Protein 1B04 (pdb70)

Nearest PDB structures (foldseek):
  1b04-assembly1_A  TM=9.782E-01  e=8.721E-62  Geobacillus stearothermophilus
  5fpo-assembly1_A  TM=9.476E-01  e=6.097E-46  Staphylococcus aureus
  3jsn-assembly1_A  TM=9.362E-01  e=1.467E-44  Staphylococcus aureus
  4glw-assembly1_B  TM=9.428E-01  e=2.350E-37  Streptococcus pneumoniae P1031
  4glw-assembly1_A  TM=9.352E-01  e=9.861E-37  Streptococcus pneumoniae P1031

CATH classification: 3.30.470.30 (+2 more: 3.30.1490.70, 1.10.287.610)

Structure (mmCIF, N/CA/C/O backbone):
data_1B04
#
_entry.id   1B04
#
_cell.length_a   95.720
_cell.length_b   95.720
_cell.length_c   225.890
_cell.angle_alpha   90.00
_cell.angle_beta   90.00
_cell.angle_gamma   90.00
#
_symmetry.space_group_name_H-M   'P 43 21 2'
#
loop_
_entity.id
_entity.type
_entity.pdbx_description
1 polymer 'PROTEIN (DNA LIGASE)'
2 water water
#
loop_
_atom_site.group_PDB
_atom_site.id
_atom_site.type_symbol
_atom_site.label_atom_id
_atom_site.label_alt_id
_atom_site.label_comp_id
_atom_site.label_asym_id
_atom_site.label_entity_id
_atom_site.label_seq_id
_atom_site.pdbx_PDB_ins_code
_atom_site.Cartn_x
_atom_site.Cartn_y
_atom_site.Cartn_z
_atom_site.occupancy
_atom_site.B_iso_or_equiv
_atom_site.auth_seq_id
_atom_site.auth_comp_id
_atom_site.auth_asym_id
_atom_site.auth_atom_id
_atom_site.pdbx_PDB_model_num
ATOM 1 N N . ASP A 1 2 ? 7.774 81.075 -3.550 1.00 89.75 2 ASP A N 1
ATOM 2 C CA . ASP A 1 2 ? 8.363 79.739 -3.330 1.00 90.30 2 ASP A CA 1
ATOM 3 C C . ASP A 1 2 ? 9.258 79.769 -2.097 1.00 89.65 2 ASP A C 1
ATOM 4 O O . ASP A 1 2 ? 8.775 79.211 -1.101 1.00 89.77 2 ASP A O 1
ATOM 9 N N . ARG A 1 3 ? 10.395 80.453 -2.007 1.00 87.81 3 ARG A N 1
ATOM 10 C CA . ARG A 1 3 ? 11.188 80.463 -0.790 1.00 86.27 3 ARG A CA 1
ATOM 11 C C . ARG A 1 3 ? 10.425 80.773 0.492 1.00 84.22 3 ARG A C 1
ATOM 12 O O . ARG A 1 3 ? 10.780 80.200 1.540 1.00 84.65 3 ARG A O 1
ATOM 20 N N . GLN A 1 4 ? 9.388 81.597 0.477 1.00 79.91 4 GLN A N 1
ATOM 21 C CA . GLN A 1 4 ? 8.585 81.806 1.670 1.00 74.59 4 GLN A CA 1
ATOM 22 C C . GLN A 1 4 ? 7.644 80.602 1.870 1.00 79.12 4 GLN A C 1
ATOM 23 O O . GLN A 1 4 ? 7.368 80.302 3.024 1.00 79.84 4 GLN A O 1
ATOM 29 N N . GLN A 1 5 ? 7.178 80.062 0.748 1.00 82.63 5 GLN A N 1
ATOM 30 C CA . GLN A 1 5 ? 6.237 78.941 0.854 1.00 87.08 5 GLN A CA 1
ATOM 31 C C . GLN A 1 5 ? 6.989 77.630 1.081 1.00 86.99 5 GLN A C 1
ATOM 32 O O . GLN A 1 5 ? 6.459 76.646 1.612 1.00 87.10 5 GLN A O 1
ATOM 38 N N . ALA A 1 6 ? 8.275 77.623 0.703 1.00 85.39 6 ALA A N 1
ATOM 39 C CA . ALA A 1 6 ? 9.109 76.441 0.857 1.00 83.33 6 ALA A CA 1
ATOM 40 C C . ALA A 1 6 ? 9.175 76.059 2.333 1.00 82.43 6 ALA A C 1
ATOM 41 O O . ALA A 1 6 ? 8.807 74.952 2.710 1.00 81.20 6 ALA A O 1
ATOM 43 N N . GLU A 1 7 ? 9.608 77.021 3.138 1.00 81.97 7 GLU A N 1
ATOM 44 C CA . GLU A 1 7 ? 9.669 76.848 4.575 1.00 81.33 7 GLU A CA 1
ATOM 45 C C . GLU A 1 7 ? 8.354 76.301 5.139 1.00 78.20 7 GLU A C 1
ATOM 46 O O . GLU A 1 7 ? 8.372 75.346 5.910 1.00 76.59 7 GLU A O 1
ATOM 52 N N . ARG A 1 8 ? 7.268 76.992 4.827 1.00 75.41 8 ARG A N 1
ATOM 53 C CA . ARG A 1 8 ? 5.965 76.583 5.343 1.00 74.19 8 ARG A CA 1
ATOM 54 C C . ARG A 1 8 ? 5.747 75.106 5.086 1.00 69.50 8 ARG A C 1
ATOM 55 O O . ARG A 1 8 ? 5.672 74.285 5.988 1.00 68.99 8 ARG A O 1
ATOM 63 N N . ARG A 1 9 ? 5.696 74.743 3.821 1.00 64.37 9 ARG A N 1
ATOM 64 C CA . ARG A 1 9 ? 5.466 73.355 3.425 1.00 59.63 9 ARG A CA 1
ATOM 65 C C . ARG A 1 9 ? 6.563 72.451 3.946 1.00 57.44 9 ARG A C 1
ATOM 66 O O . ARG A 1 9 ? 6.143 71.353 4.350 1.00 56.68 9 ARG A O 1
ATOM 74 N N . ALA A 1 10 ? 7.845 72.769 4.037 1.00 54.19 10 ALA A N 1
ATOM 75 C CA . ALA A 1 10 ? 8.805 71.775 4.529 1.00 53.67 10 ALA A CA 1
ATOM 76 C C . ALA A 1 10 ? 8.541 71.421 5.984 1.00 54.34 10 ALA A C 1
ATOM 77 O O . ALA A 1 10 ? 8.675 70.304 6.477 1.00 54.43 10 ALA A O 1
ATOM 79 N N . ALA A 1 11 ? 8.088 72.405 6.719 1.00 55.84 11 ALA A N 1
ATOM 80 C CA . ALA A 1 11 ? 7.668 72.355 8.101 1.00 56.10 11 ALA A CA 1
ATOM 81 C C . ALA A 1 11 ? 6.426 71.494 8.196 1.00 56.11 11 ALA A C 1
ATOM 82 O O . ALA A 1 11 ? 6.420 70.578 9.021 1.00 56.90 11 ALA A O 1
ATOM 84 N N . GLU A 1 12 ? 5.424 71.612 7.321 1.00 56.24 12 GLU A N 1
ATOM 85 C CA . GLU A 1 12 ? 4.266 70.705 7.462 1.00 56.53 12 GLU A CA 1
ATOM 86 C C . GLU A 1 12 ? 4.755 69.259 7.358 1.00 53.14 12 GLU A C 1
ATOM 87 O O . GLU A 1 12 ? 4.570 68.320 8.094 1.00 49.90 12 GLU A O 1
ATOM 93 N N . LEU A 1 13 ? 5.534 69.159 6.300 1.00 51.78 13 LEU A N 1
ATOM 94 C CA . LEU A 1 13 ? 6.156 67.997 5.737 1.00 51.75 13 LEU A CA 1
ATOM 95 C C . LEU A 1 13 ? 6.941 67.271 6.806 1.00 51.11 13 LEU A C 1
ATOM 96 O O . LEU A 1 13 ? 6.680 66.094 7.044 1.00 48.06 13 LEU A O 1
ATOM 101 N N . ARG A 1 14 ? 7.785 68.082 7.444 1.00 50.99 14 ARG A N 1
ATOM 102 C CA . ARG A 1 14 ? 8.511 67.546 8.574 1.00 52.51 14 ARG A CA 1
ATOM 103 C C . ARG A 1 14 ? 7.500 67.006 9.589 1.00 54.75 14 ARG A C 1
ATOM 104 O O . ARG A 1 14 ? 7.644 65.857 10.015 1.00 54.18 14 ARG A O 1
ATOM 112 N N . GLU A 1 15 ? 6.468 67.735 9.999 1.00 57.38 15 GLU A N 1
ATOM 113 C CA . GLU A 1 15 ? 5.632 67.224 11.062 1.00 61.52 15 GLU A CA 1
ATOM 114 C C . GLU A 1 15 ? 4.995 65.905 10.669 1.00 61.32 15 GLU A C 1
ATOM 115 O O . 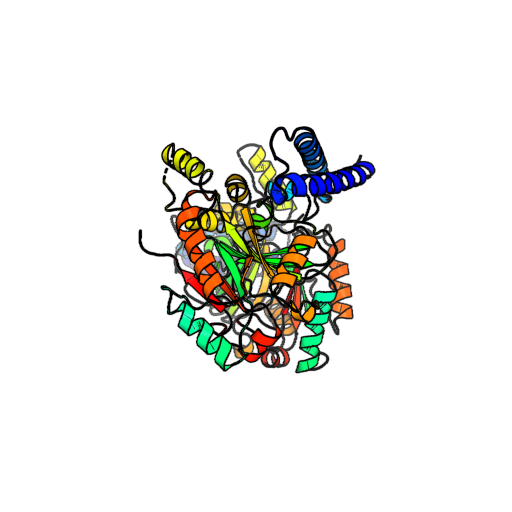GLU A 1 15 ? 5.050 64.925 11.427 1.00 62.15 15 GLU A O 1
ATOM 121 N N . LEU A 1 16 ? 4.320 65.876 9.526 1.00 59.25 16 LEU A N 1
ATOM 122 C CA . LEU A 1 16 ? 3.617 64.695 9.077 1.00 56.00 16 LEU A CA 1
ATOM 123 C C . LEU A 1 16 ? 4.559 63.533 8.939 1.00 56.10 16 LEU A C 1
ATOM 124 O O . LEU A 1 16 ? 4.419 62.492 9.578 1.00 58.00 16 LEU A O 1
ATOM 129 N N . LEU A 1 17 ? 5.629 63.651 8.168 1.00 55.00 17 LEU A N 1
ATOM 130 C CA . LEU A 1 17 ? 6.592 62.561 8.042 1.00 53.53 17 LEU A CA 1
ATOM 131 C C . LEU A 1 17 ? 7.088 62.071 9.384 1.00 53.35 17 LEU A C 1
ATOM 132 O O . LEU A 1 17 ? 7.279 60.885 9.605 1.00 53.47 17 LEU A O 1
ATOM 137 N N . ASN A 1 18 ? 7.373 62.995 10.287 1.00 54.64 18 ASN A N 1
ATOM 138 C CA . ASN A 1 18 ? 7.809 62.599 11.617 1.00 55.32 18 ASN A CA 1
ATOM 139 C C . ASN A 1 18 ? 6.698 61.775 12.248 1.00 58.57 18 ASN A C 1
ATOM 140 O O . ASN A 1 18 ? 6.966 60.680 12.753 1.00 59.57 18 ASN A O 1
ATOM 145 N N . ARG A 1 19 ? 5.477 62.303 12.236 1.00 60.82 19 ARG A N 1
ATOM 146 C CA . ARG A 1 19 ? 4.389 61.530 12.808 1.00 62.89 19 ARG A CA 1
ATOM 147 C C . ARG A 1 19 ? 4.378 60.141 12.190 1.00 64.04 19 ARG A C 1
ATOM 148 O O . ARG A 1 19 ? 4.727 59.150 12.833 1.00 65.52 19 ARG A O 1
ATOM 156 N N . TYR A 1 20 ? 4.008 60.036 10.921 1.00 63.24 20 TYR A N 1
ATOM 157 C CA . TYR A 1 20 ? 3.927 58.785 10.215 1.00 62.23 20 TYR A CA 1
ATOM 158 C C . TYR A 1 20 ? 5.101 57.844 10.332 1.00 61.29 20 TYR A C 1
ATOM 159 O O . TYR A 1 20 ? 4.850 56.628 10.228 1.00 60.32 20 TYR A O 1
ATOM 168 N N . GLY A 1 21 ? 6.355 58.217 10.530 1.00 61.00 21 GLY A N 1
ATOM 169 C CA . GLY A 1 21 ? 7.487 57.322 10.672 1.00 61.86 21 GLY A CA 1
ATOM 170 C C . GLY A 1 21 ? 7.468 56.611 12.038 1.00 64.54 21 GLY A C 1
ATOM 171 O O . GLY A 1 21 ? 7.988 55.542 12.381 1.00 62.78 21 GLY A O 1
ATOM 172 N N . TYR A 1 22 ? 6.841 57.286 12.991 1.00 66.77 22 TYR A N 1
ATOM 173 C CA . TYR A 1 22 ? 6.630 56.738 14.304 1.00 69.96 22 TYR A CA 1
ATOM 174 C C . TYR A 1 22 ? 5.703 55.523 14.217 1.00 68.38 22 TYR A C 1
ATOM 175 O O . TYR A 1 22 ? 5.985 54.418 14.696 1.00 65.93 22 TYR A O 1
ATOM 184 N N . GLU A 1 23 ? 4.574 55.707 13.532 1.00 68.10 23 GLU A N 1
ATOM 185 C CA . GLU A 1 23 ? 3.695 54.549 13.383 1.00 69.32 23 GLU A CA 1
ATOM 186 C C . GLU A 1 23 ? 4.372 53.537 12.479 1.00 68.33 23 GLU A C 1
ATOM 187 O O . GLU A 1 23 ? 4.264 52.403 12.961 1.00 68.39 23 GLU A O 1
ATOM 193 N N . TYR A 1 24 ? 5.076 53.763 11.371 1.00 67.78 24 TYR A N 1
ATOM 194 C CA . TYR A 1 24 ? 5.646 52.600 10.692 1.00 67.93 24 TYR A CA 1
ATOM 195 C C . TYR A 1 24 ? 6.765 51.989 11.523 1.00 67.03 24 TYR A C 1
ATOM 196 O O . TYR A 1 24 ? 6.660 50.900 12.059 1.00 67.14 24 TYR A O 1
ATOM 205 N N . TYR A 1 25 ? 7.857 52.723 11.551 1.00 66.44 25 TYR A N 1
ATOM 206 C CA . TYR A 1 25 ? 9.092 52.282 12.182 1.00 66.00 25 TYR A CA 1
ATOM 207 C C . TYR A 1 25 ? 9.105 51.899 13.633 1.00 65.34 25 TYR A C 1
ATOM 208 O O . TYR A 1 25 ? 9.888 51.022 13.994 1.00 63.64 25 TYR A O 1
ATOM 217 N N . VAL A 1 26 ? 8.247 52.516 14.441 1.00 65.62 26 VAL A N 1
ATOM 218 C CA . VAL A 1 26 ? 8.214 52.248 15.854 1.00 67.04 26 VAL A CA 1
ATOM 219 C C . VAL A 1 26 ? 7.039 51.374 16.243 1.00 69.19 26 VAL A C 1
ATOM 220 O O . VAL A 1 26 ? 7.254 50.311 16.846 1.00 69.32 26 VAL A O 1
ATOM 224 N N . LEU A 1 27 ? 5.805 51.759 15.912 1.00 71.52 27 LEU A N 1
ATOM 225 C CA . LEU A 1 27 ? 4.695 50.898 16.341 1.00 74.12 27 LEU A CA 1
ATOM 226 C C . LEU A 1 27 ? 4.518 49.727 15.397 1.00 77.00 27 LEU A C 1
ATOM 227 O O . LEU A 1 27 ? 3.832 48.762 15.688 1.00 76.57 27 LEU A O 1
ATOM 232 N N . ASP A 1 28 ? 5.135 49.835 14.230 1.00 81.50 28 ASP A N 1
ATOM 233 C CA . ASP A 1 28 ? 5.017 48.822 13.210 1.00 86.35 28 ASP A CA 1
ATOM 234 C C . ASP A 1 28 ? 3.571 48.729 12.753 1.00 88.39 28 ASP A C 1
ATOM 235 O O . ASP A 1 28 ? 3.106 47.625 12.494 1.00 88.64 28 ASP A O 1
ATOM 240 N N . ARG A 1 29 ? 2.869 49.838 12.607 1.00 90.76 29 ARG A N 1
ATOM 241 C CA . ARG A 1 29 ? 1.541 49.935 11.947 1.00 93.48 29 ARG A CA 1
ATOM 242 C C . ARG A 1 29 ? 2.064 50.000 10.512 1.00 94.60 29 ARG A C 1
ATOM 243 O O . ARG A 1 29 ? 2.662 50.968 10.071 1.00 94.78 29 ARG A O 1
ATOM 251 N N . PRO A 1 30 ? 2.195 48.822 9.932 1.00 95.83 30 PRO A N 1
ATOM 252 C CA . PRO A 1 30 ? 2.923 48.473 8.710 1.00 96.77 30 PRO A CA 1
ATOM 253 C C . PRO A 1 30 ? 4.131 49.310 8.425 1.00 98.26 30 PRO A C 1
ATOM 254 O O . PRO A 1 30 ? 4.987 49.616 9.278 1.00 97.77 30 PRO A O 1
ATOM 258 N N . SER A 1 31 ? 4.443 49.609 7.184 1.00 99.61 31 SER A N 1
ATOM 259 C CA . SER A 1 31 ? 5.482 50.308 6.483 1.00 99.08 31 SER A CA 1
ATOM 260 C C . SER A 1 31 ? 5.461 49.739 5.050 1.00 99.64 31 SER A C 1
ATOM 261 O O . SER A 1 31 ? 6.371 49.730 4.249 1.00 0.64 31 SER A O 1
ATOM 264 N N . VAL A 1 32 ? 4.321 49.192 4.697 1.00 99.65 32 VAL A N 1
ATOM 265 C CA . VAL A 1 32 ? 3.818 48.532 3.504 1.00 98.85 32 VAL A CA 1
ATOM 266 C C . VAL A 1 32 ? 3.377 49.595 2.538 1.00 97.89 32 VAL A C 1
ATOM 267 O O . VAL A 1 32 ? 3.938 50.683 2.727 1.00 98.28 32 VAL A O 1
ATOM 271 N N . PRO A 1 33 ? 2.393 49.440 1.672 1.00 96.70 33 PRO A N 1
ATOM 272 C CA . PRO A 1 33 ? 1.883 50.557 0.878 1.00 95.25 33 PRO A CA 1
ATOM 273 C C . PRO A 1 33 ? 1.980 51.779 1.803 1.00 93.63 33 PRO A C 1
ATOM 274 O O . PRO A 1 33 ? 1.266 51.865 2.811 1.00 93.71 33 PRO A O 1
ATOM 278 N N . ASP A 1 34 ? 3.015 52.559 1.496 1.00 89.40 34 ASP A N 1
ATOM 279 C CA . ASP A 1 34 ? 3.439 53.688 2.280 1.00 85.43 34 ASP A CA 1
ATOM 280 C C . ASP A 1 34 ? 3.243 54.869 1.343 1.00 82.50 34 ASP A C 1
ATOM 281 O O . ASP A 1 34 ? 3.946 55.859 1.542 1.00 83.29 34 ASP A O 1
ATOM 286 N N . ALA A 1 35 ? 2.439 54.842 0.294 1.00 78.09 35 ALA A N 1
ATOM 287 C CA . ALA A 1 35 ? 2.381 55.867 -0.751 1.00 74.12 35 ALA A CA 1
ATOM 288 C C . ALA A 1 35 ? 2.421 57.315 -0.348 1.00 71.38 35 ALA A C 1
ATOM 289 O O . ALA A 1 35 ? 3.510 57.895 -0.252 1.00 72.96 35 ALA A O 1
ATOM 291 N N . GLU A 1 36 ? 1.421 58.068 0.081 1.00 66.28 36 GLU A N 1
ATOM 292 C CA . GLU A 1 36 ? 1.399 59.365 0.694 1.00 64.86 36 GLU A CA 1
ATOM 293 C C . GLU A 1 36 ? 2.675 59.531 1.529 1.00 62.02 36 GLU A C 1
ATOM 294 O O . GLU A 1 36 ? 3.305 60.590 1.378 1.00 62.15 36 GLU A O 1
ATOM 300 N N . TYR A 1 37 ? 3.089 58.606 2.378 1.00 57.86 37 TYR A N 1
ATOM 301 C CA . TYR A 1 37 ? 4.344 58.750 3.090 1.00 55.24 37 TYR A CA 1
ATOM 302 C C . TYR A 1 37 ? 5.463 59.103 2.102 1.00 54.74 37 TYR A C 1
ATOM 303 O O . TYR A 1 37 ? 6.079 60.151 2.180 1.00 52.22 37 TYR A O 1
ATOM 312 N N . ASP A 1 38 ? 5.683 58.256 1.110 1.00 55.42 38 ASP A N 1
ATOM 313 C CA . ASP A 1 38 ? 6.623 58.414 0.038 1.00 57.81 38 ASP A CA 1
ATOM 314 C C . ASP A 1 38 ? 6.374 59.657 -0.801 1.00 56.14 38 ASP A C 1
ATOM 315 O O . ASP A 1 38 ? 7.336 60.337 -1.126 1.00 54.43 38 ASP A O 1
ATOM 320 N N . ARG A 1 39 ? 5.126 59.996 -1.067 1.00 55.02 39 ARG A N 1
ATOM 321 C CA . ARG A 1 39 ? 4.811 61.171 -1.873 1.00 55.02 39 ARG A CA 1
ATOM 322 C C . ARG A 1 39 ? 5.337 62.406 -1.135 1.00 50.95 39 ARG A C 1
ATOM 323 O O . ARG A 1 39 ? 5.977 63.343 -1.582 1.00 44.05 39 ARG A O 1
ATOM 331 N N . LEU A 1 40 ? 4.955 62.344 0.152 1.00 49.36 40 LEU A N 1
ATOM 332 C CA . LEU A 1 40 ? 5.325 63.378 1.102 1.00 47.76 40 LEU A CA 1
ATOM 333 C C . LEU A 1 40 ? 6.841 63.437 1.223 1.00 45.86 40 LEU A C 1
ATOM 334 O O . LEU A 1 40 ? 7.276 64.559 1.356 1.00 45.23 40 LEU A O 1
ATOM 339 N N . MET A 1 41 ? 7.613 62.375 1.202 1.00 45.23 41 MET A N 1
ATOM 340 C CA . MET A 1 41 ? 9.052 62.439 1.347 1.00 45.74 41 MET A CA 1
ATOM 341 C C . MET A 1 41 ? 9.714 63.008 0.091 1.00 46.46 41 MET A C 1
ATOM 342 O O . MET A 1 41 ? 10.726 63.723 0.187 1.00 47.04 41 MET A O 1
ATOM 347 N N . GLN A 1 42 ? 9.143 62.696 -1.065 1.00 44.92 42 GLN A N 1
ATOM 348 C CA . GLN A 1 42 ? 9.607 63.180 -2.357 1.00 43.37 42 GLN A CA 1
ATOM 349 C C . GLN A 1 42 ? 9.379 64.686 -2.495 1.00 41.72 42 GLN A C 1
ATOM 350 O O . GLN A 1 42 ? 10.277 65.372 -2.995 1.00 41.23 42 GLN A O 1
ATOM 356 N N . GLU A 1 43 ? 8.283 65.224 -1.943 1.00 39.74 43 GLU A N 1
ATOM 357 C CA . GLU A 1 43 ? 8.153 66.664 -1.945 1.00 38.79 43 GLU A CA 1
ATOM 358 C C . GLU A 1 43 ? 9.181 67.300 -1.016 1.00 39.35 43 GLU A C 1
ATOM 359 O O . GLU A 1 43 ? 9.735 68.254 -1.537 1.00 38.23 43 GLU A O 1
ATOM 365 N N . LEU A 1 44 ? 9.407 66.860 0.228 1.00 39.01 44 LEU A N 1
ATOM 366 C CA . LEU A 1 44 ? 10.405 67.489 1.039 1.00 38.20 44 LEU A CA 1
ATOM 367 C C . LEU A 1 44 ? 11.694 67.346 0.213 1.00 38.33 44 LEU A C 1
ATOM 368 O O . LEU A 1 44 ? 12.174 68.436 -0.022 1.00 39.49 44 LEU A O 1
ATOM 373 N N . ILE A 1 45 ? 12.164 66.165 -0.107 1.00 37.64 45 ILE A N 1
ATOM 374 C CA . ILE A 1 45 ? 13.451 66.110 -0.799 1.00 37.76 45 ILE A CA 1
ATOM 375 C C . ILE A 1 45 ? 13.590 67.188 -1.873 1.00 40.85 45 ILE A C 1
ATOM 376 O O . ILE A 1 45 ? 14.637 67.837 -1.932 1.00 41.21 45 ILE A O 1
ATOM 381 N N . ALA A 1 46 ? 12.604 67.381 -2.749 1.00 42.59 46 ALA A N 1
ATOM 382 C CA . ALA A 1 46 ? 12.678 68.364 -3.804 1.00 44.18 46 ALA A CA 1
ATOM 383 C C . ALA A 1 46 ? 12.774 69.800 -3.322 1.00 45.03 46 ALA A C 1
ATOM 384 O O . ALA A 1 46 ? 13.490 70.556 -4.011 1.00 46.36 46 ALA A O 1
ATOM 386 N N . ILE A 1 47 ? 12.118 70.155 -2.222 1.00 43.29 47 ILE A N 1
ATOM 387 C CA . ILE A 1 47 ? 12.202 71.476 -1.669 1.00 42.23 47 ILE A CA 1
ATOM 388 C C . ILE A 1 47 ? 13.606 71.706 -1.122 1.00 41.62 47 ILE A C 1
ATOM 389 O O . ILE A 1 47 ? 14.118 72.785 -1.279 1.00 39.87 47 ILE A O 1
ATOM 394 N N . GLU A 1 48 ? 14.179 70.694 -0.494 1.00 42.32 48 GLU A N 1
ATOM 395 C CA . GLU A 1 48 ? 15.530 70.898 -0.003 1.00 45.03 48 GLU A CA 1
ATOM 396 C C . GLU A 1 48 ? 16.458 70.963 -1.184 1.00 47.33 48 GLU A C 1
ATOM 397 O O . GLU A 1 48 ? 17.426 71.695 -1.050 1.00 48.39 48 GLU A O 1
ATOM 403 N N . GLU A 1 49 ? 16.299 70.238 -2.264 1.00 51.99 49 GLU A N 1
ATOM 404 C CA . GLU A 1 49 ? 17.090 70.376 -3.477 1.00 55.40 49 GLU A CA 1
ATOM 405 C C . GLU A 1 49 ? 17.234 71.827 -3.945 1.00 58.41 49 GLU A C 1
ATOM 406 O O . GLU A 1 49 ? 18.372 72.270 -4.184 1.00 58.47 49 GLU A O 1
ATOM 412 N N . GLN A 1 50 ? 16.194 72.654 -4.008 1.00 60.31 50 GLN A N 1
ATOM 413 C CA . GLN A 1 50 ? 16.403 74.041 -4.388 1.00 63.08 50 GLN A CA 1
ATOM 414 C C . GLN A 1 50 ? 16.615 75.005 -3.242 1.00 64.75 50 GLN A C 1
ATOM 415 O O . GLN A 1 50 ? 16.683 76.234 -3.435 1.00 65.38 50 GLN A O 1
ATOM 421 N N . TYR A 1 51 ? 16.577 74.572 -1.991 1.00 64.93 51 TYR A N 1
ATOM 422 C CA . TYR A 1 51 ? 16.644 75.412 -0.801 1.00 63.85 51 TYR A CA 1
ATOM 423 C C . TYR A 1 51 ? 17.341 74.542 0.226 1.00 63.82 51 TYR A C 1
ATOM 424 O O . TYR A 1 51 ? 16.777 74.030 1.183 1.00 62.57 51 TYR A O 1
ATOM 433 N N . PRO A 1 52 ? 18.621 74.277 -0.043 1.00 63.70 52 PRO A N 1
ATOM 434 C CA . PRO A 1 52 ? 19.459 73.407 0.769 1.00 63.03 52 PRO A CA 1
ATOM 435 C C . PRO A 1 52 ? 19.574 73.958 2.163 1.00 61.68 52 PRO A C 1
ATOM 436 O O . PRO A 1 52 ? 19.652 73.277 3.166 1.00 61.57 52 PRO A O 1
ATOM 440 N N . GLU A 1 53 ? 19.360 75.239 2.338 1.00 62.24 53 GLU A N 1
ATOM 441 C CA . GLU A 1 53 ? 19.375 75.942 3.595 1.00 63.09 53 GLU A CA 1
ATOM 442 C C . GLU A 1 53 ? 18.130 75.619 4.390 1.00 60.78 53 GLU A C 1
ATOM 443 O O . GLU A 1 53 ? 18.001 76.181 5.483 1.00 63.07 53 GLU A O 1
ATOM 449 N N . LEU A 1 54 ? 17.162 74.840 3.999 1.00 57.81 54 LEU A N 1
ATOM 450 C CA . LEU A 1 54 ? 16.038 74.590 4.911 1.00 55.23 54 LEU A CA 1
ATOM 451 C C . LEU A 1 54 ? 16.087 73.163 5.447 1.00 52.03 54 LEU A C 1
ATOM 452 O O . LEU A 1 54 ? 15.146 72.754 6.124 1.00 51.85 54 LEU A O 1
ATOM 457 N N . LYS A 1 55 ? 17.078 72.407 5.004 1.00 48.37 55 LYS A N 1
ATOM 458 C CA . LYS A 1 55 ? 17.259 71.035 5.407 1.00 46.09 55 LYS A CA 1
ATOM 459 C C . LYS A 1 55 ? 17.846 71.038 6.818 1.00 47.86 55 LYS A C 1
ATOM 460 O O . LYS A 1 55 ? 19.030 71.223 7.121 1.00 46.21 55 LYS A O 1
ATOM 466 N N . THR A 1 56 ? 16.922 70.990 7.742 1.00 48.70 56 THR A N 1
ATOM 467 C CA . THR A 1 56 ? 17.037 70.873 9.159 1.00 49.25 56 THR A CA 1
ATOM 468 C C . THR A 1 56 ? 17.786 69.577 9.489 1.00 52.81 56 THR A C 1
ATOM 469 O O . THR A 1 56 ? 17.607 68.510 8.901 1.00 52.35 56 THR A O 1
ATOM 473 N N . SER A 1 57 ? 18.669 69.622 10.487 1.00 55.03 57 SER A N 1
ATOM 474 C CA . SER A 1 57 ? 19.390 68.517 11.056 1.00 56.32 57 SER A CA 1
ATOM 475 C C . SER A 1 57 ? 18.478 67.352 11.430 1.00 56.05 57 SER A C 1
ATOM 476 O O . SER A 1 57 ? 18.883 66.189 11.250 1.00 56.56 57 SER A O 1
ATOM 479 N N . ASP A 1 58 ? 17.255 67.587 11.910 1.00 53.91 58 ASP A N 1
ATOM 480 C CA . ASP A 1 58 ? 16.436 66.375 12.081 1.00 51.97 58 ASP A CA 1
ATOM 481 C C . ASP A 1 58 ? 15.235 66.397 11.139 1.00 50.46 58 ASP A C 1
ATOM 482 O O . ASP A 1 58 ? 14.041 66.207 11.461 1.00 50.59 58 ASP A O 1
ATOM 487 N N . SER A 1 59 ? 15.517 66.645 9.836 1.00 46.15 59 SER A N 1
ATOM 488 C CA . SER A 1 59 ? 14.552 66.562 8.762 1.00 41.75 59 SER A CA 1
ATOM 489 C C . SER A 1 59 ? 14.565 65.072 8.369 1.00 39.12 59 SER A C 1
ATOM 490 O O . SER A 1 59 ? 15.635 64.473 8.302 1.00 35.56 59 SER A O 1
ATOM 493 N N . PRO A 1 60 ? 13.398 64.577 8.010 1.00 38.02 60 PRO A N 1
ATOM 494 C CA . PRO A 1 60 ? 13.227 63.198 7.606 1.00 39.36 60 PRO A CA 1
ATOM 495 C C . PRO A 1 60 ? 14.181 62.852 6.498 1.00 41.13 60 PRO A C 1
ATOM 496 O O . PRO A 1 60 ? 14.756 61.765 6.416 1.00 42.05 60 PRO A O 1
ATOM 500 N N . THR A 1 61 ? 14.519 63.760 5.612 1.00 42.03 61 THR A N 1
ATOM 501 C CA . THR A 1 61 ? 15.559 63.630 4.596 1.00 42.61 61 THR A CA 1
ATOM 502 C C . THR A 1 61 ? 16.864 63.053 5.069 1.00 41.33 61 THR A C 1
ATOM 503 O O . THR A 1 61 ? 17.552 62.383 4.297 1.00 42.01 61 THR A O 1
ATOM 507 N N . GLN A 1 62 ? 17.284 63.262 6.310 1.00 40.11 62 GLN A N 1
ATOM 508 C CA . GLN A 1 62 ? 18.525 62.770 6.867 1.00 37.74 62 GLN A CA 1
ATOM 509 C C . GLN A 1 62 ? 18.673 61.295 6.958 1.00 35.82 62 GLN A C 1
ATOM 510 O O . GLN A 1 62 ? 19.757 60.746 7.062 1.00 35.36 62 GLN A O 1
ATOM 516 N N . ARG A 1 63 ? 17.675 60.478 6.833 1.00 37.30 63 ARG A N 1
ATOM 517 C CA . ARG A 1 63 ? 17.640 59.049 6.883 1.00 40.29 63 ARG A CA 1
ATOM 518 C C . ARG A 1 63 ? 18.105 58.437 5.551 1.00 43.79 63 ARG A C 1
ATOM 519 O O . ARG A 1 63 ? 18.288 57.226 5.404 1.00 40.84 63 ARG A O 1
ATOM 527 N N . ILE A 1 64 ? 18.138 59.335 4.558 1.00 47.96 64 ILE A N 1
ATOM 528 C CA . ILE A 1 64 ? 18.613 58.979 3.237 1.00 52.60 64 ILE A CA 1
ATOM 529 C C . ILE A 1 64 ? 20.145 58.868 3.353 1.00 54.08 64 ILE A C 1
ATOM 530 O O . ILE A 1 64 ? 20.814 58.012 2.812 1.00 53.88 64 ILE A O 1
ATOM 535 N N . GLY A 1 65 ? 20.633 59.888 4.035 1.00 56.11 65 GLY A N 1
ATOM 536 C CA . GLY A 1 65 ? 22.009 60.001 4.372 1.00 58.79 65 GLY A CA 1
ATOM 537 C C . GLY A 1 65 ? 22.729 60.961 3.463 1.00 60.85 65 GLY A C 1
ATOM 538 O O . GLY A 1 65 ? 22.592 60.817 2.258 1.00 62.21 65 GLY A O 1
ATOM 539 N N . GLY A 1 66 ? 23.494 61.774 4.142 1.00 62.73 66 GLY A N 1
ATOM 540 C CA . GLY A 1 66 ? 24.386 62.752 3.605 1.00 65.30 66 GLY A CA 1
ATOM 541 C C . GLY A 1 66 ? 25.643 62.153 2.986 1.00 67.46 66 GLY A C 1
ATOM 542 O O . GLY A 1 66 ? 25.693 60.992 2.561 1.00 66.71 66 GLY A O 1
ATOM 543 N N . PRO A 1 67 ? 26.632 63.038 2.859 1.00 68.81 67 PRO A N 1
ATOM 544 C CA . PRO A 1 67 ? 27.875 62.722 2.184 1.00 68.99 67 PRO A CA 1
ATOM 545 C C . PRO A 1 67 ? 28.755 61.948 3.144 1.00 68.61 67 PRO A C 1
ATOM 546 O O . PRO A 1 67 ? 28.526 61.951 4.350 1.00 67.11 67 PRO A O 1
ATOM 550 N N . PRO A 1 68 ? 29.718 61.259 2.547 1.00 68.47 68 PRO A N 1
ATOM 551 C CA . PRO A 1 68 ? 30.639 60.474 3.344 1.00 68.59 68 PRO A CA 1
ATOM 552 C C . PRO A 1 68 ? 31.381 61.413 4.272 1.00 68.20 68 PRO A C 1
ATOM 553 O O . PRO A 1 68 ? 31.241 62.623 4.208 1.00 68.89 68 PRO A O 1
ATOM 557 N N . LEU A 1 69 ? 32.099 60.882 5.225 1.00 68.02 69 LEU A N 1
ATOM 558 C CA . LEU A 1 69 ? 33.012 61.587 6.069 1.00 68.36 69 LEU A CA 1
ATOM 559 C C . LEU A 1 69 ? 34.320 60.852 5.697 1.00 70.50 69 LEU A C 1
ATOM 560 O O . LEU A 1 69 ? 34.245 59.666 5.351 1.00 71.10 69 LEU A O 1
ATOM 565 N N . GLU A 1 70 ? 35.450 61.517 5.875 1.00 71.91 70 GLU A N 1
ATOM 566 C CA . GLU A 1 70 ? 36.642 60.688 5.605 1.00 73.36 70 GLU A CA 1
ATOM 567 C C . GLU A 1 70 ? 37.277 60.460 6.968 1.00 72.29 70 GLU A C 1
ATOM 568 O O . GLU A 1 70 ? 38.331 59.820 7.030 1.00 74.47 70 GLU A O 1
ATOM 574 N N . ALA A 1 71 ? 36.588 60.840 8.033 1.00 70.01 71 ALA A N 1
ATOM 575 C CA . ALA A 1 71 ? 37.142 60.556 9.353 1.00 68.21 71 ALA A CA 1
ATOM 576 C C . ALA A 1 71 ? 36.047 60.631 10.398 1.00 66.95 71 ALA A C 1
ATOM 577 O O . ALA A 1 71 ? 35.018 61.236 10.147 1.00 67.65 71 ALA A O 1
ATOM 579 N N . PHE A 1 72 ? 36.243 60.012 11.538 1.00 65.17 72 PHE A N 1
ATOM 580 C CA . PHE A 1 72 ? 35.250 60.082 12.604 1.00 63.25 72 PHE A CA 1
ATOM 581 C C . PHE A 1 72 ? 35.998 60.704 13.795 1.00 62.41 72 PHE A C 1
ATOM 582 O O . PHE A 1 72 ? 37.218 60.605 13.749 1.00 59.96 72 PHE A O 1
ATOM 590 N N . ARG A 1 73 ? 35.316 61.420 14.680 1.00 62.45 73 ARG A N 1
ATOM 591 C CA . ARG A 1 73 ? 35.935 62.111 15.789 1.00 62.83 73 ARG A CA 1
ATOM 592 C C . ARG A 1 73 ? 35.781 61.276 17.056 1.00 62.18 73 ARG A C 1
ATOM 593 O O . ARG A 1 73 ? 34.818 60.499 17.091 1.00 62.37 73 ARG A O 1
ATOM 601 N N . LYS A 1 74 ? 36.698 61.319 18.029 1.00 60.24 74 LYS A N 1
ATOM 602 C CA . LYS A 1 74 ? 36.455 60.574 19.254 1.00 60.18 74 LYS A CA 1
ATOM 603 C C . LYS A 1 74 ? 35.487 61.422 20.113 1.00 58.70 74 LYS A C 1
ATOM 604 O O . LYS A 1 74 ? 35.475 62.632 20.121 1.00 57.88 74 LYS A O 1
ATOM 610 N N . VAL A 1 75 ? 34.650 60.712 20.825 1.00 58.64 75 VAL A N 1
ATOM 611 C CA . VAL A 1 75 ? 33.678 61.278 21.736 1.00 58.18 75 VAL A CA 1
ATOM 612 C C . VAL A 1 75 ? 33.683 60.456 23.013 1.00 58.27 75 VAL A C 1
ATOM 613 O O . VAL A 1 75 ? 33.752 59.240 23.104 1.00 55.64 75 VAL A O 1
ATOM 617 N N . ALA A 1 76 ? 33.758 61.236 24.073 1.00 61.66 76 ALA A N 1
ATOM 618 C CA . ALA A 1 76 ? 33.760 60.725 25.441 1.00 65.93 76 ALA A CA 1
ATOM 619 C C . ALA A 1 76 ? 32.366 60.936 26.017 1.00 69.34 76 ALA A C 1
ATOM 620 O O . ALA A 1 76 ? 31.763 60.124 26.665 1.00 68.75 76 ALA A O 1
ATOM 622 N N . HIS A 1 77 ? 31.843 62.087 25.771 1.00 75.37 77 HIS A N 1
ATOM 623 C CA . HIS A 1 77 ? 30.721 62.895 26.018 1.00 81.73 77 HIS A CA 1
ATOM 624 C C . HIS A 1 77 ? 29.401 62.489 26.658 1.00 83.26 77 HIS A C 1
ATOM 625 O O . HIS A 1 77 ? 28.344 62.398 26.026 1.00 83.61 77 HIS A O 1
ATOM 632 N N . ARG A 1 78 ? 29.363 62.391 27.979 1.00 84.03 78 ARG A N 1
ATOM 633 C CA . ARG A 1 78 ? 28.298 62.219 28.929 1.00 84.05 78 ARG A CA 1
ATOM 634 C C . ARG A 1 78 ? 28.001 60.878 29.599 1.00 81.41 78 ARG A C 1
ATOM 635 O O . ARG A 1 78 ? 27.061 60.191 29.155 1.00 82.49 78 ARG A O 1
ATOM 643 N N . VAL A 1 79 ? 28.581 60.447 30.721 1.00 76.42 79 VAL A N 1
ATOM 644 C CA . VAL A 1 79 ? 28.402 59.263 31.544 1.00 70.77 79 VAL A CA 1
ATOM 645 C C . VAL A 1 79 ? 28.961 57.918 31.071 1.00 66.66 79 VAL A C 1
ATOM 646 O O . VAL A 1 79 ? 28.532 57.353 30.069 1.00 66.33 79 VAL A O 1
ATOM 650 N N . PRO A 1 80 ? 29.840 57.304 31.852 1.00 62.88 80 PRO A N 1
ATOM 651 C CA . PRO A 1 80 ? 30.524 56.061 31.542 1.00 61.33 80 PRO A CA 1
ATOM 652 C C . PRO A 1 80 ? 29.643 54.925 31.094 1.00 58.64 80 PRO A C 1
ATOM 653 O O . PRO A 1 80 ? 28.529 54.902 31.578 1.00 60.31 80 PRO A O 1
ATOM 657 N N . MET A 1 81 ? 29.987 54.036 30.194 1.00 56.58 81 MET A N 1
ATOM 658 C CA . MET A 1 81 ? 29.076 52.987 29.779 1.00 55.44 81 MET A CA 1
ATOM 659 C C . MET A 1 81 ? 29.542 51.624 30.316 1.00 57.04 81 MET A C 1
ATOM 660 O O . MET A 1 81 ? 30.120 50.791 29.636 1.00 55.60 81 MET A O 1
ATOM 665 N N . MET A 1 82 ? 29.277 51.396 31.605 1.00 59.32 82 MET A N 1
ATOM 666 C CA . MET A 1 82 ? 29.591 50.112 32.217 1.00 61.04 82 MET A CA 1
ATOM 667 C C . MET A 1 82 ? 29.091 48.932 31.405 1.00 59.89 82 MET A C 1
ATOM 668 O O . MET A 1 82 ? 28.067 48.900 30.757 1.00 61.19 82 MET A O 1
ATOM 673 N N . SER A 1 83 ? 29.799 47.860 31.496 1.00 59.59 83 SER A N 1
ATOM 674 C CA . SER A 1 83 ? 29.658 46.538 30.966 1.00 59.71 83 SER A CA 1
ATOM 675 C C . SER A 1 83 ? 29.144 45.626 32.064 1.00 57.00 83 SER A C 1
ATOM 676 O O . SER A 1 83 ? 29.447 45.883 33.223 1.00 58.26 83 SER A O 1
ATOM 679 N N . LEU A 1 84 ? 28.527 44.510 31.837 1.00 54.60 84 LEU A N 1
ATOM 680 C CA . LEU A 1 84 ? 27.938 43.704 32.881 1.00 51.73 84 LEU A CA 1
ATOM 681 C C . LEU A 1 84 ? 28.612 42.382 33.149 1.00 49.85 84 LEU A C 1
ATOM 682 O O . LEU A 1 84 ? 29.048 41.712 32.234 1.00 49.10 84 LEU A O 1
ATOM 687 N N . ALA A 1 85 ? 28.542 41.973 34.396 1.00 49.87 85 ALA A N 1
ATOM 688 C CA . ALA A 1 85 ? 29.035 40.658 34.787 1.00 50.79 85 ALA A CA 1
ATOM 689 C C . ALA A 1 85 ? 28.264 39.599 34.007 1.00 51.91 85 ALA A C 1
ATOM 690 O O . ALA A 1 85 ? 27.095 39.859 33.659 1.00 52.34 85 ALA A O 1
ATOM 692 N N . ASN A 1 86 ? 28.916 38.454 33.733 1.00 52.48 86 ASN A N 1
ATOM 693 C CA . ASN A 1 86 ? 28.130 37.474 32.950 1.00 54.41 86 ASN A CA 1
ATOM 694 C C . ASN A 1 86 ? 27.690 36.342 33.851 1.00 53.92 86 ASN A C 1
ATOM 695 O O . ASN A 1 86 ? 28.369 36.133 34.853 1.00 52.19 86 ASN A O 1
ATOM 700 N N . ALA A 1 87 ? 26.585 35.696 33.538 1.00 54.39 87 ALA A N 1
ATOM 701 C CA . ALA A 1 87 ? 26.156 34.518 34.279 1.00 55.57 87 ALA A CA 1
ATOM 702 C C . ALA A 1 87 ? 26.093 33.386 33.267 1.00 56.59 87 ALA A C 1
ATOM 703 O O . ALA A 1 87 ? 25.750 33.670 32.115 1.00 56.60 87 ALA A O 1
ATOM 705 N N . PHE A 1 88 ? 26.416 32.136 33.581 1.00 58.09 88 PHE A N 1
ATOM 706 C CA . PHE A 1 88 ? 26.223 31.093 32.561 1.00 57.60 88 PHE A CA 1
ATOM 707 C C . PHE A 1 88 ? 25.342 29.939 33.037 1.00 58.91 88 PHE A C 1
ATOM 708 O O . PHE A 1 88 ? 25.189 28.983 32.254 1.00 59.16 88 PHE A O 1
ATOM 716 N N . GLY A 1 89 ? 24.745 29.995 34.233 1.00 58.77 89 GLY A N 1
ATOM 717 C CA . GLY A 1 89 ? 23.879 28.861 34.558 1.00 59.91 89 GLY A CA 1
ATOM 718 C C . GLY A 1 89 ? 22.947 29.120 35.706 1.00 59.69 89 GLY A C 1
ATOM 719 O O . GLY A 1 89 ? 23.432 29.885 36.522 1.00 60.09 89 GLY A O 1
ATOM 720 N N . GLU A 1 90 ? 21.782 28.502 35.773 1.00 60.01 90 GLU A N 1
ATOM 721 C CA . GLU A 1 90 ? 20.893 28.675 36.944 1.00 60.82 90 GLU A CA 1
ATOM 722 C C . GLU A 1 90 ? 21.819 28.696 38.138 1.00 58.72 90 GLU A C 1
ATOM 723 O O . GLU A 1 90 ? 22.575 27.719 37.961 1.00 58.62 90 GLU A O 1
ATOM 729 N N . GLY A 1 91 ? 22.019 29.567 39.110 1.00 56.38 91 GLY A N 1
ATOM 730 C CA . GLY A 1 91 ? 23.177 29.167 39.962 1.00 57.86 91 GLY A CA 1
ATOM 731 C C . GLY A 1 91 ? 24.262 30.214 40.038 1.00 58.83 91 GLY A C 1
ATOM 732 O O . GLY A 1 91 ? 24.784 30.563 41.106 1.00 59.17 91 GLY A O 1
ATOM 733 N N . ASP A 1 92 ? 24.570 30.858 38.908 1.00 58.63 92 ASP A N 1
ATOM 734 C CA . ASP A 1 92 ? 25.388 32.058 38.931 1.00 57.00 92 ASP A CA 1
ATOM 735 C C . ASP A 1 92 ? 24.249 33.053 39.234 1.00 55.83 92 ASP A C 1
ATOM 736 O O . ASP A 1 92 ? 24.373 34.073 39.873 1.00 55.57 92 ASP A O 1
ATOM 741 N N . LEU A 1 93 ? 23.084 32.668 38.715 1.00 53.32 93 LEU A N 1
ATOM 742 C CA . LEU A 1 93 ? 21.859 33.405 38.830 1.00 51.77 93 LEU A CA 1
ATOM 743 C C . LEU A 1 93 ? 21.421 33.423 40.276 1.00 51.65 93 LEU A C 1
ATOM 744 O O . LEU A 1 93 ? 21.003 34.460 40.783 1.00 52.97 93 LEU A O 1
ATOM 749 N N . ARG A 1 94 ? 21.545 32.292 40.974 1.00 49.19 94 ARG A N 1
ATOM 750 C CA . ARG A 1 94 ? 21.138 32.175 42.360 1.00 43.95 94 ARG A CA 1
ATOM 751 C C . ARG A 1 94 ? 22.119 32.928 43.232 1.00 43.65 94 ARG A C 1
ATOM 752 O O . ARG A 1 94 ? 21.729 33.603 44.207 1.00 44.54 94 ARG A O 1
ATOM 760 N N . ASP A 1 95 ? 23.376 32.729 42.836 1.00 40.58 95 ASP A N 1
ATOM 761 C CA . ASP A 1 95 ? 24.426 33.461 43.540 1.00 41.49 95 ASP A CA 1
ATOM 762 C C . ASP A 1 95 ? 24.362 34.956 43.307 1.00 39.79 95 ASP A C 1
ATOM 763 O O . ASP A 1 95 ? 24.682 35.774 44.195 1.00 39.66 95 ASP A O 1
ATOM 768 N N . PHE A 1 96 ? 23.868 35.363 42.134 1.00 38.62 96 PHE A N 1
ATOM 769 C CA . PHE A 1 96 ? 23.758 36.813 41.896 1.00 37.04 96 PHE A CA 1
ATOM 770 C C . PHE A 1 96 ? 22.593 37.258 42.796 1.00 39.07 96 PHE A C 1
ATOM 771 O O . PHE A 1 96 ? 22.779 38.315 43.402 1.00 38.25 96 PHE A O 1
ATOM 779 N N . ASP A 1 97 ? 21.501 36.470 42.907 1.00 39.77 97 ASP A N 1
ATOM 780 C CA . ASP A 1 97 ? 20.425 36.957 43.749 1.00 45.50 97 ASP A CA 1
ATOM 781 C C . ASP A 1 97 ? 20.839 37.009 45.225 1.00 47.44 97 ASP A C 1
ATOM 782 O O . ASP A 1 97 ? 20.373 37.892 45.974 1.00 46.50 97 ASP A O 1
ATOM 787 N N . ARG A 1 98 ? 21.597 36.005 45.674 1.00 47.79 98 ARG A N 1
ATOM 788 C CA . ARG A 1 98 ? 21.920 35.891 47.071 1.00 48.78 98 ARG A CA 1
ATOM 789 C C . ARG A 1 98 ? 22.661 37.127 47.512 1.00 48.82 98 ARG A C 1
ATOM 790 O O . ARG A 1 98 ? 22.381 37.610 48.611 1.00 46.81 98 ARG A O 1
ATOM 798 N N . ARG A 1 99 ? 23.555 37.713 46.704 1.00 50.70 99 ARG A N 1
ATOM 799 C CA . ARG A 1 99 ? 24.210 38.943 47.172 1.00 51.51 99 ARG A CA 1
ATOM 800 C C . ARG A 1 99 ? 23.206 40.076 47.045 1.00 49.03 99 ARG A C 1
ATOM 801 O O . ARG A 1 99 ? 23.276 40.998 47.852 1.00 49.69 99 ARG A O 1
ATOM 809 N N . VAL A 1 100 ? 22.206 39.956 46.183 1.00 45.06 100 VAL A N 1
ATOM 810 C CA . VAL A 1 100 ? 21.131 40.923 46.150 1.00 42.14 100 VAL A CA 1
ATOM 811 C C . VAL A 1 100 ? 20.385 40.851 47.489 1.00 41.67 100 VAL A C 1
ATOM 812 O O . VAL A 1 100 ? 20.239 41.911 48.107 1.00 40.83 100 VAL A O 1
ATOM 816 N N . ARG A 1 101 ? 19.903 39.734 47.995 1.00 41.02 101 ARG A N 1
ATOM 817 C CA . ARG A 1 101 ? 19.124 39.528 49.203 1.00 38.48 101 ARG A CA 1
ATOM 818 C C . ARG A 1 101 ? 19.826 39.839 50.510 1.00 38.26 101 ARG A C 1
ATOM 819 O O . ARG A 1 101 ? 19.387 40.633 51.383 1.00 36.07 101 ARG A O 1
ATOM 827 N N . GLN A 1 102 ? 21.080 39.417 50.647 1.00 37.59 102 GLN A N 1
ATOM 828 C CA . GLN A 1 102 ? 21.868 39.756 51.814 1.00 38.96 102 GLN A CA 1
ATOM 829 C C . GLN A 1 102 ? 21.836 41.268 52.032 1.00 42.75 102 GLN A C 1
ATOM 830 O O . GLN A 1 102 ? 21.845 41.806 53.168 1.00 45.58 102 GLN A O 1
ATOM 836 N N . GLU A 1 103 ? 21.947 42.039 50.950 1.00 44.69 103 GLU A N 1
ATOM 837 C CA . GLU A 1 103 ? 22.033 43.466 51.029 1.00 45.42 103 GLU A CA 1
ATOM 838 C C . GLU A 1 103 ? 20.712 44.161 50.979 1.00 42.66 103 GLU A C 1
ATOM 839 O O . GLU A 1 103 ? 20.760 45.303 51.424 1.00 41.45 103 GLU A O 1
ATOM 845 N N . VAL A 1 104 ? 19.633 43.694 50.372 1.00 40.80 104 VAL A N 1
ATOM 846 C CA . VAL A 1 104 ? 18.442 44.525 50.235 1.00 37.47 104 VAL A CA 1
ATOM 847 C C . VAL A 1 104 ? 17.205 43.663 50.418 1.00 38.58 104 VAL A C 1
ATOM 848 O O . VAL A 1 104 ? 16.136 44.222 50.267 1.00 39.51 104 VAL A O 1
ATOM 852 N N . GLY A 1 105 ? 17.267 42.373 50.701 1.00 38.96 105 GLY A N 1
ATOM 853 C CA . GLY A 1 105 ? 16.035 41.598 50.854 1.00 40.93 105 GLY A CA 1
ATOM 854 C C . GLY A 1 105 ? 15.545 41.252 49.450 1.00 44.06 105 GLY A C 1
ATOM 855 O O . GLY A 1 105 ? 16.188 41.604 48.459 1.00 44.19 105 GLY A O 1
ATOM 856 N N . GLU A 1 106 ? 14.496 40.450 49.352 1.00 45.42 106 GLU A N 1
ATOM 857 C CA . GLU A 1 106 ? 13.902 40.178 48.050 1.00 47.08 106 GLU A CA 1
ATOM 858 C C . GLU A 1 106 ? 13.786 41.503 47.296 1.00 45.22 106 GLU A C 1
ATOM 859 O O . GLU A 1 106 ? 13.288 42.494 47.826 1.00 45.10 106 GLU A O 1
ATOM 865 N N . ALA A 1 107 ? 14.261 41.538 46.085 1.00 43.91 107 ALA A N 1
ATOM 866 C CA . ALA A 1 107 ? 14.256 42.669 45.181 1.00 41.91 107 ALA A CA 1
ATOM 867 C C . ALA A 1 107 ? 13.628 42.211 43.846 1.00 40.27 107 ALA A C 1
ATOM 868 O O . ALA A 1 107 ? 14.006 41.195 43.254 1.00 37.26 107 ALA A O 1
ATOM 870 N N . ALA A 1 108 ? 12.706 43.084 43.413 1.00 38.91 108 ALA A N 1
ATOM 871 C CA . ALA A 1 108 ? 12.108 42.793 42.104 1.00 36.01 108 ALA A CA 1
ATOM 872 C C . ALA A 1 108 ? 13.194 43.124 41.091 1.00 34.77 108 ALA A C 1
ATOM 873 O O . ALA A 1 108 ? 13.924 44.052 41.285 1.00 30.11 108 ALA A O 1
ATOM 875 N N . TYR A 1 109 ? 13.249 42.340 40.044 1.00 37.79 109 TYR A N 1
ATOM 876 C CA . TYR A 1 109 ? 14.060 42.485 38.856 1.00 38.03 109 TYR A CA 1
ATOM 877 C C . TYR A 1 109 ? 13.210 42.878 37.631 1.00 38.35 109 TYR A C 1
ATOM 878 O O . TYR A 1 109 ? 11.996 42.721 37.510 1.00 36.62 109 TYR A O 1
ATOM 887 N N . VAL A 1 110 ? 13.882 43.373 36.619 1.00 38.30 110 VAL A N 1
ATOM 888 C CA . VAL A 1 110 ? 13.460 43.654 35.268 1.00 36.63 110 VAL A CA 1
ATOM 889 C C . VAL A 1 110 ? 14.388 42.743 34.420 1.00 36.45 110 VAL A C 1
ATOM 890 O O . VAL A 1 110 ? 15.612 42.761 34.528 1.00 34.61 110 VAL A O 1
ATOM 894 N N . CYS A 1 111 ? 13.778 41.940 33.611 1.00 38.49 111 CYS A N 1
ATOM 895 C CA . CYS A 1 111 ? 14.482 41.041 32.710 1.00 41.77 111 CYS A CA 1
ATOM 896 C C . CYS A 1 111 ? 14.303 41.533 31.277 1.00 41.79 111 CYS A C 1
ATOM 897 O O . CYS A 1 111 ? 13.142 41.823 30.944 1.00 41.34 111 CYS A O 1
ATOM 900 N N . GLU A 1 112 ? 15.397 41.592 30.538 1.00 41.90 112 GLU A N 1
ATOM 901 C CA . GLU A 1 112 ? 15.247 42.066 29.147 1.00 43.96 112 GLU A CA 1
ATOM 902 C C . GLU A 1 112 ? 15.961 41.096 28.210 1.00 43.21 112 GLU A C 1
ATOM 903 O O . GLU A 1 112 ? 16.876 40.374 28.652 1.00 43.46 112 GLU A O 1
ATOM 909 N N . LEU A 1 113 ? 15.599 41.126 26.928 1.00 42.55 113 LEU A N 1
ATOM 910 C CA . LEU A 1 113 ? 16.346 40.265 25.992 1.00 40.88 113 LEU A CA 1
ATOM 911 C C . LEU A 1 113 ? 17.645 40.934 25.566 1.00 38.75 113 LEU A C 1
ATOM 912 O O . LEU A 1 113 ? 17.586 42.099 25.226 1.00 39.80 113 LEU A O 1
ATOM 917 N N . ALA A 1 114 ? 18.780 40.317 25.677 1.00 38.13 114 ALA A N 1
ATOM 918 C CA . ALA A 1 114 ? 20.062 40.902 25.294 1.00 39.54 114 ALA A CA 1
ATOM 919 C C . ALA A 1 114 ? 20.295 40.690 23.793 1.00 41.84 114 ALA A C 1
ATOM 920 O O . ALA A 1 114 ? 20.509 39.590 23.283 1.00 40.70 114 ALA A O 1
ATOM 922 N N . ILE A 1 115 ? 20.167 41.774 23.043 1.00 42.97 115 ILE A N 1
ATOM 923 C CA . ILE A 1 115 ? 20.302 41.818 21.603 1.00 45.82 115 ILE A CA 1
ATOM 924 C C . ILE A 1 115 ? 21.761 41.793 21.192 1.00 47.65 115 ILE A C 1
ATOM 925 O O . ILE A 1 115 ? 22.614 42.391 21.878 1.00 47.37 115 ILE A O 1
ATOM 930 N N . ASP A 1 116 ? 22.092 41.033 20.153 1.00 48.54 116 ASP A N 1
ATOM 931 C CA . ASP A 1 116 ? 23.453 40.862 19.691 1.00 50.02 116 ASP A CA 1
ATOM 932 C C . ASP A 1 116 ? 23.755 41.938 18.679 1.00 49.84 116 ASP A C 1
ATOM 933 O O . ASP A 1 116 ? 23.356 41.705 17.534 1.00 52.06 116 ASP A O 1
ATOM 938 N N . GLY A 1 117 ? 24.324 43.044 19.092 1.00 48.80 117 GLY A N 1
ATOM 939 C CA . GLY A 1 117 ? 24.444 44.123 18.106 1.00 46.44 117 GLY A CA 1
ATOM 940 C C . GLY A 1 117 ? 25.541 45.077 18.519 1.00 43.97 117 GLY A C 1
ATOM 941 O O . GLY A 1 117 ? 26.583 44.579 18.933 1.00 42.52 117 GLY A O 1
ATOM 942 N N . LEU A 1 118 ? 25.296 46.350 18.272 1.00 42.32 118 LEU A N 1
ATOM 943 C CA . LEU A 1 118 ? 26.351 47.323 18.580 1.00 40.52 118 LEU A CA 1
ATOM 944 C C . LEU A 1 118 ? 25.767 48.263 19.608 1.00 39.14 118 LEU A C 1
ATOM 945 O O . LEU A 1 118 ? 24.679 48.839 19.436 1.00 39.09 118 LEU A O 1
ATOM 950 N N . ALA A 1 119 ? 26.472 48.404 20.723 1.00 38.29 119 ALA A N 1
ATOM 951 C CA . ALA A 1 119 ? 25.978 49.331 21.779 1.00 36.04 119 ALA A CA 1
ATOM 952 C C . ALA A 1 119 ? 26.274 50.774 21.408 1.00 34.10 119 ALA A C 1
ATOM 953 O O . ALA A 1 119 ? 27.423 50.994 21.040 1.00 34.09 119 ALA A O 1
ATOM 955 N N . VAL A 1 120 ? 25.338 51.681 21.514 1.00 34.18 120 VAL A N 1
ATOM 956 C CA . VAL A 1 120 ? 25.568 53.087 21.217 1.00 35.21 120 VAL A CA 1
ATOM 957 C C . VAL A 1 120 ? 24.942 54.002 22.272 1.00 36.62 120 VAL A C 1
ATOM 958 O O . VAL A 1 120 ? 23.971 53.682 22.922 1.00 37.42 120 VAL A O 1
ATOM 962 N N . SER A 1 121 ? 25.303 55.252 22.338 1.00 38.44 121 SER A N 1
ATOM 963 C CA . SER A 1 121 ? 24.678 56.309 23.099 1.00 38.99 121 SER A CA 1
ATOM 964 C C . SER A 1 121 ? 24.163 57.378 22.104 1.00 36.77 121 SER A C 1
ATOM 965 O O . SER A 1 121 ? 24.825 57.760 21.152 1.00 35.94 121 SER A O 1
ATOM 968 N N . VAL A 1 122 ? 22.982 57.883 22.346 1.00 34.23 122 VAL A N 1
ATOM 969 C CA . VAL A 1 122 ? 22.340 58.898 21.558 1.00 32.25 122 VAL A CA 1
ATOM 970 C C . VAL A 1 122 ? 21.948 60.073 22.446 1.00 31.90 122 VAL A C 1
ATOM 971 O O . VAL A 1 122 ? 21.265 59.882 23.462 1.00 34.46 122 VAL A O 1
ATOM 975 N N . ARG A 1 123 ? 22.314 61.277 22.083 1.00 29.15 123 ARG A N 1
ATOM 976 C CA . ARG A 1 123 ? 21.997 62.400 22.942 1.00 30.38 123 ARG A CA 1
ATOM 977 C C . ARG A 1 123 ? 21.089 63.394 22.254 1.00 32.31 123 ARG A C 1
ATOM 978 O O . ARG A 1 123 ? 21.059 63.523 21.019 1.00 33.63 123 ARG A O 1
ATOM 986 N N . TYR A 1 124 ? 20.214 63.959 23.110 1.00 30.98 124 TYR A N 1
ATOM 987 C CA . TYR A 1 124 ? 19.153 64.836 22.682 1.00 29.30 124 TYR A CA 1
ATOM 988 C C . TYR A 1 124 ? 19.136 66.145 23.461 1.00 30.66 124 TYR A C 1
ATOM 989 O O . TYR A 1 124 ? 19.461 66.239 24.668 1.00 29.11 124 TYR A O 1
ATOM 998 N N . GLU A 1 125 ? 18.763 67.203 22.747 1.00 28.45 125 GLU A N 1
ATOM 999 C CA . GLU A 1 125 ? 18.701 68.486 23.400 1.00 29.88 125 GLU A CA 1
ATOM 1000 C C . GLU A 1 125 ? 17.394 69.121 23.012 1.00 32.30 125 GLU A C 1
ATOM 1001 O O . GLU A 1 125 ? 17.186 69.203 21.817 1.00 32.42 125 GLU A O 1
ATOM 1007 N N . ASP A 1 126 ? 16.577 69.475 24.010 1.00 34.60 126 ASP A N 1
ATOM 1008 C CA . ASP A 1 126 ? 15.269 69.985 23.617 1.00 37.39 126 ASP A CA 1
ATOM 1009 C C . ASP A 1 126 ? 14.628 69.017 22.622 1.00 36.28 126 ASP A C 1
ATOM 1010 O O . ASP A 1 126 ? 14.002 69.476 21.684 1.00 35.19 126 ASP A O 1
ATOM 1015 N N . GLY A 1 127 ? 14.584 67.692 22.797 1.00 34.74 127 GLY A N 1
ATOM 1016 C CA . GLY A 1 127 ? 13.852 66.870 21.854 1.00 31.51 127 GLY A CA 1
ATOM 1017 C C . GLY A 1 127 ? 14.647 66.574 20.593 1.00 29.27 127 GLY A C 1
ATOM 1018 O O . GLY A 1 127 ? 14.405 65.509 20.067 1.00 26.18 127 GLY A O 1
ATOM 1019 N N . TYR A 1 128 ? 15.602 67.396 20.186 1.00 29.61 128 TYR A N 1
ATOM 1020 C CA . TYR A 1 128 ? 16.394 67.164 19.010 1.00 29.10 128 TYR A CA 1
ATOM 1021 C C . TYR A 1 128 ? 17.549 66.207 19.164 1.00 29.56 128 TYR A C 1
ATOM 1022 O O . TYR A 1 128 ? 18.326 66.400 20.062 1.00 29.97 128 TYR A O 1
ATOM 1031 N N . PHE A 1 129 ? 17.690 65.260 18.249 1.00 31.13 129 PHE A N 1
ATOM 1032 C CA . PHE A 1 129 ? 18.859 64.399 18.277 1.00 31.57 129 PHE A CA 1
ATOM 1033 C C . PHE A 1 129 ? 20.058 65.286 17.929 1.00 33.13 129 PHE A C 1
ATOM 1034 O O . PHE A 1 129 ? 20.081 65.827 16.850 1.00 31.01 129 PHE A O 1
ATOM 1042 N N . VAL A 1 130 ? 21.039 65.494 18.781 1.00 35.53 130 VAL A N 1
ATOM 1043 C CA . VAL A 1 130 ? 22.209 66.252 18.491 1.00 36.98 130 VAL A CA 1
ATOM 1044 C C . VAL A 1 130 ? 23.440 65.377 18.248 1.00 37.80 130 VAL A C 1
ATOM 1045 O O . VAL A 1 130 ? 24.240 65.901 17.473 1.00 37.88 130 VAL A O 1
ATOM 1049 N N . GLN A 1 131 ? 23.646 64.260 18.912 1.00 37.96 131 GLN A N 1
ATOM 1050 C CA . GLN A 1 131 ? 24.879 63.515 18.651 1.00 39.49 131 GLN A CA 1
ATOM 1051 C C . GLN A 1 131 ? 24.796 62.027 18.873 1.00 39.60 131 GLN A C 1
ATOM 1052 O O . GLN A 1 131 ? 24.019 61.649 19.713 1.00 39.56 131 GLN A O 1
ATOM 1058 N N . GLY A 1 132 ? 25.478 61.105 18.230 1.00 40.87 132 GLY A N 1
ATOM 1059 C CA . GLY A 1 132 ? 25.403 59.665 18.422 1.00 41.02 132 GLY A CA 1
ATOM 1060 C C . GLY A 1 132 ? 26.787 59.056 18.644 1.00 40.91 132 GLY A C 1
ATOM 1061 O O . GLY A 1 132 ? 27.714 59.616 18.067 1.00 40.75 132 GLY A O 1
ATOM 1062 N N . ALA A 1 133 ? 27.012 57.976 19.402 1.00 40.41 133 ALA A N 1
ATOM 1063 C CA . ALA A 1 133 ? 28.391 57.525 19.565 1.00 39.95 133 ALA A CA 1
ATOM 1064 C C . ALA A 1 133 ? 28.417 56.040 19.874 1.00 39.92 133 ALA A C 1
ATOM 1065 O O . ALA A 1 133 ? 27.374 55.609 20.382 1.00 39.54 133 ALA A O 1
ATOM 1067 N N . THR A 1 134 ? 29.549 55.394 19.595 1.00 38.71 134 THR A N 1
ATOM 1068 C CA . THR A 1 134 ? 29.612 53.960 19.904 1.00 38.91 134 THR A CA 1
ATOM 1069 C C . THR A 1 134 ? 29.941 53.785 21.378 1.00 39.28 134 THR A C 1
ATOM 1070 O O . THR A 1 134 ? 30.263 54.812 21.962 1.00 35.47 134 THR A O 1
ATOM 1074 N N . ARG A 1 135 ? 29.959 52.573 21.946 1.00 43.83 135 ARG A N 1
ATOM 1075 C CA . ARG A 1 135 ? 30.350 52.368 23.336 1.00 47.04 135 ARG A CA 1
ATOM 1076 C C . ARG A 1 135 ? 31.857 52.581 23.474 1.00 49.90 135 ARG A C 1
ATOM 1077 O O . ARG A 1 135 ? 32.205 53.236 24.463 1.00 51.63 135 ARG A O 1
ATOM 1085 N N . GLY A 1 136 ? 32.650 52.143 22.503 1.00 51.42 136 GLY A N 1
ATOM 1086 C CA . GLY A 1 136 ? 34.091 52.413 22.599 1.00 53.57 136 GLY A CA 1
ATOM 1087 C C . GLY A 1 136 ? 34.668 51.527 23.676 1.00 55.11 136 GLY A C 1
ATOM 1088 O O . GLY A 1 136 ? 34.210 50.382 23.716 1.00 56.43 136 GLY A O 1
ATOM 1089 N N . ASP A 1 137 ? 35.521 52.030 24.559 1.00 56.26 137 ASP A N 1
ATOM 1090 C CA . ASP A 1 137 ? 36.020 51.173 25.660 1.00 55.63 137 ASP A CA 1
ATOM 1091 C C . ASP A 1 137 ? 35.042 51.286 26.835 1.00 54.33 137 ASP A C 1
ATOM 1092 O O . ASP A 1 137 ? 35.090 50.574 27.836 1.00 52.86 137 ASP A O 1
ATOM 1097 N N . GLY A 1 138 ? 34.162 52.275 26.704 1.00 53.03 138 GLY A N 1
ATOM 1098 C CA . GLY A 1 138 ? 33.187 52.576 27.713 1.00 53.69 138 GLY A CA 1
ATOM 1099 C C . GLY A 1 138 ? 33.282 54.038 28.140 1.00 54.47 138 GLY A C 1
ATOM 1100 O O . GLY A 1 138 ? 32.310 54.481 28.772 1.00 52.27 138 GLY A O 1
ATOM 1101 N N . THR A 1 139 ? 34.455 54.666 27.905 1.00 54.03 139 THR A N 1
ATOM 1102 C CA . THR A 1 139 ? 34.512 56.065 28.365 1.00 54.60 139 THR A CA 1
ATOM 1103 C C . THR A 1 139 ? 34.739 56.936 27.134 1.00 54.35 139 THR A C 1
ATOM 1104 O O . THR A 1 139 ? 34.454 58.130 27.163 1.00 54.10 139 THR A O 1
ATOM 1108 N N . THR A 1 140 ? 35.207 56.281 26.067 1.00 53.03 140 THR A N 1
ATOM 1109 C CA . THR A 1 140 ? 35.348 57.003 24.816 1.00 51.52 140 THR A CA 1
ATOM 1110 C C . THR A 1 140 ? 34.925 56.125 23.649 1.00 50.22 140 THR A C 1
ATOM 1111 O O . THR A 1 140 ? 35.112 54.911 23.663 1.00 48.04 140 THR A O 1
ATOM 1115 N N . GLY A 1 141 ? 34.272 56.831 22.719 1.00 49.90 141 GLY A N 1
ATOM 1116 C CA . GLY A 1 141 ? 33.780 56.178 21.497 1.00 49.56 141 GLY A CA 1
ATOM 1117 C C . GLY A 1 141 ? 33.741 57.090 20.287 1.00 48.52 141 GLY A C 1
ATOM 1118 O O . GLY A 1 141 ? 34.174 58.232 20.250 1.00 47.23 141 GLY A O 1
ATOM 1119 N N . GLU A 1 142 ? 33.220 56.599 19.160 1.00 49.63 142 GLU A N 1
ATOM 1120 C CA . GLU A 1 142 ? 33.222 57.417 17.954 1.00 48.32 142 GLU A CA 1
ATOM 1121 C C . GLU A 1 142 ? 31.856 57.973 17.602 1.00 43.65 142 GLU A C 1
ATOM 1122 O O . GLU A 1 142 ? 30.792 57.486 17.894 1.00 41.57 142 GLU A O 1
ATOM 1128 N N . ASP A 1 143 ? 32.000 59.183 17.102 1.00 38.97 143 ASP A N 1
ATOM 1129 C CA . ASP A 1 143 ? 30.831 59.928 16.744 1.00 35.61 143 ASP A CA 1
ATOM 1130 C C . ASP A 1 143 ? 30.231 59.293 15.512 1.00 34.43 143 ASP A C 1
ATOM 1131 O O . ASP A 1 143 ? 30.723 59.552 14.419 1.00 31.16 143 ASP A O 1
ATOM 1136 N N . ILE A 1 144 ? 29.143 58.548 15.680 1.00 34.35 144 ILE A N 1
ATOM 1137 C CA . ILE A 1 144 ? 28.490 57.903 14.524 1.00 34.16 144 ILE A CA 1
ATOM 1138 C C . ILE A 1 144 ? 27.071 58.460 14.272 1.00 31.69 144 ILE A C 1
ATOM 1139 O O . ILE A 1 144 ? 26.163 57.753 13.830 1.00 30.10 144 ILE A O 1
ATOM 1144 N N . THR A 1 145 ? 26.966 59.781 14.407 1.00 29.03 145 THR A N 1
ATOM 1145 C CA . THR A 1 145 ? 25.729 60.466 14.335 1.00 30.55 145 THR A CA 1
ATOM 1146 C C . THR A 1 145 ? 25.055 60.411 13.004 1.00 31.13 145 THR A C 1
ATOM 1147 O O . THR A 1 145 ? 23.874 59.982 13.003 1.00 30.60 145 THR A O 1
ATOM 1151 N N . GLU A 1 146 ? 25.655 60.832 11.932 1.00 34.95 146 GLU A N 1
ATOM 1152 C CA . GLU A 1 146 ? 25.079 60.682 10.581 1.00 35.42 146 GLU A CA 1
ATOM 1153 C C . GLU A 1 146 ? 24.714 59.249 10.279 1.00 31.07 146 GLU A C 1
ATOM 1154 O O . GLU A 1 146 ? 23.536 59.078 9.925 1.00 29.14 146 GLU A O 1
ATOM 1160 N N . ASN A 1 147 ? 25.445 58.184 10.557 1.00 30.57 147 ASN A N 1
ATOM 1161 C CA . ASN A 1 147 ? 24.933 56.846 10.317 1.00 34.10 147 ASN A CA 1
ATOM 1162 C C . ASN A 1 147 ? 23.752 56.460 11.200 1.00 36.36 147 ASN A C 1
ATOM 1163 O O . ASN A 1 147 ? 22.834 55.750 10.781 1.00 37.86 147 ASN A O 1
ATOM 1168 N N . LEU A 1 148 ? 23.701 56.937 12.444 1.00 36.98 148 LEU A N 1
ATOM 1169 C CA . LEU A 1 148 ? 22.550 56.686 13.302 1.00 35.57 148 LEU A CA 1
ATOM 1170 C C . LEU A 1 148 ? 21.265 57.357 12.817 1.00 36.95 148 LEU A C 1
ATOM 1171 O O . LEU A 1 148 ? 20.162 56.861 13.093 1.00 35.99 148 LEU A O 1
ATOM 1176 N N . LYS A 1 149 ? 21.321 58.457 12.048 1.00 37.63 149 LYS A N 1
ATOM 1177 C CA . LYS A 1 149 ? 20.160 59.137 11.548 1.00 38.30 149 LYS A CA 1
ATOM 1178 C C . LYS A 1 149 ? 19.473 58.291 10.482 1.00 38.33 149 LYS A C 1
ATOM 1179 O O . LYS A 1 149 ? 18.298 58.533 10.267 1.00 38.47 149 LYS A O 1
ATOM 1185 N N . THR A 1 150 ? 20.161 57.305 9.934 1.00 37.79 150 THR A N 1
ATOM 1186 C CA . THR A 1 150 ? 19.558 56.472 8.913 1.00 37.70 150 THR A CA 1
ATOM 1187 C C . THR A 1 150 ? 18.737 55.335 9.482 1.00 38.58 150 THR A C 1
ATOM 1188 O O . THR A 1 150 ? 18.005 54.748 8.680 1.00 39.98 150 THR A O 1
ATOM 1192 N N . ILE A 1 151 ? 18.909 55.032 10.764 1.00 37.09 151 ILE A N 1
ATOM 1193 C CA . ILE A 1 151 ? 18.110 54.018 11.423 1.00 35.70 151 ILE A CA 1
ATOM 1194 C C . ILE A 1 151 ? 16.737 54.647 11.572 1.00 36.70 151 ILE A C 1
ATOM 1195 O O . ILE A 1 151 ? 16.587 55.574 12.374 1.00 35.67 151 ILE A O 1
ATOM 1200 N N . ARG A 1 152 ? 15.790 54.245 10.743 1.00 38.79 152 ARG A N 1
ATOM 1201 C CA . ARG A 1 152 ? 14.473 54.879 10.731 1.00 41.71 152 ARG A CA 1
ATOM 1202 C C . ARG A 1 152 ? 13.709 54.775 12.041 1.00 41.31 152 ARG A C 1
ATOM 1203 O O . ARG A 1 152 ? 12.967 55.760 12.296 1.00 42.76 152 ARG A O 1
ATOM 1211 N N . SER A 1 153 ? 13.841 53.762 12.887 1.00 38.06 153 SER A N 1
ATOM 1212 C CA . SER A 1 153 ? 13.129 53.776 14.140 1.00 35.86 153 SER A CA 1
ATOM 1213 C C . SER A 1 153 ? 13.783 54.727 15.130 1.00 36.04 153 SER A C 1
ATOM 1214 O O . SER A 1 153 ? 13.048 55.234 16.013 1.00 37.74 153 SER A O 1
ATOM 1217 N N . LEU A 1 154 ? 15.012 55.185 15.010 1.00 34.00 154 LEU A N 1
ATOM 1218 C CA . LEU A 1 154 ? 15.467 56.202 15.950 1.00 35.96 154 LEU A CA 1
ATOM 1219 C C . LEU A 1 154 ? 14.902 57.576 15.709 1.00 35.90 154 LEU A C 1
ATOM 1220 O O . LEU A 1 154 ? 15.091 58.097 14.644 1.00 36.64 154 LEU A O 1
ATOM 1225 N N . PRO A 1 155 ? 14.335 58.284 16.666 1.00 37.61 155 PRO A N 1
ATOM 1226 C CA . PRO A 1 155 ? 13.758 59.607 16.426 1.00 38.13 155 PRO A CA 1
ATOM 1227 C C . PRO A 1 155 ? 14.721 60.745 16.224 1.00 39.28 155 PRO A C 1
ATOM 1228 O O . PRO A 1 155 ? 15.667 60.921 17.007 1.00 40.47 155 PRO A O 1
ATOM 1232 N N . LEU A 1 156 ? 14.531 61.626 15.252 1.00 39.53 156 LEU A N 1
ATOM 1233 C CA . LEU A 1 156 ? 15.373 62.801 15.050 1.00 38.68 156 LEU A CA 1
ATOM 1234 C C . LEU A 1 156 ? 14.870 63.928 15.927 1.00 40.84 156 LEU A C 1
ATOM 1235 O O . LEU A 1 156 ? 15.632 64.698 16.510 1.00 41.49 156 LEU A O 1
ATOM 1240 N N . ARG A 1 157 ? 13.580 63.915 16.183 1.00 41.15 157 ARG A N 1
ATOM 1241 C CA . ARG A 1 157 ? 12.908 64.837 17.070 1.00 41.73 157 ARG A CA 1
ATOM 1242 C C . ARG A 1 157 ? 11.983 64.047 17.941 1.00 41.37 157 ARG A C 1
ATOM 1243 O O . ARG A 1 157 ? 11.204 63.213 17.527 1.00 42.44 157 ARG A O 1
ATOM 1251 N N . LEU A 1 158 ? 12.001 64.170 19.244 1.00 41.52 158 LEU A N 1
ATOM 1252 C CA . LEU A 1 158 ? 11.269 63.355 20.233 1.00 36.04 158 LEU A CA 1
ATOM 1253 C C . LEU A 1 158 ? 9.906 63.990 20.508 1.00 34.96 158 LEU A C 1
ATOM 1254 O O . LEU A 1 158 ? 9.687 65.160 20.143 1.00 31.36 158 LEU A O 1
ATOM 1259 N N . LYS A 1 159 ? 9.010 63.281 21.181 1.00 32.35 159 LYS A N 1
ATOM 1260 C CA . LYS A 1 159 ? 7.704 63.794 21.456 1.00 31.86 159 LYS A CA 1
ATOM 1261 C C . LYS A 1 159 ? 7.662 64.966 22.402 1.00 31.94 159 LYS A C 1
ATOM 1262 O O . LYS A 1 159 ? 6.617 65.633 22.426 1.00 31.87 159 LYS A O 1
ATOM 1268 N N . GLU A 1 160 ? 8.623 65.154 23.300 1.00 30.51 160 GLU A N 1
ATOM 1269 C CA . GLU A 1 160 ? 8.590 66.321 24.177 1.00 27.47 160 GLU A CA 1
ATOM 1270 C C . GLU A 1 160 ? 9.971 66.900 24.058 1.00 28.03 160 GLU A C 1
ATOM 1271 O O . GLU A 1 160 ? 10.909 66.140 23.856 1.00 30.60 160 GLU A O 1
ATOM 1277 N N . PRO A 1 161 ? 10.130 68.181 24.245 1.00 26.64 161 PRO A N 1
ATOM 1278 C CA . PRO A 1 161 ? 11.395 68.840 24.156 1.00 26.40 161 PRO A CA 1
ATOM 1279 C C . PRO A 1 161 ? 12.238 68.726 25.410 1.00 28.50 161 PRO A C 1
ATOM 1280 O O . PRO A 1 161 ? 12.525 69.746 26.070 1.00 30.60 161 PRO A O 1
ATOM 1284 N N . VAL A 1 162 ? 12.838 67.545 25.535 1.00 29.21 162 VAL A N 1
ATOM 1285 C CA . VAL A 1 162 ? 13.792 67.323 26.653 1.00 28.94 162 VAL A CA 1
ATOM 1286 C C . VAL A 1 162 ? 15.188 67.096 26.157 1.00 27.13 162 VAL A C 1
ATOM 1287 O O . VAL A 1 162 ? 15.455 66.736 25.007 1.00 28.41 162 VAL A O 1
ATOM 1291 N N . SER A 1 163 ? 16.115 67.232 27.070 1.00 26.83 163 SER A N 1
ATOM 1292 C CA . SER A 1 163 ? 17.585 67.054 26.903 1.00 25.68 163 SER A CA 1
ATOM 1293 C C . SER A 1 163 ? 18.005 65.854 27.740 1.00 28.65 163 SER A C 1
ATOM 1294 O O . SER A 1 163 ? 17.767 65.806 28.954 1.00 29.87 163 SER A O 1
ATOM 1297 N N . LEU A 1 164 ? 18.456 64.794 27.088 1.00 30.59 164 LEU A N 1
ATOM 1298 C CA . LEU A 1 164 ? 18.814 63.582 27.822 1.00 30.46 164 LEU A CA 1
ATOM 1299 C C . LEU A 1 164 ? 19.783 62.788 26.934 1.00 33.48 164 LEU A C 1
ATOM 1300 O O . LEU A 1 164 ? 19.844 63.061 25.730 1.00 33.33 164 LEU A O 1
ATOM 1305 N N . GLU A 1 165 ? 20.386 61.758 27.490 1.00 36.51 165 GLU A N 1
ATOM 1306 C CA . GLU A 1 165 ? 21.127 60.787 26.732 1.00 39.94 165 GLU A CA 1
ATOM 1307 C C . GLU A 1 165 ? 20.620 59.384 27.094 1.00 38.96 165 GLU A C 1
ATOM 1308 O O . GLU A 1 165 ? 20.252 59.115 28.238 1.00 37.45 165 GLU A O 1
ATOM 1314 N N . ALA A 1 166 ? 20.512 58.558 26.056 1.00 36.56 166 ALA A N 1
ATOM 1315 C CA . ALA A 1 166 ? 19.895 57.237 26.299 1.00 32.91 166 ALA A CA 1
ATOM 1316 C C . ALA A 1 166 ? 20.820 56.240 25.641 1.00 32.49 166 ALA A C 1
ATOM 1317 O O . ALA A 1 166 ? 21.763 56.611 24.939 1.00 30.62 166 ALA A O 1
ATOM 1319 N N . ARG A 1 167 ? 20.604 54.983 25.946 1.00 33.16 167 ARG A N 1
ATOM 1320 C CA . ARG A 1 167 ? 21.478 53.971 25.402 1.00 35.28 167 ARG A CA 1
ATOM 1321 C C . ARG A 1 167 ? 20.547 52.921 24.783 1.00 36.53 167 ARG A C 1
ATOM 1322 O O . ARG A 1 167 ? 19.497 52.527 25.325 1.00 36.68 167 ARG A O 1
ATOM 1330 N N . GLY A 1 168 ? 21.020 52.471 23.636 1.00 34.81 168 GLY A N 1
ATOM 1331 C CA . GLY A 1 168 ? 20.349 51.430 22.899 1.00 34.51 168 GLY A CA 1
ATOM 1332 C C . GLY A 1 168 ? 21.404 50.579 22.184 1.00 34.98 168 GLY A C 1
ATOM 1333 O O . GLY A 1 168 ? 22.611 50.784 22.200 1.00 32.60 168 GLY A O 1
ATOM 1334 N N . GLU A 1 169 ? 20.858 49.491 21.701 1.00 35.80 169 GLU A N 1
ATOM 1335 C CA . GLU A 1 169 ? 21.512 48.499 20.890 1.00 36.98 169 GLU A CA 1
ATOM 1336 C C . GLU A 1 169 ? 20.877 48.514 19.484 1.00 36.49 169 GLU A C 1
ATOM 1337 O O . GLU A 1 169 ? 19.668 48.357 19.275 1.00 34.50 169 GLU A O 1
ATOM 1343 N N . ALA A 1 170 ? 21.772 48.786 18.559 1.00 35.59 170 ALA A N 1
ATOM 1344 C CA . ALA A 1 170 ? 21.613 48.821 17.131 1.00 33.08 170 ALA A CA 1
ATOM 1345 C C . ALA A 1 170 ? 21.840 47.411 16.585 1.00 33.57 170 ALA A C 1
ATOM 1346 O O . ALA A 1 170 ? 22.855 46.825 16.969 1.00 32.35 170 ALA A O 1
ATOM 1348 N N . PHE A 1 171 ? 20.922 46.933 15.767 1.00 33.87 171 PHE A N 1
ATOM 1349 C CA . PHE A 1 171 ? 21.077 45.629 15.189 1.00 34.28 171 PHE A CA 1
ATOM 1350 C C . PHE A 1 171 ? 20.497 45.599 13.773 1.00 38.80 171 PHE A C 1
ATOM 1351 O O . PHE A 1 171 ? 19.856 46.551 13.298 1.00 38.38 171 PHE A O 1
ATOM 1359 N N . MET A 1 172 ? 20.730 44.445 13.133 1.00 40.66 172 MET A N 1
ATOM 1360 C CA . MET A 1 172 ? 20.192 44.238 11.791 1.00 43.45 172 MET A CA 1
ATOM 1361 C C . MET A 1 172 ? 19.343 42.984 11.881 1.00 45.02 172 MET A C 1
ATOM 1362 O O . MET A 1 172 ? 19.761 42.000 12.454 1.00 45.09 172 MET A O 1
ATOM 1367 N N . PRO A 1 173 ? 18.121 43.011 11.392 1.00 47.65 173 PRO A N 1
ATOM 1368 C CA . PRO A 1 173 ? 17.246 41.840 11.471 1.00 49.89 173 PRO A CA 1
ATOM 1369 C C . PRO A 1 173 ? 17.708 40.667 10.651 1.00 51.95 173 PRO A C 1
ATOM 1370 O O . PRO A 1 173 ? 17.988 40.841 9.495 1.00 51.57 173 PRO A O 1
ATOM 1374 N N . LYS A 1 174 ? 17.717 39.448 11.122 1.00 56.44 174 LYS A N 1
ATOM 1375 C CA . LYS A 1 174 ? 18.049 38.202 10.472 1.00 59.44 174 LYS A CA 1
ATOM 1376 C C . LYS A 1 174 ? 17.949 38.129 8.948 1.00 60.62 174 LYS A C 1
ATOM 1377 O O . LYS A 1 174 ? 18.817 37.755 8.180 1.00 59.95 174 LYS A O 1
ATOM 1383 N N . ALA A 1 175 ? 16.775 38.391 8.440 1.00 61.46 175 ALA A N 1
ATOM 1384 C CA . ALA A 1 175 ? 16.346 38.515 7.095 1.00 63.46 175 ALA A CA 1
ATOM 1385 C C . ALA A 1 175 ? 16.534 40.014 6.820 1.00 65.92 175 ALA A C 1
ATOM 1386 O O . ALA A 1 175 ? 15.744 40.889 7.194 1.00 67.17 175 ALA A O 1
ATOM 1388 N N . SER A 1 176 ? 17.676 40.267 6.237 1.00 66.30 176 SER A N 1
ATOM 1389 C CA . SER A 1 176 ? 18.120 41.632 5.947 1.00 65.38 176 SER A CA 1
ATOM 1390 C C . SER A 1 176 ? 19.605 41.256 5.904 1.00 65.12 176 SER A C 1
ATOM 1391 O O . SER A 1 176 ? 20.203 41.311 4.843 1.00 67.38 176 SER A O 1
ATOM 1394 N N . PHE A 1 177 ? 20.005 40.560 6.960 1.00 61.67 177 PHE A N 1
ATOM 1395 C CA . PHE A 1 177 ? 21.320 39.999 7.053 1.00 60.29 177 PHE A CA 1
ATOM 1396 C C . PHE A 1 177 ? 21.528 38.911 5.982 1.00 61.10 177 PHE A C 1
ATOM 1397 O O . PHE A 1 177 ? 22.616 38.743 5.429 1.00 59.81 177 PHE A O 1
ATOM 1405 N N . LEU A 1 178 ? 20.481 38.138 5.744 1.00 61.22 178 LEU A N 1
ATOM 1406 C CA . LEU A 1 178 ? 20.507 37.069 4.766 1.00 62.25 178 LEU A CA 1
ATOM 1407 C C . LEU A 1 178 ? 20.483 37.759 3.406 1.00 63.57 178 LEU A C 1
ATOM 1408 O O . LEU A 1 178 ? 21.471 37.703 2.672 1.00 61.15 178 LEU A O 1
ATOM 1413 N N . ARG A 1 179 ? 19.407 38.504 3.160 1.00 65.50 179 ARG A N 1
ATOM 1414 C CA . ARG A 1 179 ? 19.288 39.342 1.970 1.00 67.10 179 ARG A CA 1
ATOM 1415 C C . ARG A 1 179 ? 20.660 39.898 1.611 1.00 67.85 179 ARG A C 1
ATOM 1416 O O . ARG A 1 179 ? 21.272 39.607 0.593 1.00 67.98 179 ARG A O 1
ATOM 1424 N N . LEU A 1 180 ? 21.156 40.769 2.495 1.00 68.78 180 LEU A N 1
ATOM 1425 C CA . LEU A 1 180 ? 22.437 41.436 2.420 1.00 69.77 180 LEU A CA 1
ATOM 1426 C C . LEU A 1 180 ? 23.543 40.576 1.833 1.00 69.80 180 LEU A C 1
ATOM 1427 O O . LEU A 1 180 ? 23.926 40.737 0.685 1.00 69.67 180 LEU A O 1
ATOM 1432 N N . ASN A 1 181 ? 24.068 39.643 2.590 1.00 70.91 181 ASN A N 1
ATOM 1433 C CA . ASN A 1 181 ? 25.051 38.658 2.232 1.00 72.06 181 ASN A CA 1
ATOM 1434 C C . ASN A 1 181 ? 24.824 38.050 0.858 1.00 74.06 181 ASN A C 1
ATOM 1435 O O . ASN A 1 181 ? 25.778 37.949 0.087 1.00 74.55 181 ASN A O 1
ATOM 1440 N N . GLU A 1 182 ? 23.648 37.612 0.474 1.00 75.89 182 GLU A N 1
ATOM 1441 C CA . GLU A 1 182 ? 23.489 37.033 -0.843 1.00 78.48 182 GLU A CA 1
ATOM 1442 C C . GLU A 1 182 ? 24.033 37.985 -1.889 1.00 81.33 182 GLU A C 1
ATOM 1443 O O . GLU A 1 182 ? 24.992 37.614 -2.560 1.00 82.58 182 GLU A O 1
ATOM 1449 N N . GLU A 1 183 ? 23.490 39.198 -1.980 1.00 83.30 183 GLU A N 1
ATOM 1450 C CA . GLU A 1 183 ? 24.014 40.180 -2.934 1.00 84.59 183 GLU A CA 1
ATOM 1451 C C . GLU A 1 183 ? 25.527 40.265 -2.785 1.00 85.92 183 GLU A C 1
ATOM 1452 O O . GLU A 1 183 ? 26.221 40.261 -3.803 1.00 86.83 183 GLU A O 1
ATOM 1458 N N . ARG A 1 184 ? 26.097 40.247 -1.590 1.00 87.05 184 ARG A N 1
ATOM 1459 C CA . ARG A 1 184 ? 27.530 40.194 -1.372 1.00 88.56 184 ARG A CA 1
ATOM 1460 C C . ARG A 1 184 ? 28.197 38.988 -2.056 1.00 89.90 184 ARG A C 1
ATOM 1461 O O . ARG A 1 184 ? 29.353 39.089 -2.485 1.00 88.99 184 ARG A O 1
ATOM 1469 N N . LYS A 1 185 ? 27.490 37.861 -2.115 1.00 91.21 185 LYS A N 1
ATOM 1470 C CA . LYS A 1 185 ? 27.840 36.630 -2.784 1.00 92.53 185 LYS A CA 1
ATOM 1471 C C . LYS A 1 185 ? 27.629 36.811 -4.291 1.00 92.30 185 LYS A C 1
ATOM 1472 O O . LYS A 1 185 ? 28.453 36.401 -5.104 1.00 92.12 185 LYS A O 1
ATOM 1478 N N . ALA A 1 186 ? 26.565 37.529 -4.653 1.00 92.11 186 ALA A N 1
ATOM 1479 C CA . ALA A 1 186 ? 26.323 37.848 -6.065 1.00 92.00 186 ALA A CA 1
ATOM 1480 C C . ALA A 1 186 ? 27.559 38.617 -6.538 1.00 91.16 186 ALA A C 1
ATOM 1481 O O . ALA A 1 186 ? 28.084 38.318 -7.617 1.00 91.42 186 ALA A O 1
ATOM 1483 N N . ARG A 1 187 ? 28.090 39.531 -5.730 1.00 89.29 187 ARG A N 1
ATOM 1484 C CA . ARG A 1 187 ? 29.357 40.155 -6.104 1.00 87.14 187 ARG A CA 1
ATOM 1485 C C . ARG A 1 187 ? 30.498 39.265 -5.604 1.00 86.67 187 ARG A C 1
ATOM 1486 O O . ARG A 1 187 ? 31.615 39.705 -5.371 1.00 86.08 187 ARG A O 1
ATOM 1494 N N . GLU A 1 190 ? 31.840 38.558 -1.590 1.00 89.85 190 GLU A N 1
ATOM 1495 C CA . GLU A 1 190 ? 32.421 38.884 -0.263 1.00 89.94 190 GLU A CA 1
ATOM 1496 C C . GLU A 1 190 ? 31.486 38.411 0.820 1.00 88.67 190 GLU A C 1
ATOM 1497 O O . GLU A 1 190 ? 30.725 37.535 0.342 1.00 90.25 190 GLU A O 1
ATOM 1503 N N . LEU A 1 191 ? 31.419 38.708 2.117 1.00 84.98 191 LEU A N 1
ATOM 1504 C CA . LEU A 1 191 ? 30.355 38.158 2.971 1.00 81.33 191 LEU A CA 1
ATOM 1505 C C . LEU A 1 191 ? 30.451 38.298 4.485 1.00 78.60 191 LEU A C 1
ATOM 1506 O O . LEU A 1 191 ? 31.455 37.880 5.062 1.00 78.22 191 LEU A O 1
ATOM 1511 N N . PHE A 1 192 ? 29.398 38.755 5.180 1.00 75.45 192 PHE A N 1
ATOM 1512 C CA . PHE A 1 192 ? 29.469 38.939 6.620 1.00 73.73 192 PHE A CA 1
ATOM 1513 C C . PHE A 1 192 ? 29.209 37.662 7.443 1.00 73.52 192 PHE A C 1
ATOM 1514 O O . PHE A 1 192 ? 28.301 36.863 7.232 1.00 72.71 192 PHE A O 1
ATOM 1522 N N . ALA A 1 193 ? 29.983 37.667 8.525 1.00 72.49 193 ALA A N 1
ATOM 1523 C CA . ALA A 1 193 ? 29.971 36.616 9.515 1.00 72.57 193 ALA A CA 1
ATOM 1524 C C . ALA A 1 193 ? 28.578 36.403 10.065 1.00 73.15 193 ALA A C 1
ATOM 1525 O O . ALA A 1 193 ? 28.004 35.326 9.965 1.00 74.85 193 ALA A O 1
ATOM 1527 N N . ASN A 1 194 ? 27.973 37.440 10.624 1.00 72.58 194 ASN A N 1
ATOM 1528 C CA . ASN A 1 194 ? 26.652 37.338 11.256 1.00 70.36 194 ASN A CA 1
ATOM 1529 C C . ASN A 1 194 ? 26.080 38.737 11.388 1.00 69.52 194 ASN A C 1
ATOM 1530 O O . ASN A 1 194 ? 26.783 39.691 11.064 1.00 69.93 194 ASN A O 1
ATOM 1535 N N . PRO A 1 195 ? 24.867 38.887 11.877 1.00 68.09 195 PRO A N 1
ATOM 1536 C CA . PRO A 1 195 ? 24.275 40.197 12.041 1.00 66.32 195 PRO A CA 1
ATOM 1537 C C . PRO A 1 195 ? 25.124 41.107 12.903 1.00 64.49 195 PRO A C 1
ATOM 1538 O O . PRO A 1 195 ? 25.478 42.213 12.460 1.00 63.34 195 PRO A O 1
ATOM 1542 N N . ARG A 1 196 ? 25.562 40.719 14.097 1.00 63.37 196 ARG A N 1
ATOM 1543 C CA . ARG A 1 196 ? 26.378 41.586 14.949 1.00 62.09 196 ARG A CA 1
ATOM 1544 C C . ARG A 1 196 ? 27.418 42.312 14.113 1.00 61.03 196 ARG A C 1
ATOM 1545 O O . ARG A 1 196 ? 27.386 43.544 14.038 1.00 60.76 196 ARG A O 1
ATOM 1553 N N . ASN A 1 197 ? 28.262 41.573 13.401 1.00 59.99 197 ASN A N 1
ATOM 1554 C CA . ASN A 1 197 ? 29.294 42.218 12.581 1.00 58.29 197 ASN A CA 1
ATOM 1555 C C . ASN A 1 197 ? 28.742 42.960 11.385 1.00 53.58 197 ASN A C 1
ATOM 1556 O O . ASN A 1 197 ? 29.271 43.996 10.997 1.00 51.76 197 ASN A O 1
ATOM 1561 N N . ALA A 1 198 ? 27.604 42.587 10.862 1.00 50.14 198 ALA A N 1
ATOM 1562 C CA . ALA A 1 198 ? 26.956 43.332 9.789 1.00 48.29 198 ALA A CA 1
ATOM 1563 C C . ALA A 1 198 ? 26.593 44.722 10.329 1.00 48.17 198 ALA A C 1
ATOM 1564 O O . ALA A 1 198 ? 27.052 45.728 9.760 1.00 48.25 198 ALA A O 1
ATOM 1566 N N . ALA A 1 199 ? 25.859 44.828 11.435 1.00 46.23 199 ALA A N 1
ATOM 1567 C CA . ALA A 1 199 ? 25.465 46.081 12.036 1.00 45.26 199 ALA A CA 1
ATOM 1568 C C . ALA A 1 199 ? 26.616 46.973 12.481 1.00 43.87 199 ALA A C 1
ATOM 1569 O O . ALA A 1 199 ? 26.706 48.176 12.254 1.00 40.49 199 ALA A O 1
ATOM 1571 N N . ALA A 1 200 ? 27.579 46.348 13.144 1.00 44.31 200 ALA A N 1
ATOM 1572 C CA . ALA A 1 200 ? 28.748 47.143 13.567 1.00 45.76 200 ALA A CA 1
ATOM 1573 C C . ALA A 1 200 ? 29.496 47.593 12.318 1.00 46.03 200 ALA A C 1
ATOM 1574 O O . ALA A 1 200 ? 30.062 48.673 12.239 1.00 46.69 200 ALA A O 1
ATOM 1576 N N . GLY A 1 201 ? 29.529 46.735 11.306 1.00 46.32 201 GLY A N 1
ATOM 1577 C CA . GLY A 1 201 ? 30.146 47.079 10.034 1.00 46.92 201 GLY A CA 1
ATOM 1578 C C . GLY A 1 201 ? 29.407 48.281 9.418 1.00 45.82 201 GLY A C 1
ATOM 1579 O O . GLY A 1 201 ? 29.999 49.340 9.223 1.00 44.05 201 GLY A O 1
ATOM 1580 N N . SER A 1 202 ? 28.105 48.086 9.212 1.00 43.67 202 SER A N 1
ATOM 1581 C CA . SER A 1 202 ? 27.311 49.155 8.635 1.00 42.99 202 SER A CA 1
ATOM 1582 C C . SER A 1 202 ? 27.456 50.453 9.385 1.00 44.75 202 SER A C 1
ATOM 1583 O O . SER A 1 202 ? 27.712 51.507 8.818 1.00 42.58 202 SER A O 1
ATOM 1586 N N . LEU A 1 203 ? 27.402 50.450 10.711 1.00 49.11 203 LEU A N 1
ATOM 1587 C CA . LEU A 1 203 ? 27.546 51.666 11.480 1.00 52.93 203 LEU A CA 1
ATOM 1588 C C . LEU A 1 203 ? 28.977 52.154 11.541 1.00 57.34 203 LEU A C 1
ATOM 1589 O O . LEU A 1 203 ? 29.114 53.395 11.695 1.00 59.04 203 LEU A O 1
ATOM 1594 N N . ARG A 1 204 ? 29.990 51.305 11.365 1.00 60.69 204 ARG A N 1
ATOM 1595 C CA . ARG A 1 204 ? 31.341 51.882 11.496 1.00 64.11 204 ARG A CA 1
ATOM 1596 C C . ARG A 1 204 ? 32.022 52.310 10.223 1.00 62.53 204 ARG A C 1
ATOM 1597 O O . ARG A 1 204 ? 33.119 52.875 10.182 1.00 62.12 204 ARG A O 1
ATOM 1605 N N . GLN A 1 205 ? 31.347 52.272 9.088 1.00 61.86 205 GLN A N 1
ATOM 1606 C CA . GLN A 1 205 ? 31.929 52.779 7.855 1.00 60.72 205 GLN A CA 1
ATOM 1607 C C . GLN A 1 205 ? 31.514 54.231 7.737 1.00 60.77 205 GLN A C 1
ATOM 1608 O O . GLN A 1 205 ? 30.585 54.769 8.330 1.00 62.59 205 GLN A O 1
ATOM 1614 N N . LEU A 1 206 ? 32.233 55.014 6.968 1.00 58.73 206 LEU A N 1
ATOM 1615 C CA . LEU A 1 206 ? 32.088 56.416 6.772 1.00 56.01 206 LEU A CA 1
ATOM 1616 C C . LEU A 1 206 ? 30.965 56.878 5.872 1.00 54.23 206 LEU A C 1
ATOM 1617 O O . LEU A 1 206 ? 30.793 58.116 5.863 1.00 52.14 206 LEU A O 1
ATOM 1622 N N . ASP A 1 207 ? 30.284 55.982 5.160 1.00 51.70 207 ASP A N 1
ATOM 1623 C CA . ASP A 1 207 ? 29.286 56.493 4.208 1.00 50.01 207 ASP A CA 1
ATOM 1624 C C . ASP A 1 207 ? 27.867 56.369 4.713 1.00 47.13 207 ASP A C 1
ATOM 1625 O O . ASP A 1 207 ? 27.247 55.316 4.811 1.00 46.01 207 ASP A O 1
ATOM 1630 N N . PRO A 1 208 ? 27.248 57.505 4.998 1.00 45.69 208 PRO A N 1
ATOM 1631 C CA . PRO A 1 208 ? 25.889 57.485 5.537 1.00 45.94 208 PRO A CA 1
ATOM 1632 C C . PRO A 1 208 ? 24.974 56.645 4.667 1.00 44.50 208 PRO A C 1
ATOM 1633 O O . PRO A 1 208 ? 24.276 55.728 5.156 1.00 41.77 208 PRO A O 1
ATOM 1637 N N . LYS A 1 209 ? 25.057 56.865 3.345 1.00 44.48 209 LYS A N 1
ATOM 1638 C CA . LYS A 1 209 ? 24.197 56.110 2.431 1.00 44.05 209 LYS A CA 1
ATOM 1639 C C . LYS A 1 209 ? 24.404 54.605 2.430 1.00 43.34 209 LYS A C 1
ATOM 1640 O O . LYS A 1 209 ? 23.408 53.951 2.049 1.00 42.01 209 LYS A O 1
ATOM 1646 N N . VAL A 1 210 ? 25.516 54.006 2.847 1.00 42.91 210 VAL A N 1
ATOM 1647 C CA . VAL A 1 210 ? 25.566 52.541 2.829 1.00 45.30 210 VAL A CA 1
ATOM 1648 C C . VAL A 1 210 ? 24.966 52.026 4.132 1.00 43.94 210 VAL A C 1
ATOM 1649 O O . VAL A 1 210 ? 24.409 50.928 4.147 1.00 42.84 210 VAL A O 1
ATOM 1653 N N . ALA A 1 211 ? 24.999 52.846 5.181 1.00 42.46 211 ALA A N 1
ATOM 1654 C CA . ALA A 1 211 ? 24.302 52.534 6.416 1.00 40.08 211 ALA A CA 1
ATOM 1655 C C . ALA A 1 211 ? 22.814 52.459 6.075 1.00 40.07 211 ALA A C 1
ATOM 1656 O O . ALA A 1 211 ? 22.047 51.523 6.226 1.00 36.35 211 ALA A O 1
ATOM 1658 N N . ALA A 1 212 ? 22.390 53.578 5.464 1.00 41.42 212 ALA A N 1
ATOM 1659 C CA . ALA A 1 212 ? 20.991 53.731 5.102 1.00 43.98 212 ALA A CA 1
ATOM 1660 C C . ALA A 1 212 ? 20.414 52.587 4.302 1.00 48.66 212 ALA A C 1
ATOM 1661 O O . ALA A 1 212 ? 19.191 52.292 4.299 1.00 49.19 212 ALA A O 1
ATOM 1663 N N . SER A 1 213 ? 21.239 51.873 3.549 1.00 53.43 213 SER A N 1
ATOM 1664 C CA . SER A 1 213 ? 20.873 50.748 2.699 1.00 57.40 213 SER A CA 1
ATOM 1665 C C . SER A 1 213 ? 20.848 49.394 3.404 1.00 59.13 213 SER A C 1
ATOM 1666 O O . SER A 1 213 ? 20.264 48.379 2.975 1.00 59.67 213 SER A O 1
ATOM 1669 N N . ARG A 1 214 ? 21.442 49.334 4.605 1.00 58.57 214 ARG A N 1
ATOM 1670 C CA . ARG A 1 214 ? 21.444 48.104 5.381 1.00 57.62 214 ARG A CA 1
ATOM 1671 C C . ARG A 1 214 ? 20.240 47.909 6.276 1.00 57.80 214 ARG A C 1
ATOM 1672 O O . ARG A 1 214 ? 20.207 46.875 6.960 1.00 56.32 214 ARG A O 1
ATOM 1680 N N . GLN A 1 215 ? 19.189 48.740 6.256 1.00 57.69 215 GLN A N 1
ATOM 1681 C CA . GLN A 1 215 ? 18.034 48.409 7.090 1.00 59.42 215 GLN A CA 1
ATOM 1682 C C . GLN A 1 215 ? 18.302 48.045 8.557 1.00 56.38 215 GLN A C 1
ATOM 1683 O O . GLN A 1 215 ? 17.822 47.053 9.119 1.00 54.10 215 GLN A O 1
ATOM 1689 N N . LEU A 1 216 ? 18.966 48.928 9.287 1.00 53.08 216 LEU A N 1
ATOM 1690 C CA . LEU A 1 216 ? 19.336 48.778 10.676 1.00 50.00 216 LEU A CA 1
ATOM 1691 C C . LEU A 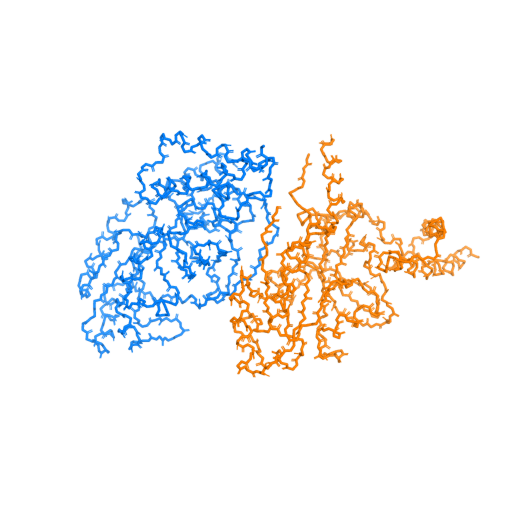1 216 ? 18.145 49.023 11.568 1.00 49.87 216 LEU A C 1
ATOM 1692 O O . LEU A 1 216 ? 17.150 49.533 11.087 1.00 50.84 216 LEU A O 1
ATOM 1697 N N . ASP A 1 217 ? 18.143 48.585 12.815 1.00 49.34 217 ASP A N 1
ATOM 1698 C CA . ASP A 1 217 ? 17.048 48.837 13.762 1.00 45.64 217 ASP A CA 1
ATOM 1699 C C . ASP A 1 217 ? 17.716 49.075 15.113 1.00 42.46 217 ASP A C 1
ATOM 1700 O O . ASP A 1 217 ? 18.907 48.771 15.189 1.00 40.98 217 ASP A O 1
ATOM 1705 N N . LEU A 1 218 ? 17.020 49.577 16.101 1.00 40.99 218 LEU A N 1
ATOM 1706 C CA . LEU A 1 218 ? 17.665 49.819 17.404 1.00 39.73 218 LEU A CA 1
ATOM 1707 C C . LEU A 1 218 ? 16.643 49.725 18.530 1.00 37.30 218 LEU A C 1
ATOM 1708 O O . LEU A 1 218 ? 15.502 50.163 18.357 1.00 34.91 218 LEU A O 1
ATOM 1713 N N . PHE A 1 219 ? 17.163 49.207 19.635 1.00 34.99 219 PHE A N 1
ATOM 1714 C CA . PHE A 1 219 ? 16.243 49.096 20.804 1.00 32.92 219 PHE A CA 1
ATOM 1715 C C . PHE A 1 219 ? 16.846 49.909 21.933 1.00 32.81 219 PHE A C 1
ATOM 1716 O O . PHE A 1 219 ? 18.015 49.668 22.309 1.00 33.83 219 PHE A O 1
ATOM 1724 N N . VAL A 1 220 ? 16.170 50.913 22.423 1.00 30.60 220 VAL A N 1
ATOM 1725 C CA . VAL A 1 220 ? 16.636 51.766 23.500 1.00 30.85 220 VAL A CA 1
ATOM 1726 C C . VAL A 1 220 ? 16.404 51.054 24.834 1.00 29.68 220 VAL A C 1
ATOM 1727 O O . VAL A 1 220 ? 15.342 50.518 25.083 1.00 26.40 220 VAL A O 1
ATOM 1731 N N . TYR A 1 221 ? 17.455 50.986 25.665 1.00 29.02 221 TYR A N 1
ATOM 1732 C CA . TYR A 1 221 ? 17.423 50.208 26.884 1.00 29.69 221 TYR A CA 1
ATOM 1733 C C . TYR A 1 221 ? 17.837 50.956 28.142 1.00 29.75 221 TYR A C 1
ATOM 1734 O O . TYR A 1 221 ? 17.964 50.346 29.197 1.00 27.12 221 TYR A O 1
ATOM 1743 N N . GLY A 1 222 ? 18.214 52.217 28.072 1.00 28.53 222 GLY A N 1
ATOM 1744 C CA . GLY A 1 222 ? 18.531 52.880 29.292 1.00 27.79 222 GLY A CA 1
ATOM 1745 C C . GLY A 1 222 ? 18.600 54.370 29.117 1.00 28.57 222 GLY A C 1
ATOM 1746 O O . GLY A 1 222 ? 18.774 54.918 28.044 1.00 29.13 222 GLY A O 1
ATOM 1747 N N . LEU A 1 223 ? 18.645 54.978 30.288 1.00 29.51 223 LEU A N 1
ATOM 1748 C CA . LEU A 1 223 ? 18.699 56.447 30.367 1.00 27.80 223 LEU A CA 1
ATOM 1749 C C . LEU A 1 223 ? 19.904 56.833 31.176 1.00 28.52 223 LEU A C 1
ATOM 1750 O O . LEU A 1 223 ? 19.906 56.553 32.360 1.00 29.21 223 LEU A O 1
ATOM 1755 N N . ALA A 1 224 ? 20.924 57.455 30.642 1.00 30.12 224 ALA A N 1
ATOM 1756 C CA . ALA A 1 224 ? 22.049 57.950 31.426 1.00 29.36 224 ALA A CA 1
ATOM 1757 C C . ALA A 1 224 ? 21.405 58.912 32.443 1.00 33.05 224 ALA A C 1
ATOM 1758 O O . ALA A 1 224 ? 20.275 59.407 32.160 1.00 35.94 224 ALA A O 1
ATOM 1760 N N . ASP A 1 225 ? 22.055 59.247 33.553 1.00 32.32 225 ASP A N 1
ATOM 1761 C CA . ASP A 1 225 ? 21.421 60.173 34.439 1.00 34.73 225 ASP A CA 1
ATOM 1762 C C . ASP A 1 225 ? 19.934 60.233 34.634 1.00 32.24 225 ASP A C 1
ATOM 1763 O O . ASP A 1 225 ? 19.356 61.322 34.758 1.00 26.64 225 ASP A O 1
ATOM 1768 N N . ALA A 1 226 ? 19.327 59.062 34.817 1.00 32.15 226 ALA A N 1
ATOM 1769 C CA . ALA A 1 226 ? 17.906 58.998 35.101 1.00 33.99 226 ALA A CA 1
ATOM 1770 C C . ALA A 1 226 ? 17.511 59.649 36.440 1.00 37.30 226 ALA A C 1
ATOM 1771 O O . ALA A 1 226 ? 16.344 60.011 36.629 1.00 37.68 226 ALA A O 1
ATOM 1773 N N . GLU A 1 227 ? 18.402 59.709 37.426 1.00 39.15 227 GLU A N 1
ATOM 1774 C CA . GLU A 1 227 ? 18.088 60.223 38.735 1.00 41.52 227 GLU A CA 1
ATOM 1775 C C . GLU A 1 227 ? 17.922 61.731 38.592 1.00 38.86 227 GLU A C 1
ATOM 1776 O O . GLU A 1 227 ? 16.981 62.320 39.133 1.00 39.67 227 GLU A O 1
ATOM 1782 N N . ALA A 1 228 ? 18.819 62.337 37.834 1.00 34.75 228 ALA A N 1
ATOM 1783 C CA . ALA A 1 228 ? 18.657 63.791 37.633 1.00 32.89 228 ALA A CA 1
ATOM 1784 C C . ALA A 1 228 ? 17.336 64.119 36.944 1.00 33.93 228 ALA A C 1
ATOM 1785 O O . ALA A 1 228 ? 16.753 65.122 37.338 1.00 32.70 228 ALA A O 1
ATOM 1787 N N . LEU A 1 229 ? 16.722 63.276 36.096 1.00 32.49 229 LEU A N 1
ATOM 1788 C CA . LEU A 1 229 ? 15.444 63.572 35.529 1.00 31.25 229 LEU A CA 1
ATOM 1789 C C . LEU A 1 229 ? 14.259 63.193 36.380 1.00 32.26 229 LEU A C 1
ATOM 1790 O O . LEU A 1 229 ? 13.109 63.390 35.946 1.00 33.05 229 LEU A O 1
ATOM 1795 N N . GLY A 1 230 ? 14.428 62.639 37.583 1.00 30.57 230 GLY A N 1
ATOM 1796 C CA . GLY A 1 230 ? 13.337 62.241 38.408 1.00 29.11 230 GLY A CA 1
ATOM 1797 C C . GLY A 1 230 ? 12.908 60.802 38.270 1.00 30.11 230 GLY A C 1
ATOM 1798 O O . GLY A 1 230 ? 11.882 60.422 38.870 1.00 30.67 230 GLY A O 1
ATOM 1799 N N . ILE A 1 231 ? 13.594 59.984 37.498 1.00 30.43 231 ILE A N 1
ATOM 1800 C CA . ILE A 1 231 ? 13.122 58.600 37.421 1.00 33.09 231 ILE A CA 1
ATOM 1801 C C . ILE A 1 231 ? 13.604 57.776 38.617 1.00 33.40 231 ILE A C 1
ATOM 1802 O O . ILE A 1 231 ? 14.778 57.853 38.999 1.00 32.39 231 ILE A O 1
ATOM 1807 N N . ALA A 1 232 ? 12.772 56.868 39.128 1.00 33.58 232 ALA A N 1
ATOM 1808 C CA . ALA A 1 232 ? 13.234 56.134 40.324 1.00 35.41 232 ALA A CA 1
ATOM 1809 C C . ALA A 1 232 ? 13.269 54.631 40.116 1.00 37.19 232 ALA A C 1
ATOM 1810 O O . ALA A 1 232 ? 13.504 53.884 41.078 1.00 39.07 232 ALA A O 1
ATOM 1812 N N . SER A 1 233 ? 13.081 54.128 38.908 1.00 36.94 233 SER A N 1
ATOM 1813 C CA . SER A 1 233 ? 12.981 52.692 38.678 1.00 37.28 233 SER A CA 1
ATOM 1814 C C . SER A 1 233 ? 13.467 52.387 37.265 1.00 37.46 233 SER A C 1
ATOM 1815 O O . SER A 1 233 ? 13.463 53.283 36.441 1.00 36.70 233 SER A O 1
ATOM 1818 N N . HIS A 1 234 ? 14.036 51.197 37.056 1.00 37.15 234 HIS A N 1
ATOM 1819 C CA . HIS A 1 234 ? 14.472 50.799 35.730 1.00 33.82 234 HIS A CA 1
ATOM 1820 C C . HIS A 1 234 ? 13.220 50.659 34.865 1.00 32.66 234 HIS A C 1
ATOM 1821 O O . HIS A 1 234 ? 13.203 51.248 33.813 1.00 32.92 234 HIS A O 1
ATOM 1828 N N . SER A 1 235 ? 12.149 50.049 35.352 1.00 31.38 235 SER A N 1
ATOM 1829 C CA . SER A 1 235 ? 10.905 49.932 34.645 1.00 28.74 235 SER A CA 1
ATOM 1830 C C . SER A 1 235 ? 10.278 51.294 34.399 1.00 28.17 235 SER A C 1
ATOM 1831 O O . SER A 1 235 ? 9.695 51.495 33.312 1.00 24.99 235 SER A O 1
ATOM 1834 N N . GLU A 1 236 ? 10.592 52.257 35.282 1.00 28.36 236 GLU A N 1
ATOM 1835 C CA . GLU A 1 236 ? 10.013 53.578 34.945 1.00 26.77 236 GLU A CA 1
ATOM 1836 C C . GLU A 1 236 ? 10.842 54.257 33.875 1.00 26.28 236 GLU A C 1
ATOM 1837 O O . GLU A 1 236 ? 10.203 54.984 33.085 1.00 30.28 236 GLU A O 1
ATOM 1843 N N . ALA A 1 237 ? 12.126 54.031 33.777 1.00 22.85 237 ALA A N 1
ATOM 1844 C CA . ALA A 1 237 ? 12.977 54.582 32.763 1.00 22.38 237 ALA A CA 1
ATOM 1845 C C . ALA A 1 237 ? 12.517 54.199 31.346 1.00 26.27 237 ALA A C 1
ATOM 1846 O O . ALA A 1 237 ? 12.035 55.041 30.560 1.00 24.68 237 ALA A O 1
ATOM 1848 N N . LEU A 1 238 ? 12.436 52.869 31.094 1.00 27.29 238 LEU A N 1
ATOM 1849 C CA . LEU A 1 238 ? 11.967 52.400 29.809 1.00 28.85 238 LEU A CA 1
ATOM 1850 C C . LEU A 1 238 ? 10.619 53.002 29.465 1.00 27.97 238 LEU A C 1
ATOM 1851 O O . LEU A 1 238 ? 10.458 53.625 28.431 1.00 26.92 238 LEU A O 1
ATOM 1856 N N . ASP A 1 239 ? 9.631 52.882 30.325 1.00 28.62 239 ASP A N 1
ATOM 1857 C CA . ASP A 1 239 ? 8.317 53.427 30.053 1.00 28.60 239 ASP A CA 1
ATOM 1858 C C . ASP A 1 239 ? 8.436 54.891 29.662 1.00 30.17 239 ASP A C 1
ATOM 1859 O O . ASP A 1 239 ? 7.811 55.352 28.721 1.00 26.99 239 ASP A O 1
ATOM 1864 N N . TYR A 1 240 ? 9.265 55.602 30.458 1.00 29.11 240 TYR A N 1
ATOM 1865 C CA . TYR A 1 240 ? 9.425 57.016 30.148 1.00 29.16 240 TYR A CA 1
ATOM 1866 C C . TYR A 1 240 ? 9.967 57.175 28.756 1.00 31.11 240 TYR A C 1
ATOM 1867 O O . TYR A 1 240 ? 9.557 57.993 27.942 1.00 35.48 240 TYR A O 1
ATOM 1876 N N . LEU A 1 241 ? 10.930 56.341 28.454 1.00 32.26 241 LEU A N 1
ATOM 1877 C CA . LEU A 1 241 ? 11.632 56.367 27.167 1.00 30.98 241 LEU A CA 1
ATOM 1878 C C . LEU A 1 241 ? 10.640 56.039 26.083 1.00 30.62 241 LEU A C 1
ATOM 1879 O O . LEU A 1 241 ? 10.531 56.748 25.078 1.00 31.68 241 LEU A O 1
ATOM 1884 N N . GLN A 1 242 ? 9.758 55.096 26.386 1.00 31.69 242 GLN A N 1
ATOM 1885 C CA . GLN A 1 242 ? 8.699 54.758 25.400 1.00 32.00 242 GLN A CA 1
ATOM 1886 C C . GLN A 1 242 ? 7.770 55.936 25.265 1.00 30.74 242 GLN A C 1
ATOM 1887 O O . GLN A 1 242 ? 7.774 56.570 24.202 1.00 32.39 242 GLN A O 1
ATOM 1893 N N . ALA A 1 243 ? 7.223 56.537 26.295 1.00 29.99 243 ALA A N 1
ATOM 1894 C CA . ALA A 1 243 ? 6.430 57.737 26.143 1.00 28.89 243 ALA A CA 1
ATOM 1895 C C . 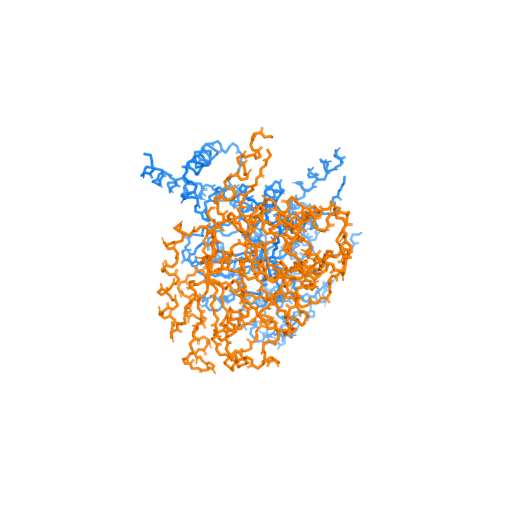ALA A 1 243 ? 7.099 58.808 25.282 1.00 29.26 243 ALA A C 1
ATOM 1896 O O . ALA A 1 243 ? 6.299 59.537 24.672 1.00 27.32 243 ALA A O 1
ATOM 1898 N N . LEU A 1 244 ? 8.406 58.976 25.180 1.00 28.35 244 LEU A N 1
ATOM 1899 C CA . LEU A 1 244 ? 8.997 59.978 24.331 1.00 29.37 244 LEU A CA 1
ATOM 1900 C C . LEU A 1 244 ? 9.073 59.635 22.856 1.00 29.14 244 LEU A C 1
ATOM 1901 O O . LEU A 1 244 ? 9.452 60.558 22.149 1.00 27.90 244 LEU A O 1
ATOM 1906 N N . GLY A 1 245 ? 8.924 58.391 22.432 1.00 29.87 245 GLY A N 1
ATOM 1907 C CA . GLY A 1 245 ? 8.948 58.017 21.037 1.00 27.98 245 GLY A CA 1
ATOM 1908 C C . GLY A 1 245 ? 10.033 57.029 20.678 1.00 28.95 245 GLY A C 1
ATOM 1909 O O . GLY A 1 245 ? 10.191 56.716 19.497 1.00 28.23 245 GLY A O 1
ATOM 1910 N N . PHE A 1 246 ? 10.793 56.523 21.645 1.00 28.76 246 PHE A N 1
ATOM 1911 C CA . PHE A 1 246 ? 11.886 55.622 21.356 1.00 27.60 246 PHE A CA 1
ATOM 1912 C C . PHE A 1 246 ? 11.344 54.225 21.138 1.00 30.23 246 PHE A C 1
ATOM 1913 O O . PHE A 1 246 ? 10.303 53.965 21.706 1.00 29.42 246 PHE A O 1
ATOM 1921 N N . LYS A 1 247 ? 12.089 53.317 20.535 1.00 33.26 247 LYS A N 1
ATOM 1922 C CA . LYS A 1 247 ? 11.629 51.954 20.400 1.00 35.02 247 LYS A CA 1
ATOM 1923 C C . LYS A 1 247 ? 12.140 51.205 21.634 1.00 35.11 247 LYS A C 1
ATOM 1924 O O . LYS A 1 247 ? 13.363 51.118 21.764 1.00 33.97 247 LYS A O 1
ATOM 1930 N N . VAL A 1 248 ? 11.200 50.702 22.435 1.00 33.14 248 VAL A N 1
ATOM 1931 C CA . VAL A 1 248 ? 11.689 49.939 23.575 1.00 31.08 248 VAL A CA 1
ATOM 1932 C C . VAL A 1 248 ? 11.287 48.500 23.383 1.00 32.14 248 VAL A C 1
ATOM 1933 O O . VAL A 1 248 ? 10.135 48.251 23.054 1.00 33.65 248 VAL A O 1
ATOM 1937 N N . ASN A 1 249 ? 12.154 47.542 23.550 1.00 33.88 249 ASN A N 1
ATOM 1938 C CA . ASN A 1 249 ? 11.786 46.147 23.293 1.00 37.87 249 ASN A CA 1
ATOM 1939 C C . ASN A 1 249 ? 10.603 45.768 24.143 1.00 40.07 249 ASN A C 1
ATOM 1940 O O . ASN A 1 249 ? 10.631 45.890 25.348 1.00 41.95 249 ASN A O 1
ATOM 1945 N N . PRO A 1 250 ? 9.542 45.224 23.594 1.00 43.72 250 PRO A N 1
ATOM 1946 C CA . PRO A 1 250 ? 8.344 44.842 24.295 1.00 45.27 250 PRO A CA 1
ATOM 1947 C C . PRO A 1 250 ? 8.358 43.487 24.946 1.00 47.77 250 PRO A C 1
ATOM 1948 O O . PRO A 1 250 ? 7.343 43.180 25.553 1.00 49.57 250 PRO A O 1
ATOM 1952 N N . GLU A 1 251 ? 9.375 42.667 24.925 1.00 49.65 251 GLU A N 1
ATOM 1953 C CA . GLU A 1 251 ? 9.369 41.392 25.609 1.00 52.04 251 GLU A CA 1
ATOM 1954 C C . GLU A 1 251 ? 9.929 41.510 27.024 1.00 52.95 251 GLU A C 1
ATOM 1955 O O . GLU A 1 251 ? 10.204 40.557 27.755 1.00 54.15 251 GLU A O 1
ATOM 1961 N N . ARG A 1 252 ? 10.149 42.758 27.424 1.00 53.47 252 ARG A N 1
ATOM 1962 C CA . ARG A 1 252 ? 10.693 43.026 28.750 1.00 53.76 252 ARG A CA 1
ATOM 1963 C C . ARG A 1 252 ? 9.629 42.669 29.774 1.00 51.98 252 ARG A C 1
ATOM 1964 O O . ARG A 1 252 ? 8.462 42.918 29.605 1.00 50.73 252 ARG A O 1
ATOM 1972 N N . ARG A 1 253 ? 10.039 42.120 30.885 1.00 52.75 253 ARG A N 1
ATOM 1973 C CA . ARG A 1 253 ? 9.092 41.737 31.947 1.00 53.30 253 ARG A CA 1
ATOM 1974 C C . ARG A 1 253 ? 9.652 41.974 33.341 1.00 52.20 253 ARG A C 1
ATOM 1975 O O . ARG A 1 253 ? 10.844 41.808 33.638 1.00 51.50 253 ARG A O 1
ATOM 1983 N N . ARG A 1 254 ? 8.862 42.435 34.291 1.00 51.84 254 ARG A N 1
ATOM 1984 C CA . ARG A 1 254 ? 9.226 42.589 35.692 1.00 52.54 254 ARG A CA 1
ATOM 1985 C C . ARG A 1 254 ? 9.154 41.233 36.407 1.00 49.85 254 ARG A C 1
ATOM 1986 O O . ARG A 1 254 ? 8.178 40.480 36.311 1.00 48.26 254 ARG A O 1
ATOM 1994 N N . CYS A 1 255 ? 10.189 40.831 37.114 1.00 46.46 255 CYS A N 1
ATOM 1995 C CA . CYS A 1 255 ? 10.263 39.551 37.781 1.00 43.78 255 CYS A CA 1
ATOM 1996 C C . CYS A 1 255 ? 10.413 39.663 39.296 1.00 42.80 255 CYS A C 1
ATOM 1997 O O . CYS A 1 255 ? 11.450 40.127 39.791 1.00 40.40 255 CYS A O 1
ATOM 2000 N N . ALA A 1 256 ? 9.408 39.140 39.998 1.00 41.96 256 ALA A N 1
ATOM 2001 C CA . ALA A 1 256 ? 9.390 39.221 41.445 1.00 41.32 256 ALA A CA 1
ATOM 2002 C C . ALA A 1 256 ? 10.541 38.467 42.065 1.00 41.20 256 ALA A C 1
ATOM 2003 O O . ALA A 1 256 ? 10.906 39.056 43.057 1.00 40.42 256 ALA A O 1
ATOM 2005 N N . ASN A 1 257 ? 11.006 37.353 41.548 1.00 42.57 257 ASN A N 1
ATOM 2006 C CA . ASN A 1 257 ? 12.160 36.788 42.269 1.00 43.51 257 ASN A CA 1
ATOM 2007 C C . ASN A 1 257 ? 13.060 36.008 41.325 1.00 43.72 257 ASN A C 1
ATOM 2008 O O . ASN A 1 257 ? 12.672 35.868 40.175 1.00 44.59 257 ASN A O 1
ATOM 2013 N N . ILE A 1 258 ? 14.137 35.380 41.794 1.00 41.90 258 ILE A N 1
ATOM 2014 C CA . ILE A 1 258 ? 14.968 34.641 40.920 1.00 42.42 258 ILE A CA 1
ATOM 2015 C C . ILE A 1 258 ? 14.262 33.519 40.143 1.00 47.44 258 ILE A C 1
ATOM 2016 O O . ILE A 1 258 ? 14.622 33.094 39.027 1.00 47.23 258 ILE A O 1
ATOM 2021 N N . ASP A 1 259 ? 13.287 32.893 40.800 1.00 50.14 259 ASP A N 1
ATOM 2022 C CA . ASP A 1 259 ? 12.618 31.801 40.138 1.00 51.43 259 ASP A CA 1
ATOM 2023 C C . ASP A 1 259 ? 11.986 32.308 38.874 1.00 50.08 259 ASP A C 1
ATOM 2024 O O . ASP A 1 259 ? 12.304 31.655 37.892 1.00 48.88 259 ASP A O 1
ATOM 2029 N N . GLU A 1 260 ? 11.263 33.410 38.908 1.00 50.09 260 GLU A N 1
ATOM 2030 C CA . GLU A 1 260 ? 10.618 33.859 37.666 1.00 51.02 260 GLU A CA 1
ATOM 2031 C C . GLU A 1 260 ? 11.646 34.365 36.658 1.00 48.43 260 GLU A C 1
ATOM 2032 O O . GLU A 1 260 ? 11.421 34.310 35.450 1.00 46.64 260 GLU A O 1
ATOM 2038 N N . VAL A 1 261 ? 12.749 34.843 37.231 1.00 46.41 261 VAL A N 1
ATOM 2039 C CA . VAL A 1 261 ? 13.887 35.252 36.438 1.00 44.59 261 VAL A CA 1
ATOM 2040 C C . VAL A 1 261 ? 14.231 34.054 35.570 1.00 45.01 261 VAL A C 1
ATOM 2041 O O . VAL A 1 261 ? 13.956 34.131 34.369 1.00 47.26 261 VAL A O 1
ATOM 2045 N N . ILE A 1 262 ? 14.633 32.935 36.094 1.00 45.23 262 ILE A N 1
ATOM 2046 C CA . ILE A 1 262 ? 14.909 31.672 35.419 1.00 45.03 262 ILE A CA 1
ATOM 2047 C C . ILE A 1 262 ? 13.761 31.178 34.543 1.00 43.91 262 ILE A C 1
ATOM 2048 O O . ILE A 1 262 ? 13.980 30.755 33.401 1.00 39.93 262 ILE A O 1
ATOM 2053 N N . ALA A 1 263 ? 12.503 31.312 34.966 1.00 42.87 263 ALA A N 1
ATOM 2054 C CA . ALA A 1 263 ? 11.386 30.977 34.094 1.00 43.89 263 ALA A CA 1
ATOM 2055 C C . ALA A 1 263 ? 11.498 31.900 32.861 1.00 46.88 263 ALA A C 1
ATOM 2056 O O . ALA A 1 263 ? 11.596 31.353 31.726 1.00 47.50 263 ALA A O 1
ATOM 2058 N N . PHE A 1 264 ? 11.652 33.235 33.022 1.00 45.49 264 PHE A N 1
ATOM 2059 C CA . PHE A 1 264 ? 11.910 34.032 31.845 1.00 45.64 264 PHE A CA 1
ATOM 2060 C C . PHE A 1 264 ? 13.097 33.557 31.001 1.00 46.51 264 PHE A C 1
ATOM 2061 O O . PHE A 1 264 ? 13.050 33.624 29.772 1.00 44.61 264 PHE A O 1
ATOM 2069 N N . VAL A 1 265 ? 14.176 33.158 31.664 1.00 47.93 265 VAL A N 1
ATOM 2070 C CA . VAL A 1 265 ? 15.402 32.787 30.966 1.00 49.43 265 VAL A CA 1
ATOM 2071 C C . VAL A 1 265 ? 15.221 31.523 30.166 1.00 53.04 265 VAL A C 1
ATOM 2072 O O . VAL A 1 265 ? 15.970 31.366 29.206 1.00 54.66 265 VAL A O 1
ATOM 2076 N N . SER A 1 266 ? 14.322 30.632 30.543 1.00 55.96 266 SER A N 1
ATOM 2077 C CA . SER A 1 266 ? 14.136 29.373 29.854 1.00 57.77 266 SER A CA 1
ATOM 2078 C C . SER A 1 266 ? 13.195 29.627 28.684 1.00 58.78 266 SER A C 1
ATOM 2079 O O . SER A 1 266 ? 13.357 29.065 27.617 1.00 57.67 266 SER A O 1
ATOM 2082 N N . GLU A 1 267 ? 12.206 30.487 28.960 1.00 60.56 267 GLU A N 1
ATOM 2083 C CA . GLU A 1 267 ? 11.229 30.867 27.960 1.00 60.95 267 GLU A CA 1
ATOM 2084 C C . GLU A 1 267 ? 11.977 31.491 26.780 1.00 61.72 267 GLU A C 1
ATOM 2085 O O . GLU A 1 267 ? 11.526 31.228 25.668 1.00 63.41 267 GLU A O 1
ATOM 2091 N N . TRP A 1 268 ? 13.009 32.321 26.942 1.00 60.27 268 TRP A N 1
ATOM 2092 C CA . TRP A 1 268 ? 13.618 32.851 25.721 1.00 59.69 268 TRP A CA 1
ATOM 2093 C C . TRP A 1 268 ? 14.574 31.878 25.097 1.00 60.95 268 TRP A C 1
ATOM 2094 O O . TRP A 1 268 ? 14.697 31.736 23.876 1.00 60.04 268 TRP A O 1
ATOM 2105 N N . HIS A 1 269 ? 15.221 31.084 25.944 1.00 63.69 269 HIS A N 1
ATOM 2106 C CA . HIS A 1 269 ? 16.159 30.107 25.396 1.00 67.10 269 HIS A CA 1
ATOM 2107 C C . HIS A 1 269 ? 15.500 29.298 24.293 1.00 68.76 269 HIS A C 1
ATOM 2108 O O . HIS A 1 269 ? 16.114 29.072 23.244 1.00 69.70 269 HIS A O 1
ATOM 2115 N N . ASP A 1 270 ? 14.266 28.839 24.512 1.00 69.87 270 ASP A N 1
ATOM 2116 C CA . ASP A 1 270 ? 13.693 28.036 23.419 1.00 70.38 270 ASP A CA 1
ATOM 2117 C C . ASP A 1 270 ? 12.772 28.784 22.496 1.00 69.53 270 ASP A C 1
ATOM 2118 O O . ASP A 1 270 ? 12.446 28.341 21.378 1.00 71.17 270 ASP A O 1
ATOM 2123 N N . LYS A 1 271 ? 12.343 29.997 22.784 1.00 67.27 271 LYS A N 1
ATOM 2124 C CA . LYS A 1 271 ? 11.493 30.807 21.922 1.00 64.59 271 LYS A CA 1
ATOM 2125 C C . LYS A 1 271 ? 12.331 31.756 21.059 1.00 63.76 271 LYS A C 1
ATOM 2126 O O . LYS A 1 271 ? 11.912 32.501 20.183 1.00 61.28 271 LYS A O 1
ATOM 2132 N N . ARG A 1 272 ? 13.648 31.704 21.292 1.00 63.33 272 ARG A N 1
ATOM 2133 C CA . ARG A 1 272 ? 14.634 32.535 20.642 1.00 62.98 272 ARG A CA 1
ATOM 2134 C C . ARG A 1 272 ? 14.753 32.318 19.157 1.00 66.32 272 ARG A C 1
ATOM 2135 O O . ARG A 1 272 ? 14.761 33.339 18.442 1.00 67.16 272 ARG A O 1
ATOM 2143 N N . PRO A 1 273 ? 14.713 31.100 18.620 1.00 68.52 273 PRO A N 1
ATOM 2144 C CA . PRO A 1 273 ? 14.757 30.871 17.178 1.00 68.31 273 PRO A CA 1
ATOM 2145 C C . PRO A 1 273 ? 13.672 31.632 16.452 1.00 67.75 273 PRO A C 1
ATOM 2146 O O . PRO A 1 273 ? 13.975 32.268 15.452 1.00 67.64 273 PRO A O 1
ATOM 2150 N N . GLN A 1 274 ? 12.467 31.699 16.980 1.00 67.71 274 GLN A N 1
ATOM 2151 C CA . GLN A 1 274 ? 11.354 32.441 16.448 1.00 68.07 274 GLN A CA 1
ATOM 2152 C C . GLN A 1 274 ? 11.569 33.940 16.476 1.00 65.68 274 GLN A C 1
ATOM 2153 O O . GLN A 1 274 ? 10.576 34.602 16.134 1.00 66.21 274 GLN A O 1
ATOM 2159 N N . LEU A 1 275 ? 12.672 34.537 16.916 1.00 62.08 275 LEU A N 1
ATOM 2160 C CA . LEU A 1 275 ? 12.770 35.997 16.914 1.00 59.18 275 LEU A CA 1
ATOM 2161 C C . LEU A 1 275 ? 13.291 36.520 15.584 1.00 57.08 275 LEU A C 1
ATOM 2162 O O . LEU A 1 275 ? 14.250 36.015 15.001 1.00 57.61 275 LEU A O 1
ATOM 2167 N N . PRO A 1 276 ? 12.769 37.672 15.149 1.00 54.35 276 PRO A N 1
ATOM 2168 C CA . PRO A 1 276 ? 13.237 38.313 13.915 1.00 50.84 276 PRO A CA 1
ATOM 2169 C C . PRO A 1 276 ? 14.614 38.921 14.076 1.00 48.77 276 PRO A C 1
ATOM 2170 O O . PRO A 1 276 ? 15.173 39.328 13.071 1.00 46.76 276 PRO A O 1
ATOM 2174 N N . TYR A 1 277 ? 15.155 38.983 15.292 1.00 47.58 277 TYR A N 1
ATOM 2175 C CA . TYR A 1 277 ? 16.460 39.498 15.617 1.00 47.21 277 TYR A CA 1
ATOM 2176 C C . TYR A 1 277 ? 17.223 38.483 16.472 1.00 48.37 277 TYR A C 1
ATOM 2177 O O . TYR A 1 277 ? 16.616 37.595 17.057 1.00 46.39 277 TYR A O 1
ATOM 2186 N N . GLU A 1 278 ? 18.558 38.599 16.474 1.00 51.13 278 GLU A N 1
ATOM 2187 C CA . GLU A 1 278 ? 19.356 37.622 17.201 1.00 53.59 278 GLU A CA 1
ATOM 2188 C C . GLU A 1 278 ? 19.617 38.049 18.644 1.00 54.47 278 GLU A C 1
ATOM 2189 O O . GLU A 1 278 ? 20.167 39.132 18.871 1.00 54.76 278 GLU A O 1
ATOM 2195 N N . ILE A 1 279 ? 19.213 37.157 19.572 1.00 53.89 279 ILE A N 1
ATOM 2196 C CA . ILE A 1 279 ? 19.447 37.464 20.967 1.00 52.13 279 ILE A CA 1
ATOM 2197 C C . ILE A 1 279 ? 20.527 36.500 21.411 1.00 53.02 279 ILE A C 1
ATOM 2198 O O . ILE A 1 279 ? 20.510 35.322 21.197 1.00 53.97 279 ILE A O 1
ATOM 2203 N N . ASP A 1 280 ? 21.472 37.003 22.102 1.00 54.84 280 ASP A N 1
ATOM 2204 C CA . ASP A 1 280 ? 22.603 36.629 22.840 1.00 54.62 280 ASP A CA 1
ATOM 2205 C C . ASP A 1 280 ? 22.457 36.152 24.283 1.00 51.88 280 ASP A C 1
ATOM 2206 O O . ASP A 1 280 ? 23.420 35.694 24.887 1.00 49.98 280 ASP A O 1
ATOM 2211 N N . GLY A 1 281 ? 21.320 36.375 24.922 1.00 48.92 281 GLY A N 1
ATOM 2212 C CA . GLY A 1 281 ? 21.174 36.025 26.331 1.00 48.13 281 GLY A CA 1
ATOM 2213 C C . GLY A 1 281 ? 20.117 36.927 26.949 1.00 46.91 281 GLY A C 1
ATOM 2214 O O . GLY A 1 281 ? 19.206 37.354 26.228 1.00 45.50 281 GLY A O 1
ATOM 2215 N N . ILE A 1 282 ? 20.241 37.201 28.254 1.00 43.61 282 ILE A N 1
ATOM 2216 C CA . ILE A 1 282 ? 19.168 37.988 28.898 1.00 41.18 282 ILE A CA 1
ATOM 2217 C C . ILE A 1 282 ? 19.798 38.850 29.972 1.00 37.55 282 ILE A C 1
ATOM 2218 O O . ILE A 1 282 ? 20.506 38.237 30.750 1.00 34.71 282 ILE A O 1
ATOM 2223 N N . VAL A 1 283 ? 19.562 40.128 29.978 1.00 36.32 283 VAL A N 1
ATOM 2224 C CA . VAL A 1 283 ? 20.078 41.079 30.938 1.00 35.38 283 VAL A CA 1
ATOM 2225 C C . VAL A 1 283 ? 19.066 41.199 32.073 1.00 36.33 283 VAL A C 1
ATOM 2226 O O . VAL A 1 283 ? 17.853 41.320 31.833 1.00 34.87 283 VAL A O 1
ATOM 2230 N N . ILE A 1 284 ? 19.591 41.081 33.289 1.00 37.39 284 ILE A N 1
ATOM 2231 C CA . ILE A 1 284 ? 18.690 41.153 34.457 1.00 38.49 284 ILE A CA 1
ATOM 2232 C C . ILE A 1 284 ? 19.081 42.291 35.362 1.00 37.89 284 ILE A C 1
ATOM 2233 O O . ILE A 1 284 ? 20.265 42.497 35.691 1.00 37.61 284 ILE A O 1
ATOM 2238 N N . LYS A 1 285 ? 18.139 43.138 35.765 1.00 38.13 285 LYS A N 1
ATOM 2239 C CA . LYS A 1 285 ? 18.550 44.235 36.668 1.00 37.75 285 LYS A CA 1
ATOM 2240 C C . LYS A 1 285 ? 17.684 44.391 37.901 1.00 36.64 285 LYS A C 1
ATOM 2241 O O . LYS A 1 285 ? 16.466 44.151 37.817 1.00 39.10 285 LYS A O 1
ATOM 2247 N N . VAL A 1 286 ? 18.262 44.833 38.994 1.00 34.40 286 VAL A N 1
ATOM 2248 C CA . VAL A 1 286 ? 17.433 45.056 40.197 1.00 34.42 286 VAL A CA 1
ATOM 2249 C C . VAL A 1 286 ? 16.622 46.280 39.805 1.00 34.08 286 VAL A C 1
ATOM 2250 O O . VAL A 1 286 ? 17.282 47.214 39.374 1.00 34.45 286 VAL A O 1
ATOM 2254 N N . ASP A 1 287 ? 15.310 46.295 39.835 1.00 32.44 287 ASP A N 1
ATOM 2255 C CA . ASP A 1 287 ? 14.570 47.410 39.313 1.00 30.32 287 ASP A CA 1
ATOM 2256 C C . ASP A 1 287 ? 14.763 48.713 40.047 1.00 31.85 287 ASP A C 1
ATOM 2257 O O . ASP A 1 287 ? 14.942 49.790 39.476 1.00 34.59 287 ASP A O 1
ATOM 2262 N N . SER A 1 288 ? 14.583 48.709 41.343 1.00 31.38 288 SER A N 1
ATOM 2263 C CA . SER A 1 288 ? 14.638 49.907 42.129 1.00 30.08 288 SER A CA 1
ATOM 2264 C C . SER A 1 288 ? 15.999 50.584 42.090 1.00 31.02 288 SER A C 1
ATOM 2265 O O . SER A 1 288 ? 17.067 50.039 42.389 1.00 29.53 288 SER A O 1
ATOM 2268 N N . PHE A 1 289 ? 15.874 51.925 41.932 1.00 31.22 289 PHE A N 1
ATOM 2269 C CA . PHE A 1 289 ? 17.134 52.682 41.938 1.00 30.91 289 PHE A CA 1
ATOM 2270 C C . PHE A 1 289 ? 17.701 52.717 43.355 1.00 30.81 289 PHE A C 1
ATOM 2271 O O . PHE A 1 289 ? 18.913 52.798 43.477 1.00 28.77 289 PHE A O 1
ATOM 2279 N N . ALA A 1 290 ? 16.867 52.609 44.377 1.00 30.98 290 ALA A N 1
ATOM 2280 C CA . ALA A 1 290 ? 17.355 52.567 45.735 1.00 30.27 290 ALA A CA 1
ATOM 2281 C C . ALA A 1 290 ? 17.995 51.206 45.936 1.00 33.63 290 ALA A C 1
ATOM 2282 O O . ALA A 1 290 ? 19.121 51.245 46.461 1.00 37.22 290 ALA A O 1
ATOM 2284 N N . GLN A 1 291 ? 17.477 50.072 45.448 1.00 33.92 291 GLN A N 1
ATOM 2285 C CA . GLN A 1 291 ? 18.317 48.912 45.820 1.00 36.32 291 GLN A CA 1
ATOM 2286 C C . GLN A 1 291 ? 19.625 49.030 45.067 1.00 37.23 291 GLN A C 1
ATOM 2287 O O . GLN A 1 291 ? 20.678 48.779 45.671 1.00 36.63 291 GLN A O 1
ATOM 2293 N N . GLN A 1 292 ? 19.660 49.574 43.846 1.00 37.63 292 GLN A N 1
ATOM 2294 C CA . GLN A 1 292 ? 20.893 49.779 43.130 1.00 39.05 292 GLN A CA 1
ATOM 2295 C C . GLN A 1 292 ? 21.929 50.583 43.882 1.00 41.10 292 GLN A C 1
ATOM 2296 O O . GLN A 1 292 ? 23.121 50.247 43.853 1.00 40.45 292 GLN A O 1
ATOM 2302 N N . ARG A 1 293 ? 21.531 51.674 44.506 1.00 43.59 293 ARG A N 1
ATOM 2303 C CA . ARG A 1 293 ? 22.430 52.481 45.278 1.00 47.09 293 ARG A CA 1
ATOM 2304 C C . ARG A 1 293 ? 23.051 51.624 46.380 1.00 45.85 293 ARG A C 1
ATOM 2305 O O . ARG A 1 293 ? 24.251 51.714 46.653 1.00 45.73 293 ARG A O 1
ATOM 2313 N N . ALA A 1 294 ? 22.216 50.863 47.046 1.00 43.67 294 ALA A N 1
ATOM 2314 C CA . ALA A 1 294 ? 22.639 50.038 48.171 1.00 41.88 294 ALA A CA 1
ATOM 2315 C C . ALA A 1 294 ? 23.632 48.967 47.729 1.00 42.03 294 ALA A C 1
ATOM 2316 O O . ALA A 1 294 ? 24.631 48.697 48.402 1.00 41.78 294 ALA A O 1
ATOM 2318 N N . LEU A 1 295 ? 23.384 48.370 46.556 1.00 39.81 295 LEU A N 1
ATOM 2319 C CA . LEU A 1 295 ? 24.325 47.366 46.105 1.00 40.04 295 LEU A CA 1
ATOM 2320 C C . LEU A 1 295 ? 25.550 48.011 45.508 1.00 42.14 295 LEU A C 1
ATOM 2321 O O . LEU A 1 295 ? 26.649 47.477 45.529 1.00 41.66 295 LEU A O 1
ATOM 2326 N N . GLY A 1 296 ? 25.400 49.159 44.867 1.00 46.87 296 GLY A N 1
ATOM 2327 C CA . GLY A 1 296 ? 26.496 49.824 44.191 1.00 50.61 296 GLY A CA 1
ATOM 2328 C C . GLY A 1 296 ? 27.250 48.988 43.172 1.00 54.79 296 GLY A C 1
ATOM 2329 O O . GLY A 1 296 ? 26.806 48.022 42.522 1.00 52.28 296 GLY A O 1
ATOM 2330 N N . ALA A 1 297 ? 28.491 49.468 42.956 1.00 60.35 297 ALA A N 1
ATOM 2331 C CA . ALA A 1 297 ? 29.343 48.819 41.950 1.00 65.97 297 ALA A CA 1
ATOM 2332 C C . ALA A 1 297 ? 30.808 48.691 42.342 1.00 69.88 297 ALA A C 1
ATOM 2333 O O . ALA A 1 297 ? 31.259 49.014 43.437 1.00 72.29 297 ALA A O 1
ATOM 2335 N N . THR A 1 298 ? 31.514 47.955 41.487 1.00 72.71 298 THR A N 1
ATOM 2336 C CA . THR A 1 298 ? 32.916 47.630 41.610 1.00 74.80 298 THR A CA 1
ATOM 2337 C C . THR A 1 298 ? 33.612 48.288 40.431 1.00 77.54 298 THR A C 1
ATOM 2338 O O . THR A 1 298 ? 34.584 47.843 39.823 1.00 79.24 298 THR A O 1
ATOM 2342 N N . ALA A 1 299 ? 33.101 49.424 40.000 1.00 80.37 299 ALA A N 1
ATOM 2343 C CA . ALA A 1 299 ? 33.539 50.356 38.979 1.00 82.75 299 ALA A CA 1
ATOM 2344 C C . ALA A 1 299 ? 34.198 49.765 37.733 1.00 83.97 299 ALA A C 1
ATOM 2345 O O . ALA A 1 299 ? 35.109 50.136 37.008 1.00 83.22 299 ALA A O 1
ATOM 2347 N N . LYS A 1 300 ? 33.558 48.705 37.332 1.00 84.70 300 LYS A N 1
ATOM 2348 C CA . LYS A 1 300 ? 33.661 47.627 36.427 1.00 83.27 300 LYS A CA 1
ATOM 2349 C C . LYS A 1 300 ? 32.214 47.219 36.065 1.00 79.70 300 LYS A C 1
ATOM 2350 O O . LYS A 1 300 ? 31.699 47.406 34.967 1.00 78.56 300 LYS A O 1
ATOM 2356 N N . SER A 1 301 ? 31.641 46.650 37.161 1.00 73.30 301 SER A N 1
ATOM 2357 C CA . SER A 1 301 ? 30.367 46.009 37.034 1.00 67.86 301 SER A CA 1
ATOM 2358 C C . SER A 1 301 ? 29.450 46.179 38.223 1.00 62.56 301 SER A C 1
ATOM 2359 O O . SER A 1 301 ? 29.655 45.767 39.357 1.00 63.60 301 SER A O 1
ATOM 2362 N N . PRO A 1 302 ? 28.285 46.741 37.910 1.00 56.22 302 PRO A N 1
ATOM 2363 C CA . PRO A 1 302 ? 27.251 46.903 38.925 1.00 50.85 302 PRO A CA 1
ATOM 2364 C C . PRO A 1 302 ? 27.050 45.591 39.644 1.00 45.02 302 PRO A C 1
ATOM 2365 O O . PRO A 1 302 ? 27.037 44.554 39.002 1.00 41.55 302 PRO A O 1
ATOM 2369 N N . ARG A 1 303 ? 26.742 45.671 40.944 1.00 43.35 303 ARG A N 1
ATOM 2370 C CA . ARG A 1 303 ? 26.440 44.460 41.696 1.00 41.01 303 ARG A CA 1
ATOM 2371 C C . ARG A 1 303 ? 24.931 44.315 41.508 1.00 37.60 303 ARG A C 1
ATOM 2372 O O . ARG A 1 303 ? 24.459 43.288 41.971 1.00 37.91 303 ARG A O 1
ATOM 2380 N N . TRP A 1 304 ? 24.261 45.291 40.927 1.00 33.54 304 TRP A N 1
ATOM 2381 C CA . TRP A 1 304 ? 22.834 45.099 40.822 1.00 35.74 304 TRP A CA 1
ATOM 2382 C C . TRP A 1 304 ? 22.369 44.606 39.461 1.00 37.60 304 TRP A C 1
ATOM 2383 O O . TRP A 1 304 ? 21.155 44.458 39.248 1.00 37.30 304 TRP A O 1
ATOM 2394 N N . ALA A 1 305 ? 23.357 44.235 38.648 1.00 37.75 305 ALA A N 1
ATOM 2395 C CA . ALA A 1 305 ? 23.005 43.718 37.340 1.00 38.63 305 ALA A CA 1
ATOM 2396 C C . ALA A 1 305 ? 23.847 42.529 36.900 1.00 38.09 305 ALA A C 1
ATOM 2397 O O . ALA A 1 305 ? 25.012 42.459 37.216 1.00 38.88 305 ALA A O 1
ATOM 2399 N N . ILE A 1 306 ? 23.292 41.587 36.200 1.00 37.16 306 ILE A N 1
ATOM 2400 C CA . ILE A 1 306 ? 24.020 40.486 35.627 1.00 40.58 306 ILE A CA 1
ATOM 2401 C C . ILE A 1 306 ? 23.545 40.359 34.159 1.00 42.18 306 ILE A C 1
ATOM 2402 O O . ILE A 1 306 ? 22.482 40.858 33.773 1.00 42.52 306 ILE A O 1
ATOM 2407 N N . ALA A 1 307 ? 24.348 39.723 33.340 1.00 42.61 307 ALA A N 1
ATOM 2408 C CA . ALA A 1 307 ? 24.099 39.488 31.940 1.00 43.36 307 ALA A CA 1
ATOM 2409 C C . ALA A 1 307 ? 24.019 37.993 31.665 1.00 45.83 307 ALA A C 1
ATOM 2410 O O . ALA A 1 307 ? 25.068 37.358 31.512 1.00 45.84 307 ALA A O 1
ATOM 2412 N N . TYR A 1 308 ? 22.857 37.386 31.664 1.00 48.37 308 TYR A N 1
ATOM 2413 C CA . TYR A 1 308 ? 22.840 35.952 31.361 1.00 54.99 308 TYR A CA 1
ATOM 2414 C C . TYR A 1 308 ? 23.258 35.711 29.905 1.00 57.39 308 TYR A C 1
ATOM 2415 O O . TYR A 1 308 ? 22.583 36.103 28.928 1.00 56.52 308 TYR A O 1
ATOM 2424 N N . LYS A 1 309 ? 24.379 35.037 29.694 1.00 60.21 309 LYS A N 1
ATOM 2425 C CA . LYS A 1 309 ? 24.789 34.714 28.325 1.00 64.12 309 LYS A CA 1
ATOM 2426 C C . LYS A 1 309 ? 24.308 33.326 27.956 1.00 65.74 309 LYS A C 1
ATOM 2427 O O . LYS A 1 309 ? 24.755 32.286 28.432 1.00 67.11 309 LYS A O 1
ATOM 2433 N N . PHE A 1 310 ? 23.381 33.195 27.025 1.00 69.04 310 PHE A N 1
ATOM 2434 C CA . PHE A 1 310 ? 22.890 31.882 26.630 1.00 70.89 310 PHE A CA 1
ATOM 2435 C C . PHE A 1 310 ? 23.982 30.929 26.168 1.00 73.59 310 PHE A C 1
ATOM 2436 O O . PHE A 1 310 ? 24.981 31.310 25.565 1.00 73.45 310 PHE A O 1
ATOM 2444 N N . PRO A 1 311 ? 23.709 29.631 26.241 1.00 76.19 311 PRO A N 1
ATOM 2445 C CA . PRO A 1 311 ? 24.663 28.623 25.864 1.00 75.87 311 PRO A CA 1
ATOM 2446 C C . PRO A 1 311 ? 25.078 28.377 24.425 1.00 73.45 311 PRO A C 1
ATOM 2447 O O . PRO A 1 311 ? 24.954 28.937 23.343 1.00 73.58 311 PRO A O 1
ATOM 2451 N N . ALA A 1 312 ? 25.812 27.284 24.353 1.00 67.83 312 ALA A N 1
ATOM 2452 C CA . ALA A 1 312 ? 26.547 26.432 23.511 1.00 59.07 312 ALA A CA 1
ATOM 2453 C C . ALA A 1 312 ? 25.857 25.470 22.566 1.00 49.16 312 ALA A C 1
ATOM 2454 O O . ALA A 1 312 ? 26.334 24.329 22.391 1.00 53.46 312 ALA A O 1
ATOM 2456 N N . GLU A 1 313 ? 24.869 25.875 21.799 1.00 33.27 313 GLU A N 1
ATOM 2457 C CA . GLU A 1 313 ? 24.248 24.949 20.821 1.00 3.33 313 GLU A CA 1
ATOM 2458 C C . GLU A 1 313 ? 25.083 23.611 20.640 1.00 2.83 313 GLU A C 1
ATOM 2459 O O . GLU A 1 313 ? 25.941 23.564 19.625 1.00 2.61 313 GLU A O 1
ATOM 2465 N N . MET B 1 1 ? 81.699 79.738 -13.725 1.00 65.40 1 MET B N 1
ATOM 2466 C CA . MET B 1 1 ? 80.490 80.438 -13.323 1.00 60.46 1 MET B CA 1
ATOM 2467 C C . MET B 1 1 ? 79.407 79.377 -13.239 1.00 67.12 1 MET B C 1
ATOM 2468 O O . MET B 1 1 ? 79.605 78.392 -12.524 1.00 69.44 1 MET B O 1
ATOM 2473 N N . ASP B 1 2 ? 78.394 79.545 -14.080 1.00 70.48 2 ASP B N 1
ATOM 2474 C CA . ASP B 1 2 ? 77.155 78.782 -14.116 1.00 70.55 2 ASP B CA 1
ATOM 2475 C C . ASP B 1 2 ? 77.172 77.892 -12.910 1.00 69.13 2 ASP B C 1
ATOM 2476 O O . ASP B 1 2 ? 77.082 78.633 -11.904 1.00 69.80 2 ASP B O 1
ATOM 2481 N N . ARG B 1 3 ? 77.464 76.682 -12.637 1.00 68.28 3 ARG B N 1
ATOM 2482 C CA . ARG B 1 3 ? 77.352 76.078 -11.319 1.00 68.58 3 ARG B CA 1
ATOM 2483 C C . ARG B 1 3 ? 77.546 76.906 -10.063 1.00 66.66 3 ARG B C 1
ATOM 2484 O O . ARG B 1 3 ? 76.721 76.852 -9.145 1.00 62.70 3 ARG B O 1
ATOM 2492 N N . GLN B 1 4 ? 78.584 77.709 -9.921 1.00 67.02 4 GLN B N 1
ATOM 2493 C CA . GLN B 1 4 ? 78.812 78.591 -8.795 1.00 68.09 4 GLN B CA 1
ATOM 2494 C C . GLN B 1 4 ? 77.842 79.775 -8.862 1.00 66.78 4 GLN B C 1
ATOM 2495 O O . GLN B 1 4 ? 77.294 80.177 -7.834 1.00 65.50 4 GLN B O 1
ATOM 2501 N N . GLN B 1 5 ? 77.639 80.327 -10.072 1.00 65.25 5 GLN B N 1
ATOM 2502 C CA . GLN B 1 5 ? 76.640 81.369 -10.229 1.00 63.75 5 GLN B CA 1
ATOM 2503 C C . GLN B 1 5 ? 75.250 80.875 -9.776 1.00 60.09 5 GLN B C 1
ATOM 2504 O O . GLN B 1 5 ? 74.516 81.536 -9.029 1.00 59.50 5 GLN B O 1
ATOM 2510 N N . ALA B 1 6 ? 74.845 79.738 -10.309 1.00 54.05 6 ALA B N 1
ATOM 2511 C CA . ALA B 1 6 ? 73.586 79.088 -10.063 1.00 50.14 6 ALA B CA 1
ATOM 2512 C C . ALA B 1 6 ? 73.278 78.981 -8.581 1.00 49.44 6 ALA B C 1
ATOM 2513 O O . ALA B 1 6 ? 72.254 79.464 -8.120 1.00 47.84 6 ALA B O 1
ATOM 2515 N N . GLU B 1 7 ? 74.179 78.432 -7.779 1.00 49.31 7 GLU B N 1
ATOM 2516 C CA . GLU B 1 7 ? 73.971 78.391 -6.355 1.00 49.73 7 GLU B CA 1
ATOM 2517 C C . GLU B 1 7 ? 73.764 79.780 -5.775 1.00 49.54 7 GLU B C 1
ATOM 2518 O O . GLU B 1 7 ? 72.715 80.013 -5.191 1.00 47.26 7 GLU B O 1
ATOM 2524 N N . ARG B 1 8 ? 74.753 80.648 -6.013 1.00 50.08 8 ARG B N 1
ATOM 2525 C CA . ARG B 1 8 ? 74.678 82.010 -5.506 1.00 50.61 8 ARG B CA 1
ATOM 2526 C C . ARG B 1 8 ? 73.346 82.522 -6.019 1.00 49.03 8 ARG B C 1
ATOM 2527 O O . ARG B 1 8 ? 72.511 82.781 -5.164 1.00 50.60 8 ARG B O 1
ATOM 2535 N N . ARG B 1 9 ? 73.058 82.505 -7.318 1.00 46.46 9 ARG B N 1
ATOM 2536 C CA . ARG B 1 9 ? 71.750 82.974 -7.743 1.00 42.52 9 ARG B CA 1
ATOM 2537 C C . ARG B 1 9 ? 70.540 82.267 -7.137 1.00 40.02 9 ARG B C 1
ATOM 2538 O O . ARG B 1 9 ? 69.587 82.949 -6.765 1.00 37.04 9 ARG B O 1
ATOM 2546 N N . ALA B 1 10 ? 70.480 80.940 -7.070 1.00 37.35 10 ALA B N 1
ATOM 2547 C CA . ALA B 1 10 ? 69.319 80.230 -6.569 1.00 37.50 10 ALA B CA 1
ATOM 2548 C C . ALA B 1 10 ? 69.013 80.584 -5.120 1.00 36.43 10 ALA B C 1
ATOM 2549 O O . ALA B 1 10 ? 67.921 80.930 -4.658 1.00 34.70 10 ALA B O 1
ATOM 2551 N N . ALA B 1 11 ? 70.041 80.568 -4.299 1.00 36.89 11 ALA B N 1
ATOM 2552 C CA . ALA B 1 11 ? 69.931 81.043 -2.922 1.00 35.17 11 ALA B CA 1
ATOM 2553 C C . ALA B 1 11 ? 69.373 82.457 -2.946 1.00 36.75 11 ALA B C 1
ATOM 2554 O O . ALA B 1 11 ? 68.399 82.597 -2.176 1.00 37.62 11 ALA B O 1
ATOM 2556 N N . GLU B 1 12 ? 69.803 83.442 -3.724 1.00 37.25 12 GLU B N 1
ATOM 2557 C CA . GLU B 1 12 ? 69.192 84.758 -3.660 1.00 40.79 12 GLU B CA 1
ATOM 2558 C C . GLU B 1 12 ? 67.684 84.732 -3.937 1.00 40.32 12 GLU B C 1
ATOM 2559 O O . GLU B 1 12 ? 66.889 85.409 -3.299 1.00 40.62 12 GLU B O 1
ATOM 2565 N N . LEU B 1 13 ? 67.286 84.003 -4.948 1.00 38.94 13 LEU B N 1
ATOM 2566 C CA . LEU B 1 13 ? 65.942 83.859 -5.455 1.00 38.77 13 LEU B CA 1
ATOM 2567 C C . LEU B 1 13 ? 65.052 83.186 -4.426 1.00 37.74 13 LEU B C 1
ATOM 2568 O O . LEU B 1 13 ? 63.887 83.517 -4.273 1.00 35.16 13 LEU B O 1
ATOM 2573 N N . ARG B 1 14 ? 65.609 82.215 -3.698 1.00 37.04 14 ARG B N 1
ATOM 2574 C CA . ARG B 1 14 ? 64.894 81.598 -2.607 1.00 39.04 14 ARG B CA 1
ATOM 2575 C C . ARG B 1 14 ? 64.647 82.656 -1.522 1.00 43.60 14 ARG B C 1
ATOM 2576 O O . ARG B 1 14 ? 63.550 82.671 -0.957 1.00 43.80 14 ARG B O 1
ATOM 2584 N N . GLU B 1 15 ? 65.587 83.563 -1.223 1.00 48.07 15 GLU B N 1
ATOM 2585 C CA . GLU B 1 15 ? 65.248 84.584 -0.225 1.00 52.48 15 GLU B CA 1
ATOM 2586 C C . GLU B 1 15 ? 64.172 85.515 -0.762 1.00 51.07 15 GLU B C 1
ATOM 2587 O O . GLU B 1 15 ? 63.140 85.601 -0.104 1.00 49.69 15 GLU B O 1
ATOM 2593 N N . LEU B 1 16 ? 64.248 86.122 -1.924 1.00 51.47 16 LEU B N 1
ATOM 2594 C CA . LEU B 1 16 ? 63.168 86.966 -2.390 1.00 53.40 16 LEU B CA 1
ATOM 2595 C C . LEU B 1 16 ? 61.831 86.249 -2.405 1.00 54.49 16 LEU B C 1
ATOM 2596 O O . LEU B 1 16 ? 60.881 86.776 -1.828 1.00 54.97 16 LEU B O 1
ATOM 2601 N N . LEU B 1 17 ? 61.709 85.112 -3.070 1.00 55.39 17 LEU B N 1
ATOM 2602 C CA . LEU B 1 17 ? 60.408 84.452 -3.194 1.00 54.78 17 LEU B CA 1
ATOM 2603 C C . LEU B 1 17 ? 59.756 84.008 -1.910 1.00 55.23 17 LEU B C 1
ATOM 2604 O O . LEU B 1 17 ? 58.540 84.143 -1.685 1.00 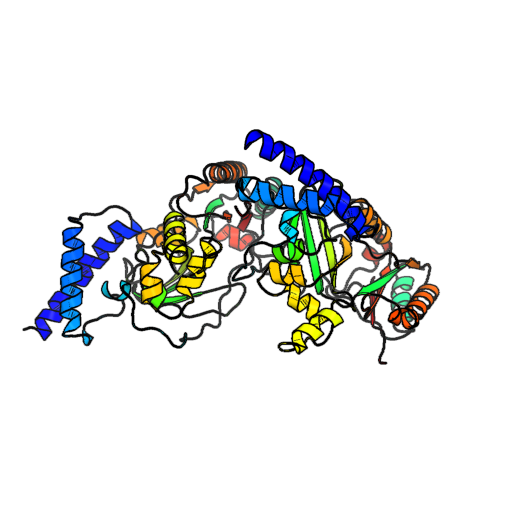56.35 17 LEU B O 1
ATOM 2609 N N . ASN B 1 18 ? 60.517 83.535 -0.946 1.00 54.38 18 ASN B N 1
ATOM 2610 C CA . ASN B 1 18 ? 59.983 83.130 0.351 1.00 53.61 18 ASN B CA 1
ATOM 2611 C C . ASN B 1 18 ? 59.463 84.359 1.070 1.00 55.41 18 ASN B C 1
ATOM 2612 O O . ASN B 1 18 ? 58.306 84.335 1.520 1.00 54.94 18 ASN B O 1
ATOM 2617 N N . ARG B 1 19 ? 60.196 85.466 1.107 1.00 55.76 19 ARG B N 1
ATOM 2618 C CA . ARG B 1 19 ? 59.618 86.673 1.703 1.00 56.55 19 ARG B CA 1
ATOM 2619 C C . ARG B 1 19 ? 58.371 87.135 0.955 1.00 56.59 19 ARG B C 1
ATOM 2620 O O . ARG B 1 19 ? 57.336 87.415 1.555 1.00 57.10 19 ARG B O 1
ATOM 2628 N N . TYR B 1 20 ? 58.442 87.224 -0.373 1.00 54.61 20 TYR B N 1
ATOM 2629 C CA . TYR B 1 20 ? 57.341 87.658 -1.181 1.00 52.71 20 TYR B CA 1
ATOM 2630 C C . TYR B 1 20 ? 56.112 86.789 -1.011 1.00 51.16 20 TYR B C 1
ATOM 2631 O O . TYR B 1 20 ? 54.987 87.288 -1.084 1.00 48.33 20 TYR B O 1
ATOM 2640 N N . GLY B 1 21 ? 56.303 85.489 -0.865 1.00 50.97 21 GLY B N 1
ATOM 2641 C CA . GLY B 1 21 ? 55.246 84.507 -0.751 1.00 51.50 21 GLY B CA 1
ATOM 2642 C C . GLY B 1 21 ? 54.463 84.618 0.534 1.00 53.44 21 GLY B C 1
ATOM 2643 O O . GLY B 1 21 ? 53.264 84.373 0.610 1.00 53.90 21 GLY B O 1
ATOM 2644 N N . TYR B 1 22 ? 55.154 85.024 1.583 1.00 54.50 22 TYR B N 1
ATOM 2645 C CA . TYR B 1 22 ? 54.574 85.241 2.893 1.00 56.78 22 TYR B CA 1
ATOM 2646 C C . TYR B 1 22 ? 53.594 86.398 2.880 1.00 58.50 22 TYR B C 1
ATOM 2647 O O . TYR B 1 22 ? 52.497 86.349 3.410 1.00 58.41 22 TYR B O 1
ATOM 2656 N N . GLU B 1 23 ? 53.933 87.476 2.189 1.00 61.26 23 GLU B N 1
ATOM 2657 C CA . GLU B 1 23 ? 53.092 88.647 2.078 1.00 63.20 23 GLU B CA 1
ATOM 2658 C C . GLU B 1 23 ? 51.895 88.455 1.167 1.00 62.62 23 GLU B C 1
ATOM 2659 O O . GLU B 1 23 ? 50.910 89.134 1.467 1.00 61.77 23 GLU B O 1
ATOM 2665 N N . TYR B 1 24 ? 51.982 87.681 0.079 1.00 63.75 24 TYR B N 1
ATOM 2666 C CA . TYR B 1 24 ? 50.777 87.583 -0.696 1.00 64.90 24 TYR B CA 1
ATOM 2667 C C . TYR B 1 24 ? 49.926 86.543 0.043 1.00 61.19 24 TYR B C 1
ATOM 2668 O O . TYR B 1 24 ? 48.775 86.823 0.161 1.00 59.57 24 TYR B O 1
ATOM 2677 N N . TYR B 1 25 ? 50.527 85.393 0.284 1.00 58.23 25 TYR B N 1
ATOM 2678 C CA . TYR B 1 25 ? 49.772 84.223 0.728 1.00 54.62 25 TYR B CA 1
ATOM 2679 C C . TYR B 1 25 ? 49.307 84.188 2.163 1.00 52.99 25 TYR B C 1
ATOM 2680 O O . TYR B 1 25 ? 48.247 83.652 2.506 1.00 49.82 25 TYR B O 1
ATOM 2689 N N . VAL B 1 26 ? 50.110 84.825 3.031 1.00 50.08 26 VAL B N 1
ATOM 2690 C CA . VAL B 1 26 ? 49.810 84.802 4.448 1.00 50.97 26 VAL B CA 1
ATOM 2691 C C . VAL B 1 26 ? 49.233 86.138 4.872 1.00 51.89 26 VAL B C 1
ATOM 2692 O O . VAL B 1 26 ? 48.032 86.232 5.186 1.00 51.55 26 VAL B O 1
ATOM 2696 N N . LEU B 1 27 ? 50.024 87.197 4.797 1.00 53.39 27 LEU B N 1
ATOM 2697 C CA . LEU B 1 27 ? 49.552 88.521 5.082 1.00 57.06 27 LEU B CA 1
ATOM 2698 C C . LEU B 1 27 ? 48.537 89.040 4.061 1.00 60.44 27 LEU B C 1
ATOM 2699 O O . LEU B 1 27 ? 47.904 90.021 4.402 1.00 59.48 27 LEU B O 1
ATOM 2704 N N . ASP B 1 28 ? 48.516 88.594 2.823 1.00 65.40 28 ASP B N 1
ATOM 2705 C CA . ASP B 1 28 ? 47.616 89.202 1.833 1.00 71.42 28 ASP B CA 1
ATOM 2706 C C . ASP B 1 28 ? 47.989 90.688 1.755 1.00 73.68 28 ASP B C 1
ATOM 2707 O O . ASP B 1 28 ? 47.220 91.648 1.835 1.00 73.20 28 ASP B O 1
ATOM 2712 N N . ARG B 1 29 ? 49.301 91.001 1.609 1.00 76.45 29 ARG B N 1
ATOM 2713 C CA . ARG B 1 29 ? 49.853 92.328 1.444 1.00 79.04 29 ARG B CA 1
ATOM 2714 C C . ARG B 1 29 ? 51.232 92.345 0.780 1.00 79.67 29 ARG B C 1
ATOM 2715 O O . ARG B 1 29 ? 52.312 92.420 1.355 1.00 78.78 29 ARG B O 1
ATOM 2723 N N . PRO B 1 30 ? 51.248 92.327 -0.553 1.00 81.43 30 PRO B N 1
ATOM 2724 C CA . PRO B 1 30 ? 52.389 92.388 -1.448 1.00 82.31 30 PRO B CA 1
ATOM 2725 C C . PRO B 1 30 ? 53.673 93.176 -1.290 1.00 83.40 30 PRO B C 1
ATOM 2726 O O . PRO B 1 30 ? 54.412 93.186 -0.301 1.00 84.06 30 PRO B O 1
ATOM 2730 N N . SER B 1 31 ? 54.175 93.787 -2.359 1.00 84.07 31 SER B N 1
ATOM 2731 C CA . SER B 1 31 ? 55.315 94.647 -2.605 1.00 85.79 31 SER B CA 1
ATOM 2732 C C . SER B 1 31 ? 56.066 94.268 -3.882 1.00 86.53 31 SER B C 1
ATOM 2733 O O . SER B 1 31 ? 57.205 94.123 -4.248 1.00 86.99 31 SER B O 1
ATOM 2736 N N . VAL B 1 32 ? 55.319 93.841 -4.839 1.00 87.78 32 VAL B N 1
ATOM 2737 C CA . VAL B 1 32 ? 54.811 93.292 -5.990 1.00 89.20 32 VAL B CA 1
ATOM 2738 C C . VAL B 1 32 ? 54.441 93.744 -7.336 1.00 90.32 32 VAL B C 1
ATOM 2739 O O . VAL B 1 32 ? 53.294 93.475 -7.829 1.00 92.53 32 VAL B O 1
ATOM 2743 N N . PRO B 1 33 ? 55.326 94.136 -8.241 1.00 88.62 33 PRO B N 1
ATOM 2744 C CA . PRO B 1 33 ? 54.781 93.955 -9.618 1.00 86.33 33 PRO B CA 1
ATOM 2745 C C . PRO B 1 33 ? 54.520 92.422 -9.447 1.00 83.67 33 PRO B C 1
ATOM 2746 O O . PRO B 1 33 ? 55.341 91.662 -8.860 1.00 83.07 33 PRO B O 1
ATOM 2750 N N . ASP B 1 34 ? 53.351 91.793 -9.673 1.00 79.07 34 ASP B N 1
ATOM 2751 C CA . ASP B 1 34 ? 53.130 90.362 -9.526 1.00 74.87 34 ASP B CA 1
ATOM 2752 C C . ASP B 1 34 ? 54.004 89.610 -10.550 1.00 72.35 34 ASP B C 1
ATOM 2753 O O . ASP B 1 34 ? 54.378 88.441 -10.609 1.00 71.60 34 ASP B O 1
ATOM 2758 N N . ALA B 1 35 ? 54.333 90.398 -11.556 1.00 68.25 35 AL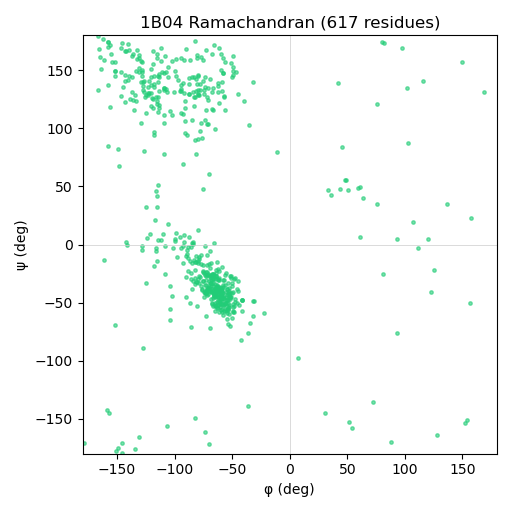A B N 1
ATOM 2759 C CA . ALA B 1 35 ? 55.185 90.250 -12.676 1.00 64.98 35 ALA B CA 1
ATOM 2760 C C . ALA B 1 35 ? 56.597 90.041 -12.152 1.00 63.51 35 ALA B C 1
ATOM 2761 O O . ALA B 1 35 ? 57.340 89.281 -12.766 1.00 63.93 35 ALA B O 1
ATOM 2763 N N . GLU B 1 36 ? 56.997 90.692 -11.069 1.00 61.66 36 GLU B N 1
ATOM 2764 C CA . GLU B 1 36 ? 58.332 90.504 -10.534 1.00 59.50 36 GLU B CA 1
ATOM 2765 C C . GLU B 1 36 ? 58.442 89.152 -9.859 1.00 54.79 36 GLU B C 1
ATOM 2766 O O . GLU B 1 36 ? 59.388 88.411 -9.992 1.00 54.69 36 GLU B O 1
ATOM 2772 N N . TYR B 1 37 ? 57.397 88.844 -9.135 1.00 50.52 37 TYR B N 1
ATOM 2773 C CA . TYR B 1 37 ? 57.333 87.597 -8.410 1.00 46.97 37 TYR B CA 1
ATOM 2774 C C . TYR B 1 37 ? 57.471 86.532 -9.483 1.00 45.44 37 TYR B C 1
ATOM 2775 O O . TYR B 1 37 ? 58.293 85.655 -9.309 1.00 44.16 37 TYR B O 1
ATOM 2784 N N . ASP B 1 38 ? 56.677 86.601 -10.532 1.00 45.69 38 ASP B N 1
ATOM 2785 C CA . ASP B 1 38 ? 56.623 85.554 -11.546 1.00 45.40 38 ASP B CA 1
ATOM 2786 C C . ASP B 1 38 ? 57.931 85.363 -12.288 1.00 43.81 38 ASP B C 1
ATOM 2787 O O . ASP B 1 38 ? 58.501 84.268 -12.481 1.00 42.95 38 ASP B O 1
ATOM 2792 N N . ARG B 1 39 ? 58.513 86.488 -12.659 1.00 41.56 39 ARG B N 1
ATOM 2793 C CA . ARG B 1 39 ? 59.807 86.424 -13.312 1.00 42.03 39 ARG B CA 1
ATOM 2794 C C . ARG B 1 39 ? 60.907 85.819 -12.448 1.00 39.98 39 ARG B C 1
ATOM 2795 O O . ARG B 1 39 ? 61.779 85.135 -13.006 1.00 38.44 39 ARG B O 1
ATOM 2803 N N . LEU B 1 40 ? 60.982 86.173 -11.172 1.00 37.84 40 LEU B N 1
ATOM 2804 C CA . LEU B 1 40 ? 61.944 85.588 -10.259 1.00 37.48 40 LEU B CA 1
ATOM 2805 C C . LEU B 1 40 ? 61.697 84.070 -10.199 1.00 37.30 40 LEU B C 1
ATOM 2806 O O . LEU B 1 40 ? 62.598 83.205 -10.251 1.00 37.47 40 LEU B O 1
ATOM 2811 N N . MET B 1 41 ? 60.409 83.676 -10.192 1.00 34.07 41 MET B N 1
ATOM 2812 C CA . MET B 1 41 ? 60.111 82.264 -10.036 1.00 32.49 41 MET B CA 1
ATOM 2813 C C . MET B 1 41 ? 60.611 81.491 -11.242 1.00 34.10 41 MET B C 1
ATOM 2814 O O . MET B 1 41 ? 61.144 80.385 -11.289 1.00 32.49 41 MET B O 1
ATOM 2819 N N . GLN B 1 42 ? 60.342 82.185 -12.374 1.00 35.47 42 GLN B N 1
ATOM 2820 C CA . GLN B 1 42 ? 60.735 81.678 -13.691 1.00 33.07 42 GLN B CA 1
ATOM 2821 C C . GLN B 1 42 ? 62.238 81.531 -13.761 1.00 32.52 42 GLN B C 1
ATOM 2822 O O . GLN B 1 42 ? 62.779 80.471 -14.128 1.00 35.46 42 GLN B O 1
ATOM 2828 N N . GLU B 1 43 ? 62.980 82.480 -13.253 1.00 31.02 43 GLU B N 1
ATOM 2829 C CA . GLU B 1 43 ? 64.434 82.271 -13.231 1.00 32.43 43 GLU B CA 1
ATOM 2830 C C . GLU B 1 43 ? 64.852 81.110 -12.372 1.00 32.33 43 GLU B C 1
ATOM 2831 O O . GLU B 1 43 ? 65.894 80.517 -12.630 1.00 31.73 43 GLU B O 1
ATOM 2837 N N . LEU B 1 44 ? 64.163 80.880 -11.237 1.00 34.62 44 LEU B N 1
ATOM 2838 C CA . LEU B 1 44 ? 64.565 79.774 -10.357 1.00 32.08 44 LEU B CA 1
ATOM 2839 C C . LEU B 1 44 ? 64.212 78.421 -10.987 1.00 29.83 44 LEU B C 1
ATOM 2840 O O . LEU B 1 44 ? 65.046 77.524 -10.910 1.00 29.81 44 LEU B O 1
ATOM 2845 N N . ILE B 1 45 ? 63.069 78.346 -11.637 1.00 26.53 45 ILE B N 1
ATOM 2846 C CA . ILE B 1 45 ? 62.683 77.124 -12.306 1.00 29.47 45 ILE B CA 1
ATOM 2847 C C . ILE B 1 45 ? 63.724 76.736 -13.361 1.00 31.14 45 ILE B C 1
ATOM 2848 O O . ILE B 1 45 ? 64.096 75.557 -13.386 1.00 32.56 45 ILE B O 1
ATOM 2853 N N . ALA B 1 46 ? 64.219 77.616 -14.209 1.00 30.67 46 ALA B N 1
ATOM 2854 C CA . ALA B 1 46 ? 65.261 77.326 -15.171 1.00 29.49 46 ALA B CA 1
ATOM 2855 C C . ALA B 1 46 ? 66.640 77.150 -14.563 1.00 29.62 46 ALA B C 1
ATOM 2856 O O . ALA B 1 46 ? 67.395 76.358 -15.138 1.00 29.10 46 ALA B O 1
ATOM 2858 N N . ILE B 1 47 ? 67.034 77.795 -13.439 1.00 29.03 47 ILE B N 1
ATOM 2859 C CA . ILE B 1 47 ? 68.365 77.487 -12.932 1.00 29.66 47 ILE B CA 1
ATOM 2860 C C . ILE B 1 47 ? 68.375 76.021 -12.511 1.00 32.86 47 ILE B C 1
ATOM 2861 O O . ILE B 1 47 ? 69.303 75.291 -12.805 1.00 32.97 47 ILE B O 1
ATOM 2866 N N . GLU B 1 48 ? 67.292 75.644 -11.827 1.00 34.37 48 GLU B N 1
ATOM 2867 C CA . GLU B 1 48 ? 67.073 74.328 -11.275 1.00 34.15 48 GLU B CA 1
ATOM 2868 C C . GLU B 1 48 ? 66.887 73.314 -12.388 1.00 34.86 48 GLU B C 1
ATOM 2869 O O . GLU B 1 48 ? 67.145 72.108 -12.316 1.00 36.43 48 GLU B O 1
ATOM 2875 N N . GLU B 1 49 ? 66.445 73.734 -13.557 1.00 35.38 49 GLU B N 1
ATOM 2876 C CA . GLU B 1 49 ? 66.316 72.850 -14.702 1.00 35.21 49 GLU B CA 1
ATOM 2877 C C . GLU B 1 49 ? 67.759 72.519 -15.122 1.00 36.56 49 GLU B C 1
ATOM 2878 O O . GLU B 1 49 ? 67.817 71.355 -15.541 1.00 39.57 49 GLU B O 1
ATOM 2884 N N . GLN B 1 50 ? 68.821 73.328 -15.111 1.00 35.27 50 GLN B N 1
ATOM 2885 C CA . GLN B 1 50 ? 70.050 72.648 -15.461 1.00 36.54 50 GLN B CA 1
ATOM 2886 C C . GLN B 1 50 ? 70.706 72.052 -14.218 1.00 38.88 50 GLN B C 1
ATOM 2887 O O . GLN B 1 50 ? 71.555 71.165 -14.470 1.00 42.24 50 GLN B O 1
ATOM 2893 N N . TYR B 1 51 ? 70.465 72.512 -12.998 1.00 37.65 51 TYR B N 1
ATOM 2894 C CA . TYR B 1 51 ? 71.091 71.908 -11.834 1.00 38.17 51 TYR B CA 1
ATOM 2895 C C . TYR B 1 51 ? 70.032 71.511 -10.806 1.00 35.05 51 TYR B C 1
ATOM 2896 O O . TYR B 1 51 ? 69.864 72.148 -9.782 1.00 32.25 51 TYR B O 1
ATOM 2905 N N . PRO B 1 52 ? 69.417 70.366 -11.060 1.00 33.66 52 PRO B N 1
ATOM 2906 C CA . PRO B 1 52 ? 68.431 69.797 -10.177 1.00 31.88 52 PRO B CA 1
ATOM 2907 C C . PRO B 1 52 ? 68.983 69.599 -8.787 1.00 31.91 52 PRO B C 1
ATOM 2908 O O . PRO B 1 52 ? 68.193 69.686 -7.867 1.00 35.38 52 PRO B O 1
ATOM 2912 N N . GLU B 1 53 ? 70.258 69.423 -8.578 1.00 28.84 53 GLU B N 1
ATOM 2913 C CA . GLU B 1 53 ? 70.920 69.299 -7.348 1.00 28.41 53 GLU B CA 1
ATOM 2914 C C . GLU B 1 53 ? 70.725 70.615 -6.644 1.00 30.74 53 GLU B C 1
ATOM 2915 O O . GLU B 1 53 ? 70.859 70.615 -5.395 1.00 38.03 53 GLU B O 1
ATOM 2921 N N . LEU B 1 54 ? 70.482 71.751 -7.247 1.00 29.24 54 LEU B N 1
ATOM 2922 C CA . LEU B 1 54 ? 70.336 72.939 -6.452 1.00 27.83 54 LEU B CA 1
ATOM 2923 C C . LEU B 1 54 ? 68.892 72.997 -6.011 1.00 28.50 54 LEU B C 1
ATOM 2924 O O . LEU B 1 54 ? 68.643 74.010 -5.336 1.00 30.35 54 LEU B O 1
ATOM 2929 N N . LYS B 1 55 ? 68.035 72.074 -6.400 1.00 26.65 55 LYS B N 1
ATOM 2930 C CA . LYS B 1 55 ? 66.688 72.298 -5.878 1.00 30.43 55 LYS B CA 1
ATOM 2931 C C . LYS B 1 55 ? 66.497 71.850 -4.444 1.00 31.37 55 LYS B C 1
ATOM 2932 O O . LYS B 1 55 ? 66.163 70.686 -4.220 1.00 34.29 55 LYS B O 1
ATOM 2938 N N . THR B 1 56 ? 66.714 72.674 -3.475 1.00 32.97 56 THR B N 1
ATOM 2939 C CA . THR B 1 56 ? 66.497 72.570 -2.033 1.00 33.00 56 THR B CA 1
ATOM 2940 C C . THR B 1 56 ? 65.134 72.082 -1.576 1.00 34.51 56 THR B C 1
ATOM 2941 O O . THR B 1 56 ? 64.086 71.983 -2.249 1.00 31.77 56 THR B O 1
ATOM 2945 N N . SER B 1 57 ? 65.082 71.657 -0.338 1.00 37.54 57 SER B N 1
ATOM 2946 C CA . SER B 1 57 ? 63.909 7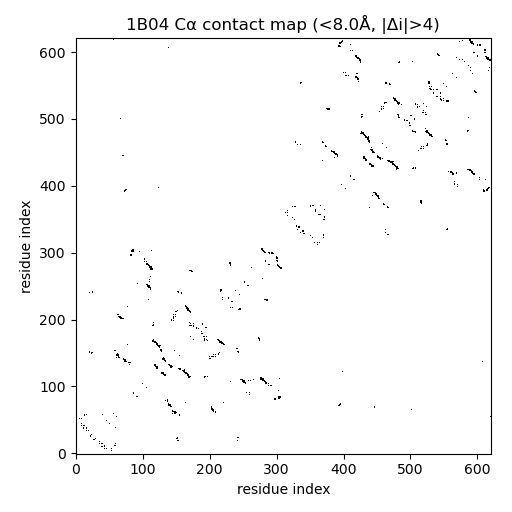1.123 0.328 1.00 42.10 57 SER B CA 1
ATOM 2947 C C . SER B 1 57 ? 62.822 72.182 0.400 1.00 42.83 57 SER B C 1
ATOM 2948 O O . SER B 1 57 ? 61.644 71.876 0.279 1.00 39.83 57 SER B O 1
ATOM 2951 N N . ASP B 1 58 ? 63.268 73.393 0.795 1.00 44.54 58 ASP B N 1
ATOM 2952 C CA . ASP B 1 58 ? 62.227 74.433 1.000 1.00 47.72 58 ASP B CA 1
ATOM 2953 C C . ASP B 1 58 ? 62.404 75.575 0.013 1.00 46.75 58 ASP B C 1
ATOM 2954 O O . ASP B 1 58 ? 62.412 76.775 0.266 1.00 47.90 58 ASP B O 1
ATOM 2959 N N . SER B 1 59 ? 62.613 75.276 -1.278 1.00 43.21 59 SER B N 1
ATOM 2960 C CA . SER B 1 59 ? 62.697 76.085 -2.441 1.00 39.58 59 SER B CA 1
ATOM 2961 C C . SER B 1 59 ? 61.248 76.391 -2.877 1.00 37.16 59 SER B C 1
ATOM 2962 O O . SER B 1 59 ? 60.442 75.483 -3.086 1.00 35.07 59 SER B O 1
ATOM 2965 N N . PRO B 1 60 ? 60.997 77.623 -3.275 1.00 33.55 60 PRO B N 1
ATOM 2966 C CA . PRO B 1 60 ? 59.718 78.042 -3.775 1.00 34.29 60 PRO B CA 1
ATOM 2967 C C . PRO B 1 60 ? 59.174 77.030 -4.755 1.00 36.50 60 PRO B C 1
ATOM 2968 O O . PRO B 1 60 ? 58.036 76.591 -4.917 1.00 37.08 60 PRO B O 1
ATOM 2972 N N . THR B 1 61 ? 60.032 76.485 -5.583 1.00 38.53 61 THR B N 1
ATOM 2973 C CA . THR B 1 61 ? 59.847 75.397 -6.522 1.00 39.33 61 THR B CA 1
ATOM 2974 C C . THR B 1 61 ? 59.113 74.248 -5.906 1.00 38.48 61 THR B C 1
ATOM 2975 O O . THR B 1 61 ? 58.346 73.698 -6.688 1.00 40.04 61 THR B O 1
ATOM 2979 N N . GLN B 1 62 ? 59.221 73.768 -4.669 1.00 37.83 62 GLN B N 1
ATOM 2980 C CA . GLN B 1 62 ? 58.441 72.638 -4.158 1.00 35.74 62 GLN B CA 1
ATOM 2981 C C . GLN B 1 62 ? 56.931 72.888 -4.224 1.00 34.11 62 GLN B C 1
ATOM 2982 O O . GLN B 1 62 ? 56.154 71.943 -4.200 1.00 31.13 62 GLN B O 1
ATOM 2988 N N . ARG B 1 63 ? 56.459 74.121 -4.328 1.00 33.83 63 ARG B N 1
ATOM 2989 C CA . ARG B 1 63 ? 55.051 74.410 -4.426 1.00 37.25 63 ARG B CA 1
ATOM 2990 C C . ARG B 1 63 ? 54.409 73.806 -5.677 1.00 40.08 63 ARG B C 1
ATOM 2991 O O . ARG B 1 63 ? 53.213 73.481 -5.746 1.00 39.99 63 ARG B O 1
ATOM 2999 N N . ILE B 1 64 ? 55.225 73.685 -6.731 1.00 39.82 64 ILE B N 1
ATOM 3000 C CA . ILE B 1 64 ? 54.800 73.224 -8.008 1.00 39.35 64 ILE B CA 1
ATOM 3001 C C . ILE B 1 64 ? 54.440 71.759 -7.959 1.00 40.63 64 ILE B C 1
ATOM 3002 O O . ILE B 1 64 ? 53.559 71.360 -8.734 1.00 41.89 64 ILE B O 1
ATOM 3007 N N . GLY B 1 65 ? 55.074 70.985 -7.108 1.00 41.64 65 GLY B N 1
ATOM 3008 C CA . GLY B 1 65 ? 54.642 69.592 -7.016 1.00 45.40 65 GLY B CA 1
ATOM 3009 C C . GLY B 1 65 ? 55.526 68.689 -7.845 1.00 49.20 65 GLY B C 1
ATOM 3010 O O . GLY B 1 65 ? 56.401 69.055 -8.640 1.00 49.77 65 GLY B O 1
ATOM 3011 N N . GLY B 1 66 ? 55.325 67.388 -7.629 1.00 51.86 66 GLY B N 1
ATOM 3012 C CA . GLY B 1 66 ? 56.207 66.527 -8.375 1.00 57.46 66 GLY B CA 1
ATOM 3013 C C . GLY B 1 66 ? 55.515 65.422 -9.112 1.00 62.26 66 GLY B C 1
ATOM 3014 O O . GLY B 1 66 ? 54.319 65.324 -9.333 1.00 63.58 66 GLY B O 1
ATOM 3015 N N . PRO B 1 67 ? 56.383 64.503 -9.510 1.00 66.31 67 PRO B N 1
ATOM 3016 C CA . PRO B 1 67 ? 55.903 63.292 -10.158 1.00 69.26 67 PRO B CA 1
ATOM 3017 C C . PRO B 1 67 ? 54.947 62.588 -9.215 1.00 70.73 67 PRO B C 1
ATOM 3018 O O . PRO B 1 67 ? 55.107 62.589 -7.990 1.00 70.76 67 PRO B O 1
ATOM 3022 N N . PRO B 1 68 ? 53.919 61.889 -9.646 1.00 72.00 68 PRO B N 1
ATOM 3023 C CA . PRO B 1 68 ? 53.068 61.071 -8.812 1.00 72.34 68 PRO B CA 1
ATOM 3024 C C . PRO B 1 68 ? 53.758 60.069 -7.888 1.00 72.06 68 PRO B C 1
ATOM 3025 O O . PRO B 1 68 ? 54.847 59.511 -7.998 1.00 71.15 68 PRO B O 1
ATOM 3029 N N . LEU B 1 69 ? 53.022 59.723 -6.839 1.00 72.06 69 LEU B N 1
ATOM 3030 C CA . LEU B 1 69 ? 53.391 58.819 -5.775 1.00 71.79 69 LEU B CA 1
ATOM 3031 C C . LEU B 1 69 ? 52.529 57.555 -5.752 1.00 72.22 69 LEU B C 1
ATOM 3032 O O . LEU B 1 69 ? 51.476 57.381 -6.354 1.00 72.04 69 LEU B O 1
ATOM 3037 N N . GLU B 1 70 ? 53.319 56.536 -5.368 1.00 72.03 70 GLU B N 1
ATOM 3038 C CA . GLU B 1 70 ? 52.967 55.114 -5.347 1.00 73.04 70 GLU B CA 1
ATOM 3039 C C . GLU B 1 70 ? 52.386 54.805 -3.986 1.00 74.05 70 GLU B C 1
ATOM 3040 O O . GLU B 1 70 ? 51.369 54.190 -3.756 1.00 75.14 70 GLU B O 1
ATOM 3046 N N . ALA B 1 71 ? 53.144 55.368 -3.051 1.00 75.47 71 ALA B N 1
ATOM 3047 C CA . ALA B 1 71 ? 52.699 55.225 -1.655 1.00 76.65 71 ALA B CA 1
ATOM 3048 C C . ALA B 1 71 ? 53.255 56.321 -0.762 1.00 76.75 71 ALA B C 1
ATOM 3049 O O . ALA B 1 71 ? 53.932 57.283 -1.125 1.00 73.74 71 ALA B O 1
ATOM 3051 N N . PHE B 1 72 ? 52.732 56.328 0.470 1.00 78.71 72 PHE B N 1
ATOM 3052 C CA . PHE B 1 72 ? 53.083 57.332 1.475 1.00 79.17 72 PHE B CA 1
ATOM 3053 C C . PHE B 1 72 ? 53.954 56.705 2.546 1.00 80.01 72 PHE B C 1
ATOM 3054 O O . PHE B 1 72 ? 53.615 55.608 2.996 1.00 81.18 72 PHE B O 1
ATOM 3062 N N . ARG B 1 73 ? 55.037 57.335 2.934 1.00 80.53 73 ARG B N 1
ATOM 3063 C CA . ARG B 1 73 ? 56.021 56.866 3.882 1.00 81.79 73 ARG B CA 1
ATOM 3064 C C . ARG B 1 73 ? 56.602 57.866 4.872 1.00 84.03 73 ARG B C 1
ATOM 3065 O O . ARG B 1 73 ? 56.743 59.094 4.827 1.00 85.54 73 ARG B O 1
ATOM 3073 N N . LYS B 1 74 ? 57.282 57.314 5.840 1.00 85.57 74 LYS B N 1
ATOM 3074 C CA . LYS B 1 74 ? 57.990 57.837 6.985 1.00 85.77 74 LYS B CA 1
ATOM 3075 C C . LYS B 1 74 ? 57.233 57.438 8.246 1.00 87.31 74 LYS B C 1
ATOM 3076 O O . LYS B 1 74 ? 57.724 57.469 9.372 1.00 88.71 74 LYS B O 1
ATOM 3082 N N . VAL B 1 75 ? 56.115 56.778 8.019 1.00 87.62 75 VAL B N 1
ATOM 3083 C CA . VAL B 1 75 ? 55.109 56.141 8.813 1.00 87.31 75 VAL B CA 1
ATOM 3084 C C . VAL B 1 75 ? 54.709 56.912 10.043 1.00 87.08 75 VAL B C 1
ATOM 3085 O O . VAL B 1 75 ? 55.689 57.394 10.659 1.00 87.65 75 VAL B O 1
ATOM 3089 N N . ALA B 1 76 ? 53.484 57.102 10.558 1.00 85.53 76 ALA B N 1
ATOM 3090 C CA . ALA B 1 76 ? 53.451 57.862 11.848 1.00 84.01 76 ALA B CA 1
ATOM 3091 C C . ALA B 1 76 ? 53.075 56.978 13.012 1.00 83.23 76 ALA B C 1
ATOM 3092 O O . ALA B 1 76 ? 52.347 56.074 12.597 1.00 84.16 76 ALA B O 1
ATOM 3094 N N . HIS B 1 77 ? 53.441 57.027 14.287 1.00 82.34 77 HIS B N 1
ATOM 3095 C CA . HIS B 1 77 ? 52.981 56.210 15.410 1.00 81.13 77 HIS B CA 1
ATOM 3096 C C . HIS B 1 77 ? 53.030 57.028 16.702 1.00 77.68 77 HIS B C 1
ATOM 3097 O O . HIS B 1 77 ? 53.961 56.865 17.484 1.00 77.84 77 HIS B O 1
ATOM 3104 N N . ARG B 1 78 ? 52.062 57.866 17.048 1.00 73.28 78 ARG B N 1
ATOM 3105 C CA . ARG B 1 78 ? 52.099 58.758 18.222 1.00 67.46 78 ARG B CA 1
ATOM 3106 C C . ARG B 1 78 ? 51.326 60.070 18.050 1.00 67.61 78 ARG B C 1
ATOM 3107 O O . ARG B 1 78 ? 51.118 60.594 16.976 1.00 66.29 78 ARG B O 1
ATOM 3115 N N . VAL B 1 79 ? 50.889 60.740 19.080 1.00 68.49 79 VAL B N 1
ATOM 3116 C CA . VAL B 1 79 ? 50.219 61.851 19.618 1.00 67.81 79 VAL B CA 1
ATOM 3117 C C . VAL B 1 79 ? 48.889 62.309 19.023 1.00 66.97 79 VAL B C 1
ATOM 3118 O O . VAL B 1 79 ? 48.749 63.276 18.274 1.00 67.32 79 VAL B O 1
ATOM 3122 N N . PRO B 1 80 ? 47.790 61.680 19.458 1.00 65.53 80 PRO B N 1
ATOM 3123 C CA . PRO B 1 80 ? 46.437 61.941 19.034 1.00 62.39 80 PRO B CA 1
ATOM 3124 C C . PRO B 1 80 ? 45.733 63.271 19.174 1.00 59.12 80 PRO B C 1
ATOM 3125 O O . PRO B 1 80 ? 46.056 64.220 19.848 1.00 57.69 80 PRO B O 1
ATOM 3129 N N . MET B 1 81 ? 44.645 63.361 18.412 1.00 58.19 81 MET B N 1
ATOM 3130 C CA . MET B 1 81 ? 43.760 64.530 18.430 1.00 57.26 81 MET B CA 1
ATOM 3131 C C . MET B 1 81 ? 42.990 64.351 19.738 1.00 57.34 81 MET B C 1
ATOM 3132 O O . MET B 1 81 ? 42.689 63.284 20.270 1.00 57.88 81 MET B O 1
ATOM 3137 N N . MET B 1 82 ? 42.783 65.448 20.399 1.00 56.62 82 MET B N 1
ATOM 3138 C CA . MET B 1 82 ? 42.166 65.550 21.698 1.00 54.26 82 MET B CA 1
ATOM 3139 C C . MET B 1 82 ? 40.665 65.456 21.598 1.00 51.18 82 MET B C 1
ATOM 3140 O O . MET B 1 82 ? 40.084 66.080 20.757 1.00 47.27 82 MET B O 1
ATOM 3145 N N . SER B 1 83 ? 40.077 64.640 22.459 1.00 51.90 83 SER B N 1
ATOM 3146 C CA . SER B 1 83 ? 38.645 64.467 22.581 1.00 53.18 83 SER B CA 1
ATOM 3147 C C . SER B 1 83 ? 37.916 65.728 23.066 1.00 50.94 83 SER B C 1
ATOM 3148 O O . SER B 1 83 ? 37.910 65.951 24.283 1.00 50.56 83 SER B O 1
ATOM 3151 N N . LEU B 1 84 ? 37.337 66.463 22.126 1.00 47.15 84 LEU B N 1
ATOM 3152 C CA . LEU B 1 84 ? 36.786 67.725 22.579 1.00 46.10 84 LEU B CA 1
ATOM 3153 C C . LEU B 1 84 ? 35.287 67.811 22.602 1.00 47.33 84 LEU B C 1
ATOM 3154 O O . LEU B 1 84 ? 34.603 67.988 21.585 1.00 49.75 84 LEU B O 1
ATOM 3159 N N . ALA B 1 85 ? 34.753 67.731 23.829 1.00 43.71 85 ALA B N 1
ATOM 3160 C CA . ALA B 1 85 ? 33.348 67.929 24.059 1.00 41.61 85 ALA B CA 1
ATOM 3161 C C . ALA B 1 85 ? 32.634 68.909 23.125 1.00 40.64 85 ALA B C 1
ATOM 3162 O O . ALA B 1 85 ? 33.013 69.991 22.682 1.00 39.13 85 ALA B O 1
ATOM 3164 N N . ASN B 1 86 ? 31.424 68.454 22.788 1.00 38.68 86 ASN B N 1
ATOM 3165 C CA . ASN B 1 86 ? 30.539 69.230 21.956 1.00 37.52 86 ASN B CA 1
ATOM 3166 C C . ASN B 1 86 ? 29.518 69.968 22.855 1.00 36.64 86 ASN B C 1
ATOM 3167 O O . ASN B 1 86 ? 29.065 69.471 23.888 1.00 33.40 86 ASN B O 1
ATOM 3172 N N . ALA B 1 87 ? 29.208 71.158 22.355 1.00 32.95 87 ALA B N 1
ATOM 3173 C CA . ALA B 1 87 ? 28.222 72.040 22.858 1.00 31.89 87 ALA B CA 1
ATOM 3174 C C . ALA B 1 87 ? 27.224 72.318 21.732 1.00 34.11 87 ALA B C 1
ATOM 3175 O O . ALA B 1 87 ? 27.560 72.627 20.599 1.00 32.55 87 ALA B O 1
ATOM 3177 N N . PHE B 1 88 ? 25.908 72.190 21.995 1.00 36.20 88 PHE B N 1
ATOM 3178 C CA . PHE B 1 88 ? 24.865 72.311 20.993 1.00 35.01 88 PHE B CA 1
ATOM 3179 C C . PHE B 1 88 ? 23.954 73.479 21.249 1.00 36.01 88 PHE B C 1
ATOM 3180 O O . PHE B 1 88 ? 23.145 73.789 20.371 1.00 38.58 88 PHE B O 1
ATOM 3188 N N . GLY B 1 89 ? 24.055 74.205 22.335 1.00 36.22 89 GLY B N 1
ATOM 3189 C CA . GLY B 1 89 ? 23.231 75.370 22.631 1.00 33.38 89 GLY B CA 1
ATOM 3190 C C . GLY B 1 89 ? 23.771 76.190 23.789 1.00 34.09 89 GLY B C 1
ATOM 3191 O O . GLY B 1 89 ? 24.790 75.891 24.445 1.00 33.85 89 GLY B O 1
ATOM 3192 N N . GLU B 1 90 ? 23.146 77.294 24.174 1.00 33.31 90 GLU B N 1
ATOM 3193 C CA . GLU B 1 90 ? 23.619 78.118 25.261 1.00 34.68 90 GLU B CA 1
ATOM 3194 C C . GLU B 1 90 ? 23.846 77.400 26.597 1.00 35.66 90 GLU B C 1
ATOM 3195 O O . GLU B 1 90 ? 24.761 77.708 27.380 1.00 34.32 90 GLU B O 1
ATOM 3201 N N . GLY B 1 91 ? 22.967 76.454 26.937 1.00 34.28 91 GLY B N 1
ATOM 3202 C CA . GLY B 1 91 ? 23.090 75.723 28.179 1.00 29.63 91 GLY B CA 1
ATOM 3203 C C . GLY B 1 91 ? 24.302 74.882 28.302 1.00 31.44 91 GLY B C 1
ATOM 3204 O O . GLY B 1 91 ? 25.002 74.869 29.300 1.00 32.69 91 GLY B O 1
ATOM 3205 N N . ASP B 1 92 ? 24.775 74.211 27.273 1.00 34.48 92 ASP B N 1
ATOM 3206 C CA . ASP B 1 92 ? 25.959 73.389 27.351 1.00 35.41 92 ASP B CA 1
ATOM 3207 C C . ASP B 1 92 ? 27.090 74.343 27.735 1.00 33.55 92 ASP B C 1
ATOM 3208 O O . ASP B 1 92 ? 27.997 74.207 28.537 1.00 31.35 92 ASP B O 1
ATOM 3213 N N . LEU B 1 93 ? 27.017 75.505 27.096 1.00 30.62 93 LEU B N 1
ATOM 3214 C CA . LEU B 1 93 ? 27.835 76.646 27.241 1.00 31.18 93 LEU B CA 1
ATOM 3215 C C . LEU B 1 93 ? 27.942 77.146 28.665 1.00 32.71 93 LEU B C 1
ATOM 3216 O O . LEU B 1 93 ? 29.078 77.439 29.083 1.00 35.05 93 LEU B O 1
ATOM 3221 N N . ARG B 1 94 ? 26.836 77.177 29.385 1.00 31.52 94 ARG B N 1
ATOM 3222 C CA . ARG B 1 94 ? 26.914 77.653 30.746 1.00 30.05 94 ARG B CA 1
ATOM 3223 C C . ARG B 1 94 ? 27.380 76.624 31.746 1.00 30.90 94 ARG B C 1
ATOM 3224 O O . ARG B 1 94 ? 27.987 77.033 32.774 1.00 31.21 94 ARG B O 1
ATOM 3232 N N . ASP B 1 95 ? 26.956 75.396 31.433 1.00 28.50 95 ASP B N 1
ATOM 3233 C CA . ASP B 1 95 ? 27.363 74.313 32.307 1.00 30.04 95 ASP B CA 1
ATOM 3234 C C . ASP B 1 95 ? 28.857 74.119 32.119 1.00 31.45 95 ASP B C 1
ATOM 3235 O O . ASP B 1 95 ? 29.519 73.782 33.098 1.00 35.07 95 ASP B O 1
ATOM 3240 N N . PHE B 1 96 ? 29.394 74.336 30.920 1.00 31.21 96 PHE B N 1
ATOM 3241 C CA . PHE B 1 96 ? 30.831 74.164 30.712 1.00 29.06 96 PHE B CA 1
ATOM 3242 C C . PHE B 1 96 ? 31.423 75.250 31.593 1.00 29.58 96 PHE B C 1
ATOM 3243 O O . PHE B 1 96 ? 32.251 74.953 32.412 1.00 32.57 96 PHE B O 1
ATOM 3251 N N . ASP B 1 97 ? 31.014 76.509 31.458 1.00 28.22 97 ASP B N 1
ATOM 3252 C CA . ASP B 1 97 ? 31.584 77.592 32.213 1.00 29.75 97 ASP B CA 1
ATOM 3253 C C . ASP B 1 97 ? 31.435 77.434 33.730 1.00 31.01 97 ASP B C 1
ATOM 3254 O O . ASP B 1 97 ? 32.224 77.996 34.504 1.00 30.00 97 ASP B O 1
ATOM 3259 N N . ARG B 1 98 ? 30.308 76.934 34.217 1.00 31.57 98 ARG B N 1
ATOM 3260 C CA . ARG B 1 98 ? 30.130 76.625 35.606 1.00 33.07 98 ARG B CA 1
ATOM 3261 C C . ARG B 1 98 ? 31.171 75.596 36.079 1.00 32.96 98 ARG B C 1
ATOM 3262 O O . ARG B 1 98 ? 31.543 75.909 37.228 1.00 32.35 98 ARG B O 1
ATOM 3270 N N . ARG B 1 99 ? 31.599 74.539 35.370 1.00 31.07 99 ARG B N 1
ATOM 3271 C CA . ARG B 1 99 ? 32.555 73.636 35.979 1.00 33.73 99 ARG B CA 1
ATOM 3272 C C . ARG B 1 99 ? 33.887 74.373 35.949 1.00 32.93 99 ARG B C 1
ATOM 3273 O O . ARG B 1 99 ? 34.662 74.209 36.883 1.00 31.88 99 ARG B O 1
ATOM 3281 N N . VAL B 1 100 ? 34.140 75.211 34.967 1.00 31.73 100 VAL B N 1
ATOM 3282 C CA . VAL B 1 100 ? 35.347 76.025 35.034 1.00 32.41 100 VAL B CA 1
ATOM 3283 C C . VAL B 1 100 ? 35.370 76.892 36.314 1.00 32.69 100 VAL B C 1
ATOM 3284 O O . VAL B 1 100 ? 36.315 76.902 37.135 1.00 32.09 100 VAL B O 1
ATOM 3288 N N . ARG B 1 101 ? 34.296 77.643 36.572 1.00 29.53 101 ARG B N 1
ATOM 3289 C CA . ARG B 1 101 ? 34.252 78.511 37.724 1.00 30.41 101 ARG B CA 1
ATOM 3290 C C . ARG B 1 101 ? 34.343 77.808 39.079 1.00 30.69 101 ARG B C 1
ATOM 3291 O O . ARG B 1 101 ? 35.019 78.385 39.947 1.00 24.70 101 ARG B O 1
ATOM 3299 N N . GLN B 1 102 ? 33.845 76.568 39.186 1.00 31.72 102 GLN B N 1
ATOM 3300 C CA . GLN B 1 102 ? 33.953 75.885 40.454 1.00 33.22 102 GLN B CA 1
ATOM 3301 C C . GLN B 1 102 ? 35.402 75.496 40.692 1.00 33.90 102 GLN B C 1
ATOM 3302 O O . GLN B 1 102 ? 35.698 75.197 41.848 1.00 34.27 102 GLN B O 1
ATOM 3308 N N . GLU B 1 103 ? 36.255 75.464 39.689 1.00 34.82 103 GLU B N 1
ATOM 3309 C CA . GLU B 1 103 ? 37.599 74.988 40.026 1.00 37.15 103 GLU B CA 1
ATOM 3310 C C . GLU B 1 103 ? 38.624 76.066 40.015 1.00 35.22 103 GLU B C 1
ATOM 3311 O O . GLU B 1 103 ? 39.657 75.901 40.621 1.00 37.79 103 GLU B O 1
ATOM 3317 N N . VAL B 1 104 ? 38.560 77.177 39.336 1.00 32.89 104 VAL B N 1
ATOM 3318 C CA . VAL B 1 104 ? 39.584 78.148 39.166 1.00 29.90 104 VAL B CA 1
ATOM 3319 C C . VAL B 1 104 ? 38.986 79.556 39.192 1.00 31.90 104 VAL B C 1
ATOM 3320 O O . VAL B 1 104 ? 39.734 80.517 39.099 1.00 30.68 104 VAL B O 1
ATOM 3324 N N . GLY B 1 105 ? 37.688 79.733 39.344 1.00 32.99 105 GLY B N 1
ATOM 3325 C CA . GLY B 1 105 ? 37.136 81.077 39.433 1.00 34.51 105 GLY B CA 1
ATOM 3326 C C . GLY B 1 105 ? 36.842 81.537 38.021 1.00 36.77 105 GLY B C 1
ATOM 3327 O O . GLY B 1 105 ? 36.980 80.773 37.061 1.00 37.48 105 GLY B O 1
ATOM 3328 N N . GLU B 1 106 ? 36.542 82.823 37.954 1.00 37.50 106 GLU B N 1
ATOM 3329 C CA . GLU B 1 106 ? 36.296 83.429 36.643 1.00 39.20 106 GLU B CA 1
ATOM 3330 C C . GLU B 1 106 ? 37.492 83.185 35.776 1.00 39.77 106 GLU B C 1
ATOM 3331 O O . GLU B 1 106 ? 38.552 83.626 36.214 1.00 40.50 106 GLU B O 1
ATOM 3337 N N . ALA B 1 107 ? 37.444 82.444 34.685 1.00 40.74 107 ALA B N 1
ATOM 3338 C CA . ALA B 1 107 ? 38.662 82.315 33.857 1.00 38.12 107 ALA B CA 1
ATOM 3339 C C . ALA B 1 107 ? 38.424 82.982 32.518 1.00 36.17 107 ALA B C 1
ATOM 3340 O O . ALA B 1 107 ? 37.302 82.810 32.027 1.00 36.03 107 ALA B O 1
ATOM 3342 N N . ALA B 1 108 ? 39.353 83.652 31.842 1.00 34.54 108 ALA B N 1
ATOM 3343 C CA . ALA B 1 108 ? 39.097 84.179 30.494 1.00 30.89 108 ALA B CA 1
ATOM 3344 C C . ALA B 1 108 ? 39.216 83.096 29.420 1.00 31.62 108 ALA B C 1
ATOM 3345 O O . ALA B 1 108 ? 40.046 82.187 29.564 1.00 32.61 108 ALA B O 1
ATOM 3347 N N . TYR B 1 109 ? 38.410 83.125 28.354 1.00 31.00 109 TYR B N 1
ATOM 3348 C CA . TYR B 1 109 ? 38.563 82.170 27.273 1.00 29.94 109 TYR B CA 1
ATOM 3349 C C . TYR B 1 109 ? 39.046 82.757 25.942 1.00 31.50 109 TYR B C 1
ATOM 3350 O O . TYR B 1 109 ? 38.854 83.965 25.760 1.00 30.82 109 TYR B O 1
ATOM 3359 N N . VAL B 1 110 ? 39.418 81.913 24.978 1.00 29.30 110 VAL B N 1
ATOM 3360 C CA . VAL B 1 110 ? 39.717 82.340 23.645 1.00 29.55 110 VAL B CA 1
ATOM 3361 C C . VAL B 1 110 ? 38.630 81.710 22.771 1.00 31.07 110 VAL B C 1
ATOM 3362 O O . VAL B 1 110 ? 38.361 80.541 22.926 1.00 33.42 110 VAL B O 1
ATOM 3366 N N . CYS B 1 111 ? 38.124 82.430 21.792 1.00 32.83 111 CYS B N 1
ATOM 3367 C CA . CYS B 1 111 ? 37.132 81.875 20.867 1.00 32.09 111 CYS B CA 1
ATOM 3368 C C . CYS B 1 111 ? 37.728 81.853 19.473 1.00 32.05 111 CYS B C 1
ATOM 3369 O O . CYS B 1 111 ? 38.337 82.822 19.050 1.00 30.07 111 CYS B O 1
ATOM 3372 N N . GLU B 1 112 ? 37.682 80.696 18.848 1.00 32.57 112 GLU B N 1
ATOM 3373 C CA . GLU B 1 112 ? 38.217 80.534 17.503 1.00 33.38 112 GLU B CA 1
ATOM 3374 C C . GLU B 1 112 ? 37.154 79.890 16.617 1.00 33.35 112 GLU B C 1
ATOM 3375 O O . GLU B 1 112 ? 36.287 79.128 17.058 1.00 32.33 112 GLU B O 1
ATOM 3381 N N . LEU B 1 113 ? 37.233 80.239 15.341 1.00 33.67 113 LEU B N 1
ATOM 3382 C CA . LEU B 1 113 ? 36.312 79.604 14.361 1.00 34.06 113 LEU B CA 1
ATOM 3383 C C . LEU B 1 113 ? 36.747 78.173 14.077 1.00 32.24 113 LEU B C 1
ATOM 3384 O O . LEU B 1 113 ? 37.936 77.939 13.831 1.00 31.44 113 LEU B O 1
ATOM 3389 N N . ALA B 1 114 ? 35.879 77.195 14.083 1.00 32.69 114 ALA B N 1
ATOM 3390 C CA . ALA B 1 114 ? 36.307 75.826 13.730 1.00 34.54 114 ALA B CA 1
ATOM 3391 C C . ALA B 1 114 ? 36.132 75.586 12.214 1.00 36.52 114 ALA B C 1
ATOM 3392 O O . ALA B 1 114 ? 35.080 75.584 11.570 1.00 32.36 114 ALA B O 1
ATOM 3394 N N . ILE B 1 115 ? 37.337 75.577 11.589 1.00 39.74 115 ILE B N 1
ATOM 3395 C CA . ILE B 1 115 ? 37.444 75.418 10.134 1.00 42.56 115 ILE B CA 1
ATOM 3396 C C . ILE B 1 115 ? 37.113 73.985 9.730 1.00 42.02 115 ILE B C 1
ATOM 3397 O O . ILE B 1 115 ? 37.593 73.054 10.386 1.00 40.43 115 ILE B O 1
ATOM 3402 N N . ASP B 1 116 ? 36.195 73.816 8.802 1.00 42.35 116 ASP B N 1
ATOM 3403 C CA . ASP B 1 116 ? 35.784 72.463 8.405 1.00 45.61 116 ASP B CA 1
ATOM 3404 C C . ASP B 1 116 ? 36.877 71.939 7.486 1.00 47.27 116 ASP B C 1
ATOM 3405 O O . ASP B 1 116 ? 36.869 72.438 6.340 1.00 51.50 116 ASP B O 1
ATOM 3410 N N . GLY B 1 117 ? 37.884 71.142 7.811 1.00 44.83 117 GLY B N 1
ATOM 3411 C CA . GLY B 1 117 ? 38.911 70.897 6.779 1.00 41.14 117 GLY B CA 1
ATOM 3412 C C . GLY B 1 117 ? 39.583 69.577 7.129 1.00 40.45 117 GLY B C 1
ATOM 3413 O O . GLY B 1 117 ? 38.905 68.694 7.655 1.00 38.17 117 GLY B O 1
ATOM 3414 N N . LEU B 1 118 ? 40.885 69.508 6.864 1.00 38.63 118 LEU B N 1
ATOM 3415 C CA . LEU B 1 118 ? 41.476 68.219 7.281 1.00 37.42 118 LEU B CA 1
ATOM 3416 C C . LEU B 1 118 ? 42.509 68.552 8.338 1.00 35.75 118 LEU B C 1
ATOM 3417 O O . LEU B 1 118 ? 43.269 69.524 8.097 1.00 34.23 118 LEU B O 1
ATOM 3422 N N . ALA B 1 119 ? 42.545 67.793 9.440 1.00 33.92 119 ALA B N 1
ATOM 3423 C CA . ALA B 1 119 ? 43.534 68.140 10.476 1.00 33.85 119 ALA B CA 1
ATOM 3424 C C . ALA B 1 119 ? 44.937 67.574 10.191 1.00 34.93 119 ALA B C 1
ATOM 3425 O O . ALA B 1 119 ? 45.179 66.390 9.980 1.00 35.71 119 ALA B O 1
ATOM 3427 N N . VAL B 1 120 ? 45.955 68.437 10.213 1.00 32.98 120 VAL B N 1
ATOM 3428 C CA . VAL B 1 120 ? 47.305 68.061 9.896 1.00 33.58 120 VAL B CA 1
ATOM 3429 C C . VAL B 1 120 ? 48.227 68.586 11.001 1.00 34.78 120 VAL B C 1
ATOM 3430 O O . VAL B 1 120 ? 47.879 69.530 11.699 1.00 36.02 120 VAL B O 1
ATOM 3434 N N . SER B 1 121 ? 49.409 68.020 11.024 1.00 33.48 121 SER B N 1
ATOM 3435 C CA . SER B 1 121 ? 50.521 68.403 11.877 1.00 30.61 121 SER B CA 1
ATOM 3436 C C . SER B 1 121 ? 51.693 68.728 10.910 1.00 28.44 121 SER B C 1
ATOM 3437 O O . SER B 1 121 ? 51.857 68.088 9.867 1.00 27.33 121 SER B O 1
ATOM 3440 N N . VAL B 1 122 ? 52.385 69.810 11.159 1.00 25.65 122 VAL B N 1
ATOM 3441 C CA . VAL B 1 122 ? 53.453 70.284 10.295 1.00 24.25 122 VAL B CA 1
ATOM 3442 C C . VAL B 1 122 ? 54.660 70.525 11.183 1.00 25.69 122 VAL B C 1
ATOM 3443 O O . VAL B 1 122 ? 54.836 71.479 11.920 1.00 23.49 122 VAL B O 1
ATOM 3447 N N . ARG B 1 123 ? 55.633 69.624 11.113 1.00 29.28 123 ARG B N 1
ATOM 3448 C CA . ARG B 1 123 ? 56.834 69.746 11.905 1.00 32.95 123 ARG B CA 1
ATOM 3449 C C . ARG B 1 123 ? 57.998 70.455 11.247 1.00 34.24 123 ARG B C 1
ATOM 3450 O O . ARG B 1 123 ? 58.298 70.237 10.057 1.00 36.50 123 ARG B O 1
ATOM 3458 N N . TYR B 1 124 ? 58.662 71.274 12.058 1.00 32.28 124 TYR B N 1
ATOM 3459 C CA . TYR B 1 124 ? 59.810 72.036 11.621 1.00 32.30 124 TYR B CA 1
ATOM 3460 C C . TYR B 1 124 ? 61.102 71.770 12.366 1.00 33.71 124 TYR B C 1
ATOM 3461 O O . TYR B 1 124 ? 61.116 71.729 13.584 1.00 33.26 124 TYR B O 1
ATOM 3470 N N . GLU B 1 125 ? 62.269 71.654 11.738 1.00 36.41 125 GLU B N 1
ATOM 3471 C CA . GLU B 1 125 ? 63.589 71.572 12.319 1.00 37.26 125 GLU B CA 1
ATOM 3472 C C . GLU B 1 125 ? 64.435 72.780 11.923 1.00 36.42 125 GLU B C 1
ATOM 3473 O O . GLU B 1 125 ? 64.719 72.967 10.752 1.00 37.58 125 GLU B O 1
ATOM 3479 N N . ASP B 1 126 ? 64.938 73.567 12.845 1.00 34.56 126 ASP B N 1
ATOM 3480 C CA . ASP B 1 126 ? 65.668 74.785 12.594 1.00 34.51 126 ASP B CA 1
ATOM 3481 C C . ASP B 1 126 ? 64.924 75.655 11.575 1.00 32.26 126 ASP B C 1
ATOM 3482 O O . ASP B 1 126 ? 65.509 76.207 10.661 1.00 29.74 126 ASP B O 1
ATOM 3487 N N . GLY B 1 127 ? 63.675 75.938 11.897 1.00 31.75 127 GLY B N 1
ATOM 3488 C CA . GLY B 1 127 ? 62.782 76.699 11.086 1.00 32.56 127 GLY B CA 1
ATOM 3489 C C . GLY B 1 127 ? 62.465 76.151 9.709 1.00 32.82 127 GLY B C 1
ATOM 3490 O O . GLY B 1 127 ? 61.744 76.832 8.999 1.00 34.16 127 GLY B O 1
ATOM 3491 N N . TYR B 1 128 ? 62.850 74.994 9.264 1.00 34.17 128 TYR B N 1
ATOM 3492 C CA . TYR B 1 128 ? 62.581 74.356 8.028 1.00 35.59 128 TYR B CA 1
ATOM 3493 C C . TYR B 1 128 ? 61.479 73.307 8.128 1.00 35.05 128 TYR B C 1
ATOM 3494 O O . TYR B 1 128 ? 61.524 72.344 8.856 1.00 35.98 128 TYR B O 1
ATOM 3503 N N . PHE B 1 129 ? 60.520 73.364 7.229 1.00 36.09 129 PHE B N 1
ATOM 3504 C CA . PHE B 1 129 ? 59.499 72.358 7.086 1.00 35.23 129 PHE B CA 1
ATOM 3505 C C . PHE B 1 129 ? 60.114 71.006 6.735 1.00 34.22 129 PHE B C 1
ATOM 3506 O O . PHE B 1 129 ? 60.889 70.944 5.784 1.00 32.80 129 PHE B O 1
ATOM 3514 N N . VAL B 1 130 ? 59.887 69.977 7.554 1.00 32.72 130 VAL B N 1
ATOM 3515 C CA . VAL B 1 130 ? 60.399 68.681 7.224 1.00 30.86 130 VAL B CA 1
ATOM 3516 C C . VAL B 1 130 ? 59.305 67.660 7.204 1.00 30.51 130 VAL B C 1
ATOM 3517 O O . VAL B 1 130 ? 59.484 66.671 6.518 1.00 30.30 130 VAL B O 1
ATOM 3521 N N . GLN B 1 131 ? 58.276 67.738 8.021 1.00 33.84 131 GLN B N 1
ATOM 3522 C CA . GLN B 1 131 ? 57.263 66.665 7.907 1.00 35.10 131 GLN B CA 1
ATOM 3523 C C . GLN B 1 131 ? 55.840 67.126 8.151 1.00 33.70 131 GLN B C 1
ATOM 3524 O O . GLN B 1 131 ? 55.525 67.907 9.041 1.00 31.96 131 GLN B O 1
ATOM 3530 N N . GLY B 1 132 ? 54.928 66.674 7.301 1.00 32.74 132 GLY B N 1
ATOM 3531 C CA . GLY B 1 132 ? 53.505 67.022 7.456 1.00 31.76 132 GLY B CA 1
ATOM 3532 C C . GLY B 1 132 ? 52.750 65.715 7.567 1.00 30.40 132 GLY B C 1
ATOM 3533 O O . GLY B 1 132 ? 53.190 64.827 6.863 1.00 28.48 132 GLY B O 1
ATOM 3534 N N . ALA B 1 133 ? 51.736 65.595 8.425 1.00 32.55 133 ALA B N 1
ATOM 3535 C CA . ALA B 1 133 ? 51.034 64.313 8.570 1.00 31.88 133 ALA B CA 1
ATOM 3536 C C . ALA B 1 133 ? 49.583 64.532 8.877 1.00 33.33 133 ALA B C 1
ATOM 3537 O O . ALA B 1 133 ? 49.308 65.517 9.538 1.00 35.83 133 ALA B O 1
ATOM 3539 N N . THR B 1 134 ? 48.666 63.703 8.472 1.00 35.67 134 THR B N 1
ATOM 3540 C CA . THR B 1 134 ? 47.275 63.640 8.878 1.00 34.53 134 THR B CA 1
ATOM 3541 C C . THR B 1 134 ? 47.291 63.081 10.312 1.00 38.09 134 THR B C 1
ATOM 3542 O O . THR B 1 134 ? 48.250 62.589 10.948 1.00 33.02 134 THR B O 1
ATOM 3546 N N . ARG B 1 135 ? 46.103 63.212 10.924 1.00 43.26 135 ARG B N 1
ATOM 3547 C CA . ARG B 1 135 ? 45.909 62.986 12.340 1.00 47.69 135 ARG B CA 1
ATOM 3548 C C . ARG B 1 135 ? 44.811 62.042 12.717 1.00 54.05 135 ARG B C 1
ATOM 3549 O O . ARG B 1 135 ? 45.200 60.869 12.911 1.00 56.30 135 ARG B O 1
ATOM 3557 N N . GLY B 1 136 ? 43.564 62.497 12.915 1.00 58.93 136 GLY B N 1
ATOM 3558 C CA . GLY B 1 136 ? 42.527 61.545 13.321 1.00 63.30 136 GLY B CA 1
ATOM 3559 C C . GLY B 1 136 ? 42.456 61.193 14.797 1.00 66.86 136 GLY B C 1
ATOM 3560 O O . GLY B 1 136 ? 43.329 61.496 15.668 1.00 66.86 136 GLY B O 1
ATOM 3561 N N . ASP B 1 137 ? 41.377 60.414 15.118 1.00 67.45 137 ASP B N 1
ATOM 3562 C CA . ASP B 1 137 ? 41.127 60.032 16.491 1.00 66.77 137 ASP B CA 1
ATOM 3563 C C . ASP B 1 137 ? 42.334 59.325 17.110 1.00 66.38 137 ASP B C 1
ATOM 3564 O O . ASP B 1 137 ? 42.209 59.194 18.336 1.00 69.05 137 ASP B O 1
ATOM 3569 N N . GLY B 1 138 ? 43.254 58.685 16.411 1.00 63.01 138 GLY B N 1
ATOM 3570 C CA . GLY B 1 138 ? 44.267 57.865 16.924 1.00 57.66 138 GLY B CA 1
ATOM 3571 C C . GLY B 1 138 ? 45.706 58.271 16.986 1.00 56.48 138 GLY B C 1
ATOM 3572 O O . GLY B 1 138 ? 46.121 59.434 16.982 1.00 55.43 138 GLY B O 1
ATOM 3573 N N . THR B 1 139 ? 46.593 57.260 17.029 1.00 53.70 139 THR B N 1
ATOM 3574 C CA . THR B 1 139 ? 48.012 57.505 17.130 1.00 53.34 139 THR B CA 1
ATOM 3575 C C . THR B 1 139 ? 48.723 57.404 15.791 1.00 54.18 139 THR B C 1
ATOM 3576 O O . THR B 1 139 ? 49.944 57.471 15.576 1.00 52.91 139 THR B O 1
ATOM 3580 N N . THR B 1 140 ? 47.906 57.207 14.771 1.00 54.64 140 THR B N 1
ATOM 3581 C CA . THR B 1 140 ? 48.446 56.926 13.437 1.00 55.70 140 THR B CA 1
ATOM 3582 C C . THR B 1 140 ? 48.026 57.984 12.456 1.00 54.74 140 THR B C 1
ATOM 3583 O O . THR B 1 140 ? 47.250 58.876 12.802 1.00 55.10 140 THR B O 1
ATOM 3587 N N . GLY B 1 141 ? 48.686 57.963 11.306 1.00 52.99 141 GLY B N 1
ATOM 3588 C CA . GLY B 1 141 ? 48.438 58.931 10.250 1.00 51.48 141 GLY B CA 1
ATOM 3589 C C . GLY B 1 141 ? 49.301 58.672 9.004 1.00 49.54 141 GLY B C 1
ATOM 3590 O O . GLY B 1 141 ? 49.961 57.674 8.722 1.00 47.38 141 GLY B O 1
ATOM 3591 N N . GLU B 1 142 ? 49.214 59.675 8.133 1.00 48.64 142 GLU B N 1
ATOM 3592 C CA . GLU B 1 142 ? 49.960 59.603 6.896 1.00 48.43 142 GLU B CA 1
ATOM 3593 C C . GLU B 1 142 ? 50.844 60.778 6.578 1.00 44.59 142 GLU B C 1
ATOM 3594 O O . GLU B 1 142 ? 50.423 61.918 6.660 1.00 42.67 142 GLU B O 1
ATOM 3600 N N . ASP B 1 143 ? 52.031 60.418 6.122 1.00 42.78 143 ASP B N 1
ATOM 3601 C CA . ASP B 1 143 ? 53.007 61.425 5.715 1.00 41.70 143 ASP B CA 1
ATOM 3602 C C . ASP B 1 143 ? 52.608 62.068 4.374 1.00 37.95 143 ASP B C 1
ATOM 3603 O O . ASP B 1 143 ? 52.830 61.457 3.362 1.00 36.93 143 ASP B O 1
ATOM 3608 N N . ILE B 1 144 ? 52.147 63.288 4.344 1.00 31.12 144 ILE B N 1
ATOM 3609 C CA . ILE B 1 144 ? 51.604 63.999 3.258 1.00 28.76 144 ILE B CA 1
ATOM 3610 C C . ILE B 1 144 ? 52.389 65.314 3.100 1.00 29.49 144 ILE B C 1
ATOM 3611 O O . ILE B 1 144 ? 51.831 66.320 2.641 1.00 27.42 144 ILE B O 1
ATOM 3616 N N . THR B 1 145 ? 53.683 65.175 3.459 1.00 28.35 145 THR B N 1
ATOM 3617 C CA . THR B 1 145 ? 54.552 66.311 3.346 1.00 27.41 145 THR B CA 1
ATOM 3618 C C . THR B 1 145 ? 54.720 66.847 1.957 1.00 29.88 145 THR B C 1
ATOM 3619 O O . THR B 1 145 ? 54.797 68.106 1.907 1.00 31.16 145 THR B O 1
ATOM 3623 N N . GLU B 1 146 ? 54.798 66.146 0.846 1.00 32.75 146 GLU B N 1
ATOM 3624 C CA . GLU B 1 146 ? 54.904 66.783 -0.456 1.00 33.87 146 GLU B CA 1
ATOM 3625 C C . GLU B 1 146 ? 53.656 67.535 -0.909 1.00 31.62 146 GLU B C 1
ATOM 3626 O O . GLU B 1 146 ? 53.846 68.568 -1.545 1.00 25.70 146 GLU B O 1
ATOM 3632 N N . ASN B 1 147 ? 52.462 66.973 -0.613 1.00 32.24 147 ASN B N 1
ATOM 3633 C CA . ASN B 1 147 ? 51.250 67.701 -0.977 1.00 34.54 147 ASN B CA 1
ATOM 3634 C C . ASN B 1 147 ? 51.085 68.953 -0.099 1.00 33.19 147 ASN B C 1
ATOM 3635 O O . ASN B 1 147 ? 50.658 69.965 -0.623 1.00 30.91 147 ASN B O 1
ATOM 3640 N N . LEU B 1 148 ? 51.549 68.925 1.156 1.00 31.51 148 LEU B N 1
ATOM 3641 C CA . LEU B 1 148 ? 51.360 70.080 2.022 1.00 31.39 148 LEU B CA 1
ATOM 3642 C C . LEU B 1 148 ? 52.328 71.144 1.558 1.00 33.21 148 LEU B C 1
ATOM 3643 O O . LEU B 1 148 ? 51.980 72.336 1.619 1.00 32.81 148 LEU B O 1
ATOM 3648 N N . LYS B 1 149 ? 53.456 70.823 0.899 1.00 33.79 149 LYS B N 1
ATOM 3649 C CA . LYS B 1 149 ? 54.354 71.847 0.390 1.00 34.53 149 LYS B CA 1
ATOM 3650 C C . LYS B 1 149 ? 53.749 72.642 -0.764 1.00 34.13 149 LYS B C 1
ATOM 3651 O O . LYS B 1 149 ? 54.111 73.797 -1.054 1.00 30.08 149 LYS B O 1
ATOM 3657 N N . THR B 1 150 ? 52.679 72.049 -1.317 1.00 35.21 150 THR B N 1
ATOM 3658 C CA . THR B 1 150 ? 51.960 72.726 -2.370 1.00 35.32 150 THR B CA 1
ATOM 3659 C C . THR B 1 150 ? 51.009 73.722 -1.740 1.00 35.99 150 THR B C 1
ATOM 3660 O O . THR B 1 150 ? 50.510 74.497 -2.558 1.00 36.28 150 THR B O 1
ATOM 3664 N N . ILE B 1 151 ? 50.800 73.718 -0.415 1.00 36.65 151 ILE B N 1
ATOM 3665 C CA . ILE B 1 151 ? 49.937 74.782 0.133 1.00 36.07 151 ILE B CA 1
ATOM 3666 C C . ILE B 1 151 ? 50.750 76.059 0.181 1.00 36.51 151 ILE B C 1
ATOM 3667 O O . ILE B 1 151 ? 51.668 76.265 0.973 1.00 35.92 151 ILE B O 1
ATOM 3672 N N . ARG B 1 152 ? 50.474 76.960 -0.752 1.00 38.53 152 ARG B N 1
ATOM 3673 C CA . ARG B 1 152 ? 51.137 78.247 -0.792 1.00 38.77 152 ARG B CA 1
ATOM 3674 C C . ARG B 1 152 ? 51.173 79.067 0.473 1.00 36.31 152 ARG B C 1
ATOM 3675 O O . ARG B 1 152 ? 52.192 79.763 0.572 1.00 36.31 152 ARG B O 1
ATOM 3683 N N . SER B 1 153 ? 50.348 79.130 1.497 1.00 33.27 153 SER B N 1
ATOM 3684 C CA . SER B 1 153 ? 50.597 79.988 2.674 1.00 29.68 153 SER B CA 1
ATOM 3685 C C . SER B 1 153 ? 51.388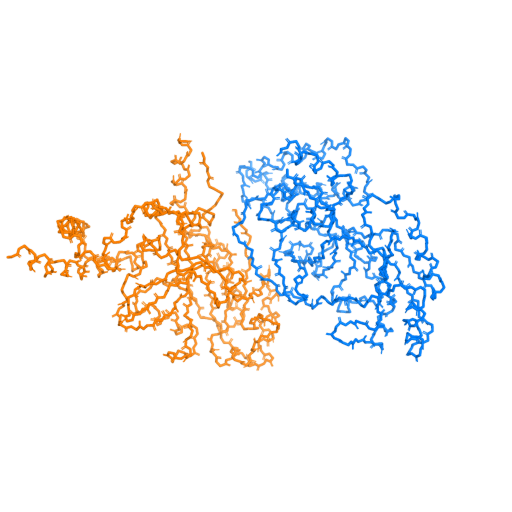 79.223 3.734 1.00 30.88 153 SER B C 1
ATOM 3686 O O . SER B 1 153 ? 51.924 79.855 4.647 1.00 29.52 153 SER B O 1
ATOM 3689 N N . LEU B 1 154 ? 51.562 77.901 3.576 1.00 30.08 154 LEU B N 1
ATOM 3690 C CA . LEU B 1 154 ? 52.384 77.142 4.519 1.00 30.46 154 LEU B CA 1
ATOM 3691 C C . LEU B 1 154 ? 53.850 77.444 4.330 1.00 31.39 154 LEU B C 1
ATOM 3692 O O . LEU B 1 154 ? 54.437 77.119 3.320 1.00 32.53 154 LEU B O 1
ATOM 3697 N N . PRO B 1 155 ? 54.519 78.027 5.302 1.00 33.61 155 PRO B N 1
ATOM 3698 C CA . PRO B 1 155 ? 55.924 78.403 5.110 1.00 33.70 155 PRO B CA 1
ATOM 3699 C C . PRO B 1 155 ? 56.822 77.208 4.974 1.00 32.84 155 PRO B C 1
ATOM 3700 O O . PRO B 1 155 ? 56.752 76.337 5.837 1.00 31.55 155 PRO B O 1
ATOM 3704 N N . LEU B 1 156 ? 57.677 77.225 3.944 1.00 33.29 156 LEU B N 1
ATOM 3705 C CA . LEU B 1 156 ? 58.682 76.161 3.801 1.00 32.92 156 LEU B CA 1
ATOM 3706 C C . LEU B 1 156 ? 59.861 76.427 4.748 1.00 32.80 156 LEU B C 1
ATOM 3707 O O . LEU B 1 156 ? 60.700 75.607 5.061 1.00 30.74 156 LEU B O 1
ATOM 3712 N N . ARG B 1 157 ? 59.901 77.623 5.306 1.00 32.71 157 ARG B N 1
ATOM 3713 C CA . ARG B 1 157 ? 60.889 78.094 6.199 1.00 32.80 157 ARG B CA 1
ATOM 3714 C C . ARG B 1 157 ? 60.369 79.217 7.066 1.00 32.55 157 ARG B C 1
ATOM 3715 O O . ARG B 1 157 ? 59.861 80.226 6.595 1.00 31.69 157 ARG B O 1
ATOM 3723 N N . LEU B 1 158 ? 60.375 78.926 8.369 1.00 33.00 158 LEU B N 1
ATOM 3724 C CA . LEU B 1 158 ? 59.842 79.886 9.347 1.00 31.78 158 LEU B CA 1
ATOM 3725 C C . LEU B 1 158 ? 60.649 81.170 9.441 1.00 29.57 158 LEU B C 1
ATOM 3726 O O . LEU B 1 158 ? 61.836 81.224 9.087 1.00 27.49 158 LEU B O 1
ATOM 3731 N N . LYS B 1 159 ? 60.135 82.143 10.164 1.00 28.97 159 LYS B N 1
ATOM 3732 C CA . LYS B 1 159 ? 60.947 83.350 10.338 1.00 31.01 159 LYS B CA 1
ATOM 3733 C C . LYS B 1 159 ? 62.251 83.293 11.127 1.00 28.72 159 LYS B C 1
ATOM 3734 O O . LYS B 1 159 ? 63.113 84.172 11.128 1.00 22.23 159 LYS B O 1
ATOM 3740 N N . GLU B 1 160 ? 62.350 82.338 12.041 1.00 28.41 160 GLU B N 1
ATOM 3741 C CA . GLU B 1 160 ? 63.393 82.124 12.972 1.00 28.50 160 GLU B CA 1
ATOM 3742 C C . GLU B 1 160 ? 63.623 80.629 12.937 1.00 29.82 160 GLU B C 1
ATOM 3743 O O . GLU B 1 160 ? 62.668 79.919 12.707 1.00 29.98 160 GLU B O 1
ATOM 3749 N N . PRO B 1 161 ? 64.885 80.243 13.075 1.00 28.73 161 PRO B N 1
ATOM 3750 C CA . PRO B 1 161 ? 65.255 78.855 13.089 1.00 27.11 161 PRO B CA 1
ATOM 3751 C C . PRO B 1 161 ? 64.823 78.082 14.323 1.00 27.75 161 PRO B C 1
ATOM 3752 O O . PRO B 1 161 ? 65.724 77.442 14.892 1.00 27.68 161 PRO B O 1
ATOM 3756 N N . VAL B 1 162 ? 63.548 77.940 14.666 1.00 26.12 162 VAL B N 1
ATOM 3757 C CA . VAL B 1 162 ? 63.225 77.097 15.843 1.00 24.07 162 VAL B CA 1
ATOM 3758 C C . VAL B 1 162 ? 62.804 75.725 15.403 1.00 23.55 162 VAL B C 1
ATOM 3759 O O . VAL B 1 162 ? 62.255 75.615 14.309 1.00 22.86 162 VAL B O 1
ATOM 3763 N N . SER B 1 163 ? 62.855 74.696 16.218 1.00 24.32 163 SER B N 1
ATOM 3764 C CA . SER B 1 163 ? 62.290 73.405 15.816 1.00 23.62 163 SER B CA 1
ATOM 3765 C C . SER B 1 163 ? 60.967 73.209 16.541 1.00 27.63 163 SER B C 1
ATOM 3766 O O . SER B 1 163 ? 61.135 73.232 17.751 1.00 25.39 163 SER B O 1
ATOM 3769 N N . LEU B 1 164 ? 59.785 73.155 15.893 1.00 29.84 164 LEU B N 1
ATOM 3770 C CA . LEU B 1 164 ? 58.593 72.898 16.720 1.00 30.63 164 LEU B CA 1
ATOM 3771 C C . LEU B 1 164 ? 57.607 72.063 15.927 1.00 32.69 164 LEU B C 1
ATOM 3772 O O . LEU B 1 164 ? 57.794 71.863 14.720 1.00 33.69 164 LEU B O 1
ATOM 3777 N N . GLU B 1 165 ? 56.455 71.719 16.484 1.00 33.83 165 GLU B N 1
ATOM 3778 C CA . GLU B 1 165 ? 55.445 71.057 15.641 1.00 32.91 165 GLU B CA 1
ATOM 3779 C C . GLU B 1 165 ? 54.189 71.889 15.822 1.00 32.04 165 GLU B C 1
ATOM 3780 O O . GLU B 1 165 ? 53.862 72.226 16.978 1.00 31.91 165 GLU B O 1
ATOM 3786 N N . ALA B 1 166 ? 53.545 72.266 14.748 1.00 29.35 166 ALA B N 1
ATOM 3787 C CA . ALA B 1 166 ? 52.327 73.072 14.937 1.00 28.63 166 ALA B CA 1
ATOM 3788 C C . ALA B 1 166 ? 51.180 72.230 14.412 1.00 28.87 166 ALA B C 1
ATOM 3789 O O . ALA B 1 166 ? 51.485 71.276 13.695 1.00 30.07 166 ALA B O 1
ATOM 3791 N N . ARG B 1 167 ? 49.947 72.513 14.801 1.00 28.19 167 ARG B N 1
ATOM 3792 C CA . ARG B 1 167 ? 48.807 71.798 14.299 1.00 28.18 167 ARG B CA 1
ATOM 3793 C C . ARG B 1 167 ? 47.968 72.772 13.478 1.00 29.58 167 ARG B C 1
ATOM 3794 O O . ARG B 1 167 ? 47.891 73.906 13.919 1.00 30.70 167 ARG B O 1
ATOM 3802 N N . GLY B 1 168 ? 47.296 72.329 12.423 1.00 30.96 168 GLY B N 1
ATOM 3803 C CA . GLY B 1 168 ? 46.514 73.336 11.670 1.00 29.68 168 GLY B CA 1
ATOM 3804 C C . GLY B 1 168 ? 45.427 72.604 10.910 1.00 27.50 168 GLY B C 1
ATOM 3805 O O . GLY B 1 168 ? 45.347 71.395 10.995 1.00 21.18 168 GLY B O 1
ATOM 3806 N N . GLU B 1 169 ? 44.596 73.424 10.307 1.00 30.27 169 GLU B N 1
ATOM 3807 C CA . GLU B 1 169 ? 43.497 72.855 9.531 1.00 32.88 169 GLU B CA 1
ATOM 3808 C C . GLU B 1 169 ? 43.676 73.217 8.059 1.00 33.63 169 GLU B C 1
ATOM 3809 O O . GLU B 1 169 ? 43.771 74.431 7.819 1.00 32.26 169 GLU B O 1
ATOM 3815 N N . ALA B 1 170 ? 43.718 72.217 7.185 1.00 34.94 170 ALA B N 1
ATOM 3816 C CA . ALA B 1 170 ? 43.835 72.478 5.730 1.00 35.90 170 ALA B CA 1
ATOM 3817 C C . ALA B 1 170 ? 42.426 72.481 5.091 1.00 37.09 170 ALA B C 1
ATOM 3818 O O . ALA B 1 170 ? 41.676 71.530 5.447 1.00 38.70 170 ALA B O 1
ATOM 3820 N N . PHE B 1 171 ? 42.095 73.474 4.278 1.00 35.27 171 PHE B N 1
ATOM 3821 C CA . PHE B 1 171 ? 40.794 73.595 3.651 1.00 34.04 171 PHE B CA 1
ATOM 3822 C C . PHE B 1 171 ? 40.843 74.204 2.246 1.00 36.54 171 PHE B C 1
ATOM 3823 O O . PHE B 1 171 ? 41.915 74.484 1.718 1.00 33.86 171 PHE B O 1
ATOM 3831 N N . MET B 1 172 ? 39.663 74.503 1.709 1.00 39.72 172 MET B N 1
ATOM 3832 C CA . MET B 1 172 ? 39.515 75.077 0.385 1.00 41.66 172 MET B CA 1
ATOM 3833 C C . MET B 1 172 ? 38.467 76.164 0.343 1.00 42.84 172 MET B C 1
ATOM 3834 O O . MET B 1 172 ? 37.349 75.908 0.774 1.00 43.62 172 MET B O 1
ATOM 3839 N N . PRO B 1 173 ? 38.872 77.329 -0.139 1.00 43.00 173 PRO B N 1
ATOM 3840 C CA . PRO B 1 173 ? 37.880 78.403 -0.302 1.00 44.31 173 PRO B CA 1
ATOM 3841 C C . PRO B 1 173 ? 36.678 77.767 -0.993 1.00 44.89 173 PRO B C 1
ATOM 3842 O O . PRO B 1 173 ? 36.735 76.754 -1.712 1.00 43.05 173 PRO B O 1
ATOM 3846 N N . LYS B 1 174 ? 35.488 78.287 -0.671 1.00 45.88 174 LYS B N 1
ATOM 3847 C CA . LYS B 1 174 ? 34.244 77.708 -1.201 1.00 46.17 174 LYS B CA 1
ATOM 3848 C C . LYS B 1 174 ? 34.250 77.881 -2.730 1.00 45.30 174 LYS B C 1
ATOM 3849 O O . LYS B 1 174 ? 33.932 77.022 -3.571 1.00 44.15 174 LYS B O 1
ATOM 3855 N N . ALA B 1 175 ? 34.688 79.057 -3.174 1.00 42.23 175 ALA B N 1
ATOM 3856 C CA . ALA B 1 175 ? 34.843 79.382 -4.571 1.00 40.90 175 ALA B CA 1
ATOM 3857 C C . ALA B 1 175 ? 35.732 78.367 -5.279 1.00 42.71 175 ALA B C 1
ATOM 3858 O O . ALA B 1 175 ? 35.502 77.872 -6.384 1.00 43.81 175 ALA B O 1
ATOM 3860 N N . SER B 1 176 ? 36.894 78.059 -4.655 1.00 42.46 176 SER B N 1
ATOM 3861 C CA . SER B 1 176 ? 37.829 77.126 -5.296 1.00 39.33 176 SER B CA 1
ATOM 3862 C C . SER B 1 176 ? 37.062 75.835 -5.464 1.00 38.90 176 SER B C 1
ATOM 3863 O O . SER B 1 176 ? 37.113 75.212 -6.498 1.00 40.99 176 SER B O 1
ATOM 3866 N N . PHE B 1 177 ? 36.324 75.412 -4.467 1.00 36.93 177 PHE B N 1
ATOM 3867 C CA . PHE B 1 177 ? 35.492 74.247 -4.568 1.00 37.70 177 PHE B CA 1
ATOM 3868 C C . PHE B 1 177 ? 34.437 74.351 -5.673 1.00 40.14 177 PHE B C 1
ATOM 3869 O O . PHE B 1 177 ? 34.178 73.380 -6.367 1.00 40.48 177 PHE B O 1
ATOM 3877 N N . LEU B 1 178 ? 33.738 75.465 -5.795 1.00 41.25 178 LEU B N 1
ATOM 3878 C CA . LEU B 1 178 ? 32.737 75.601 -6.851 1.00 42.81 178 LEU B CA 1
ATOM 3879 C C . LEU B 1 178 ? 33.410 75.294 -8.189 1.00 46.04 178 LEU B C 1
ATOM 3880 O O . LEU B 1 178 ? 33.063 74.392 -8.951 1.00 43.59 178 LEU B O 1
ATOM 3885 N N . ARG B 1 179 ? 34.456 76.107 -8.464 1.00 49.07 179 ARG B N 1
ATOM 3886 C CA . ARG B 1 179 ? 35.220 76.014 -9.669 1.00 51.40 179 ARG B CA 1
ATOM 3887 C C . ARG B 1 179 ? 35.696 74.585 -9.843 1.00 51.97 179 ARG B C 1
ATOM 3888 O O . ARG B 1 179 ? 35.340 74.030 -10.874 1.00 52.41 179 ARG B O 1
ATOM 3896 N N . LEU B 1 180 ? 36.368 73.947 -8.907 1.00 52.07 180 LEU B N 1
ATOM 3897 C CA . LEU B 1 180 ? 36.810 72.585 -9.190 1.00 51.98 180 LEU B CA 1
ATOM 3898 C C . LEU B 1 180 ? 35.679 71.691 -9.627 1.00 52.17 180 LEU B C 1
ATOM 3899 O O . LEU B 1 180 ? 35.768 71.024 -10.665 1.00 51.42 180 LEU B O 1
ATOM 3904 N N . ASN B 1 181 ? 34.562 71.630 -8.917 1.00 53.85 181 ASN B N 1
ATOM 3905 C CA . ASN B 1 181 ? 33.442 70.757 -9.217 1.00 55.32 181 ASN B CA 1
ATOM 3906 C C . ASN B 1 181 ? 32.917 71.021 -10.630 1.00 58.11 181 ASN B C 1
ATOM 3907 O O . ASN B 1 181 ? 32.613 70.109 -11.410 1.00 57.67 181 ASN B O 1
ATOM 3912 N N . GLU B 1 182 ? 32.838 72.298 -10.988 1.00 60.57 182 GLU B N 1
ATOM 3913 C CA . GLU B 1 182 ? 32.428 72.664 -12.325 1.00 63.80 182 GLU B CA 1
ATOM 3914 C C . GLU B 1 182 ? 33.305 71.928 -13.309 1.00 65.29 182 GLU B C 1
ATOM 3915 O O . GLU B 1 182 ? 32.893 70.997 -13.986 1.00 67.30 182 GLU B O 1
ATOM 3921 N N . GLU B 1 183 ? 34.570 72.290 -13.357 1.00 66.12 183 GLU B N 1
ATOM 3922 C CA . GLU B 1 183 ? 35.543 71.606 -14.188 1.00 65.88 183 GLU B CA 1
ATOM 3923 C C . GLU B 1 183 ? 35.280 70.125 -14.079 1.00 66.65 183 GLU B C 1
ATOM 3924 O O . GLU B 1 183 ? 35.160 69.482 -15.119 1.00 66.43 183 GLU B O 1
ATOM 3930 N N . ARG B 1 184 ? 35.105 69.537 -12.901 1.00 69.13 184 ARG B N 1
ATOM 3931 C CA . ARG B 1 184 ? 34.777 68.094 -12.995 1.00 72.42 184 ARG B CA 1
ATOM 3932 C C . ARG B 1 184 ? 33.484 67.857 -13.772 1.00 73.17 184 ARG B C 1
ATOM 3933 O O . ARG B 1 184 ? 33.494 66.931 -14.579 1.00 72.48 184 ARG B O 1
ATOM 3941 N N . LYS B 1 185 ? 32.400 68.607 -13.652 1.00 75.07 185 LYS B N 1
ATOM 3942 C CA . LYS B 1 185 ? 31.167 68.401 -14.399 1.00 78.17 185 LYS B CA 1
ATOM 3943 C C . LYS B 1 185 ? 31.490 68.257 -15.887 1.00 79.80 185 LYS B C 1
ATOM 3944 O O . LYS B 1 185 ? 31.128 67.230 -16.495 1.00 80.62 185 LYS B O 1
ATOM 3950 N N . ALA B 1 186 ? 32.248 69.177 -16.484 1.00 80.49 186 ALA B N 1
ATOM 3951 C CA . ALA B 1 186 ? 32.633 69.022 -17.881 1.00 82.13 186 ALA B CA 1
ATOM 3952 C C . ALA B 1 186 ? 33.159 67.609 -18.140 1.00 83.90 186 ALA B C 1
ATOM 3953 O O . ALA B 1 186 ? 32.682 66.998 -19.106 1.00 84.21 186 ALA B O 1
ATOM 3955 N N . ARG B 1 187 ? 34.078 67.056 -17.358 1.00 85.94 187 ARG B N 1
ATOM 3956 C CA . ARG B 1 187 ? 34.530 65.683 -17.570 1.00 87.66 187 ARG B CA 1
ATOM 3957 C C . ARG B 1 187 ? 33.661 64.650 -16.855 1.00 85.79 187 ARG B C 1
ATOM 3958 O O . ARG B 1 187 ? 32.507 64.836 -16.474 1.00 82.58 187 ARG B O 1
ATOM 3966 N N . GLU B 1 190 ? 31.945 63.881 -12.748 1.00 91.26 190 GLU B N 1
ATOM 3967 C CA . GLU B 1 190 ? 32.573 63.271 -11.550 1.00 91.29 190 GLU B CA 1
ATOM 3968 C C . GLU B 1 190 ? 32.631 64.333 -10.467 1.00 89.38 190 GLU B C 1
ATOM 3969 O O . GLU B 1 190 ? 32.841 65.500 -10.885 1.00 89.93 190 GLU B O 1
ATOM 3975 N N . LEU B 1 191 ? 32.384 64.074 -9.164 1.00 84.81 191 LEU B N 1
ATOM 3976 C CA . LEU B 1 191 ? 32.226 65.265 -8.307 1.00 80.29 191 LEU B CA 1
ATOM 3977 C C . LEU B 1 191 ? 32.488 65.259 -6.826 1.00 76.72 191 LEU B C 1
ATOM 3978 O O . LEU B 1 191 ? 32.457 64.182 -6.204 1.00 76.49 191 LEU B O 1
ATOM 3983 N N . PHE B 1 192 ? 32.631 66.449 -6.204 1.00 71.25 192 PHE B N 1
ATOM 3984 C CA . PHE B 1 192 ? 32.931 66.448 -4.783 1.00 66.77 192 PHE B CA 1
ATOM 3985 C C . PHE B 1 192 ? 31.808 66.857 -3.844 1.00 62.16 192 PHE B C 1
ATOM 3986 O O . PHE B 1 192 ? 31.374 67.999 -3.959 1.00 61.31 192 PHE B O 1
ATOM 3994 N N . ALA B 1 193 ? 31.592 66.045 -2.821 1.00 56.69 193 ALA B N 1
ATOM 3995 C CA . ALA B 1 193 ? 30.604 66.345 -1.793 1.00 52.52 193 ALA B CA 1
ATOM 3996 C C . ALA B 1 193 ? 30.652 67.723 -1.187 1.00 49.30 193 ALA B C 1
ATOM 3997 O O . ALA B 1 193 ? 29.596 68.360 -1.182 1.00 49.15 193 ALA B O 1
ATOM 3999 N N . ASN B 1 194 ? 31.658 68.290 -0.581 1.00 47.31 194 ASN B N 1
ATOM 4000 C CA . ASN B 1 194 ? 31.690 69.631 -0.002 1.00 45.69 194 ASN B CA 1
ATOM 4001 C C . ASN B 1 194 ? 33.146 69.978 0.252 1.00 45.62 194 ASN B C 1
ATOM 4002 O O . ASN B 1 194 ? 33.984 69.066 0.143 1.00 47.38 194 ASN B O 1
ATOM 4007 N N . PRO B 1 195 ? 33.463 71.235 0.413 1.00 43.85 195 PRO B N 1
ATOM 4008 C CA . PRO B 1 195 ? 34.849 71.654 0.608 1.00 43.95 195 PRO B CA 1
ATOM 4009 C C . PRO B 1 195 ? 35.721 70.669 1.343 1.00 44.78 195 PRO B C 1
ATOM 4010 O O . PRO B 1 195 ? 36.707 70.161 0.812 1.00 43.57 195 PRO B O 1
ATOM 4014 N N . ARG B 1 196 ? 35.425 70.335 2.585 1.00 47.85 196 ARG B N 1
ATOM 4015 C CA . ARG B 1 196 ? 36.115 69.344 3.407 1.00 49.19 196 ARG B CA 1
ATOM 4016 C C . ARG B 1 196 ? 36.421 68.060 2.649 1.00 48.12 196 ARG B C 1
ATOM 4017 O O . ARG B 1 196 ? 37.559 67.580 2.647 1.00 46.84 196 ARG B O 1
ATOM 4025 N N . ASN B 1 197 ? 35.459 67.413 1.985 1.00 47.63 197 ASN B N 1
ATOM 4026 C CA . ASN B 1 197 ? 35.844 66.169 1.309 1.00 46.45 197 ASN B CA 1
ATOM 4027 C C . ASN B 1 197 ? 36.810 66.393 0.156 1.00 44.94 197 ASN B C 1
ATOM 4028 O O . ASN B 1 197 ? 37.568 65.459 -0.093 1.00 45.59 197 ASN B O 1
ATOM 4033 N N . ALA B 1 198 ? 36.803 67.496 -0.542 1.00 42.98 198 ALA B N 1
ATOM 4034 C CA . ALA B 1 198 ? 37.670 67.801 -1.637 1.00 42.15 198 ALA B CA 1
ATOM 4035 C C . ALA B 1 198 ? 39.101 68.076 -1.154 1.00 43.03 198 ALA B C 1
ATOM 4036 O O . ALA B 1 198 ? 40.045 67.591 -1.800 1.00 43.84 198 ALA B O 1
ATOM 4038 N N . ALA B 1 199 ? 39.247 68.826 -0.076 1.00 41.12 199 ALA B N 1
ATOM 4039 C CA . ALA B 1 199 ? 40.537 69.179 0.486 1.00 39.95 199 ALA B CA 1
ATOM 4040 C C . ALA B 1 199 ? 41.266 67.941 0.993 1.00 38.66 199 ALA B C 1
ATOM 4041 O O . ALA B 1 199 ? 42.460 67.767 0.780 1.00 36.21 199 ALA B O 1
ATOM 4043 N N . ALA B 1 200 ? 40.497 67.082 1.684 1.00 39.18 200 ALA B N 1
ATOM 4044 C CA . ALA B 1 200 ? 41.064 65.862 2.249 1.00 38.58 200 ALA B CA 1
ATOM 4045 C C . ALA B 1 200 ? 41.576 65.003 1.093 1.00 40.23 200 ALA B C 1
ATOM 4046 O O . ALA B 1 200 ? 42.740 64.615 1.082 1.00 41.42 200 ALA B O 1
ATOM 4048 N N . GLY B 1 201 ? 40.670 64.804 0.143 1.00 38.99 201 GLY B N 1
ATOM 4049 C CA . GLY B 1 201 ? 40.925 63.993 -1.028 1.00 36.33 201 GLY B CA 1
ATOM 4050 C C . GLY B 1 201 ? 42.153 64.494 -1.774 1.00 36.54 201 GLY B C 1
ATOM 4051 O O . GLY B 1 201 ? 43.070 63.755 -2.090 1.00 34.96 201 GLY B O 1
ATOM 4052 N N . SER B 1 202 ? 42.203 65.797 -2.056 1.00 35.83 202 SER B N 1
ATOM 4053 C CA . SER B 1 202 ? 43.305 66.459 -2.658 1.00 36.12 202 SER B CA 1
ATOM 4054 C C . SER B 1 202 ? 44.612 66.204 -1.917 1.00 39.81 202 SER B C 1
ATOM 4055 O O . SER B 1 202 ? 45.642 65.959 -2.576 1.00 40.94 202 SER B O 1
ATOM 4058 N N . LEU B 1 203 ? 44.647 66.332 -0.582 1.00 41.03 203 LEU B N 1
ATOM 4059 C CA . LEU B 1 203 ? 45.939 66.027 0.042 1.00 40.63 203 LEU B CA 1
ATOM 4060 C C . LEU B 1 203 ? 46.072 64.531 0.252 1.00 40.91 203 LEU B C 1
ATOM 4061 O O . LEU B 1 203 ? 47.211 64.170 0.593 1.00 44.24 203 LEU B O 1
ATOM 4066 N N . ARG B 1 204 ? 45.090 63.664 0.158 1.00 39.72 204 ARG B N 1
ATOM 4067 C CA . ARG B 1 204 ? 45.496 62.281 0.498 1.00 40.53 204 ARG B CA 1
ATOM 4068 C C . ARG B 1 204 ? 45.898 61.562 -0.770 1.00 40.87 204 ARG B C 1
ATOM 4069 O O . ARG B 1 204 ? 46.551 60.527 -0.825 1.00 38.18 204 ARG B O 1
ATOM 4077 N N . GLN B 1 205 ? 45.506 62.134 -1.923 1.00 42.84 205 GLN B N 1
ATOM 4078 C CA . GLN B 1 205 ? 45.867 61.486 -3.176 1.00 42.82 205 GLN B CA 1
ATOM 4079 C C . GLN B 1 205 ? 47.381 61.611 -3.291 1.00 43.10 205 GLN B C 1
ATOM 4080 O O . GLN B 1 205 ? 48.098 62.343 -2.640 1.00 42.76 205 GLN B O 1
ATOM 4086 N N . LEU B 1 206 ? 47.925 60.818 -4.175 1.00 44.08 206 LEU B N 1
ATOM 4087 C CA . LEU B 1 206 ? 49.314 60.580 -4.439 1.00 44.53 206 LEU B CA 1
ATOM 4088 C C . LEU B 1 206 ? 49.989 61.429 -5.485 1.00 43.52 206 LEU B C 1
ATOM 4089 O O . LEU B 1 206 ? 51.198 61.258 -5.615 1.00 42.53 206 LEU B O 1
ATOM 4094 N N . ASP B 1 207 ? 49.440 62.399 -6.166 1.00 44.52 207 ASP B N 1
ATOM 4095 C CA . ASP B 1 207 ? 50.285 63.221 -7.057 1.00 45.95 207 ASP B CA 1
ATOM 4096 C C . ASP B 1 207 ? 50.394 64.657 -6.577 1.00 44.06 207 ASP B C 1
ATOM 4097 O O . ASP B 1 207 ? 49.420 65.445 -6.652 1.00 43.28 207 ASP B O 1
ATOM 4102 N N . PRO B 1 208 ? 51.605 65.064 -6.244 1.00 41.85 208 PRO B N 1
ATOM 4103 C CA . PRO B 1 208 ? 51.832 66.425 -5.781 1.00 40.35 208 PRO B CA 1
ATOM 4104 C C . PRO B 1 208 ? 51.289 67.470 -6.719 1.00 40.23 208 PRO B C 1
ATOM 4105 O O . PRO B 1 208 ? 50.714 68.480 -6.231 1.00 41.36 208 PRO B O 1
ATOM 4109 N N . LYS B 1 209 ? 51.334 67.336 -8.054 1.00 38.80 209 LYS B N 1
ATOM 4110 C CA . LYS B 1 209 ? 50.767 68.428 -8.831 1.00 38.34 209 LYS B CA 1
ATOM 4111 C C . LYS B 1 209 ? 49.265 68.324 -8.848 1.00 36.27 209 LYS B C 1
ATOM 4112 O O . LYS B 1 209 ? 48.770 69.400 -9.151 1.00 34.91 209 LYS B O 1
ATOM 4118 N N . VAL B 1 210 ? 48.555 67.287 -8.428 1.00 36.70 210 VAL B N 1
ATOM 4119 C CA . VAL B 1 210 ? 47.102 67.510 -8.502 1.00 38.05 210 VAL B CA 1
ATOM 4120 C C . VAL B 1 210 ? 46.724 68.327 -7.277 1.00 39.15 210 VAL B C 1
ATOM 4121 O O . VAL B 1 210 ? 45.884 69.244 -7.309 1.00 39.96 210 VAL B O 1
ATOM 4125 N N . ALA B 1 211 ? 47.451 68.083 -6.209 1.00 38.78 211 ALA B N 1
ATOM 4126 C CA . ALA B 1 211 ? 47.298 68.805 -4.953 1.00 38.66 211 ALA B CA 1
ATOM 4127 C C . ALA B 1 211 ? 47.656 70.235 -5.278 1.00 38.78 211 ALA B C 1
ATOM 4128 O O . ALA B 1 211 ? 46.936 71.204 -5.053 1.00 37.83 211 ALA B O 1
ATOM 4130 N N . ALA B 1 212 ? 48.807 70.380 -5.951 1.00 40.21 212 ALA B N 1
ATOM 4131 C CA . ALA B 1 212 ? 49.274 71.743 -6.338 1.00 40.23 212 ALA B CA 1
ATOM 4132 C C . ALA B 1 212 ? 48.225 72.567 -7.061 1.00 38.76 212 ALA B C 1
ATOM 4133 O O . ALA B 1 212 ? 48.224 73.775 -6.935 1.00 37.51 212 ALA B O 1
ATOM 4135 N N . SER B 1 213 ? 47.265 72.028 -7.770 1.00 39.87 213 SER B N 1
ATOM 4136 C CA . SER B 1 213 ? 46.266 72.775 -8.486 1.00 42.10 213 SER B CA 1
ATOM 4137 C C . SER B 1 213 ? 44.901 72.935 -7.826 1.00 42.72 213 SER B C 1
ATOM 4138 O O . SER B 1 213 ? 44.035 73.425 -8.544 1.00 40.50 213 SER B O 1
ATOM 4141 N N . ARG B 1 214 ? 44.674 72.465 -6.627 1.00 44.32 214 ARG B N 1
ATOM 4142 C CA . ARG B 1 214 ? 43.413 72.627 -5.926 1.00 46.29 214 ARG B CA 1
ATOM 4143 C C . ARG B 1 214 ? 43.346 73.905 -5.102 1.00 48.73 214 ARG B C 1
ATOM 4144 O O . ARG B 1 214 ? 42.292 74.354 -4.651 1.00 49.01 214 ARG B O 1
ATOM 4152 N N . GLN B 1 215 ? 44.410 74.681 -4.998 1.00 52.19 215 GLN B N 1
ATOM 4153 C CA . GLN B 1 215 ? 44.336 75.972 -4.326 1.00 56.24 215 GLN B CA 1
ATOM 4154 C C . GLN B 1 215 ? 43.943 75.847 -2.866 1.00 53.87 215 GLN B C 1
ATOM 4155 O O . GLN B 1 215 ? 43.112 76.626 -2.372 1.00 55.33 215 GLN B O 1
ATOM 4161 N N . LEU B 1 216 ? 44.609 74.963 -2.137 1.00 48.44 216 LEU B N 1
ATOM 4162 C CA . LEU B 1 216 ? 44.359 74.738 -0.723 1.00 43.04 216 LEU B CA 1
ATOM 4163 C C . LEU B 1 216 ? 44.884 75.806 0.209 1.00 41.38 216 LEU B C 1
ATOM 4164 O O . LEU B 1 216 ? 45.722 76.645 -0.116 1.00 40.96 216 LEU B O 1
ATOM 4169 N N . ASP B 1 217 ? 44.343 75.914 1.428 1.00 39.86 217 ASP B N 1
ATOM 4170 C CA . ASP B 1 217 ? 44.844 76.935 2.365 1.00 37.07 217 ASP B CA 1
ATOM 4171 C C . ASP B 1 217 ? 45.015 76.256 3.712 1.00 36.33 217 ASP B C 1
ATOM 4172 O O . ASP B 1 217 ? 44.791 75.047 3.792 1.00 36.40 217 ASP B O 1
ATOM 4177 N N . LEU B 1 218 ? 45.377 76.934 4.780 1.00 33.64 218 LEU B N 1
ATOM 4178 C CA . LEU B 1 218 ? 45.604 76.229 6.035 1.00 31.32 218 LEU B CA 1
ATOM 4179 C C . LEU B 1 218 ? 45.684 77.220 7.166 1.00 29.52 218 LEU B C 1
ATOM 4180 O O . LEU B 1 218 ? 46.296 78.271 7.019 1.00 28.58 218 LEU B O 1
ATOM 4185 N N . PHE B 1 219 ? 44.956 76.889 8.240 1.00 28.64 219 PHE B N 1
ATOM 4186 C CA . PHE B 1 219 ? 45.072 77.895 9.337 1.00 28.49 219 PHE B CA 1
ATOM 4187 C C . PHE B 1 219 ? 45.768 77.170 10.461 1.00 28.15 219 PHE B C 1
ATOM 4188 O O . PHE B 1 219 ? 45.322 76.033 10.734 1.00 27.69 219 PHE B O 1
ATOM 4196 N N . VAL B 1 220 ? 46.856 77.744 10.971 1.00 28.34 220 VAL B N 1
ATOM 4197 C CA . VAL B 1 220 ? 47.529 77.121 12.138 1.00 27.60 220 VAL B CA 1
ATOM 4198 C C . VAL B 1 220 ? 46.780 77.482 13.409 1.00 27.84 220 VAL B C 1
ATOM 4199 O O . VAL B 1 220 ? 46.434 78.648 13.569 1.00 27.31 220 VAL B O 1
ATOM 4203 N N . TYR B 1 221 ? 46.415 76.510 14.253 1.00 28.38 221 TYR B N 1
ATOM 4204 C CA . TYR B 1 221 ? 45.601 76.830 15.420 1.00 29.29 221 TYR B CA 1
ATOM 4205 C C . TYR B 1 221 ? 46.170 76.307 16.746 1.00 30.50 221 TYR B C 1
ATOM 4206 O O . TYR B 1 221 ? 45.605 76.494 17.826 1.00 27.29 221 TYR B O 1
ATOM 4215 N N . GLY B 1 222 ? 47.256 75.560 16.624 1.00 31.34 222 GLY B N 1
ATOM 4216 C CA . GLY B 1 222 ? 47.932 74.933 17.716 1.00 33.98 222 GLY B CA 1
ATOM 4217 C C . GLY B 1 222 ? 49.420 74.688 17.574 1.00 35.26 222 GLY B C 1
ATOM 4218 O O . GLY B 1 222 ? 50.037 74.659 16.514 1.00 34.43 222 GLY B O 1
ATOM 4219 N N . LEU B 1 223 ? 50.025 74.581 18.747 1.00 37.16 223 LEU B N 1
ATOM 4220 C CA . LEU B 1 223 ? 51.483 74.428 18.927 1.00 36.64 223 LEU B CA 1
ATOM 4221 C C . LEU B 1 223 ? 51.664 73.151 19.724 1.00 36.83 223 LEU B C 1
ATOM 4222 O O . LEU B 1 223 ? 50.894 73.022 20.653 1.00 37.49 223 LEU B O 1
ATOM 4227 N N . ALA B 1 224 ? 52.467 72.174 19.381 1.00 38.03 224 ALA B N 1
ATOM 4228 C CA . ALA B 1 224 ? 52.609 70.999 20.260 1.00 35.71 224 ALA B CA 1
ATOM 4229 C C . ALA B 1 224 ? 53.706 71.448 21.229 1.00 37.84 224 ALA B C 1
ATOM 4230 O O . ALA B 1 224 ? 54.433 72.398 20.891 1.00 38.34 224 ALA B O 1
ATOM 4232 N N . ASP B 1 225 ? 53.802 70.826 22.403 1.00 39.06 225 ASP B N 1
ATOM 4233 C CA . ASP B 1 225 ? 54.771 71.174 23.390 1.00 36.99 225 ASP B CA 1
ATOM 4234 C C . ASP B 1 225 ? 54.994 72.625 23.659 1.00 32.64 225 ASP B C 1
ATOM 4235 O O . ASP B 1 225 ? 56.142 73.003 23.807 1.00 30.65 225 ASP B O 1
ATOM 4240 N N . ALA B 1 226 ? 54.021 73.462 23.843 1.00 30.08 226 ALA B N 1
ATOM 4241 C CA . ALA B 1 226 ? 54.089 74.869 24.080 1.00 29.79 226 ALA B CA 1
ATOM 4242 C C . ALA B 1 226 ? 54.794 75.222 25.386 1.00 33.11 226 ALA B C 1
ATOM 4243 O O . ALA B 1 226 ? 55.493 76.245 25.575 1.00 34.47 226 ALA B O 1
ATOM 4245 N N . GLU B 1 227 ? 54.559 74.390 26.397 1.00 34.09 227 GLU B N 1
ATOM 4246 C CA . GLU B 1 227 ? 55.095 74.662 27.721 1.00 34.82 227 GLU B CA 1
ATOM 4247 C C . GLU B 1 227 ? 56.579 74.453 27.636 1.00 33.17 227 GLU B C 1
ATOM 4248 O O . GLU B 1 227 ? 57.259 75.338 28.164 1.00 32.67 227 GLU B O 1
ATOM 4254 N N . ALA B 1 228 ? 57.120 73.486 26.891 1.00 31.75 228 ALA B N 1
ATOM 4255 C CA . ALA B 1 228 ? 58.628 73.384 26.848 1.00 29.68 228 ALA B CA 1
ATOM 4256 C C . ALA B 1 228 ? 59.276 74.541 26.104 1.00 30.31 228 ALA B C 1
ATOM 4257 O O . ALA B 1 228 ? 60.387 74.921 26.383 1.00 29.14 228 ALA B O 1
ATOM 4259 N N . LEU B 1 229 ? 58.496 75.243 25.259 1.00 30.66 229 LEU B N 1
ATOM 4260 C CA . LEU B 1 229 ? 58.949 76.397 24.517 1.00 29.86 229 LEU B CA 1
ATOM 4261 C C . LEU B 1 229 ? 58.812 77.727 25.230 1.00 29.91 229 LEU B C 1
ATOM 4262 O O . LEU B 1 229 ? 59.103 78.832 24.740 1.00 27.25 229 LEU B O 1
ATOM 4267 N N . GLY B 1 230 ? 58.244 77.617 26.436 1.00 30.04 230 GLY B N 1
ATOM 4268 C CA . GLY B 1 230 ? 57.961 78.660 27.381 1.00 26.01 230 GLY B CA 1
ATOM 4269 C C . GLY B 1 230 ? 56.779 79.492 27.021 1.00 27.24 230 GLY B C 1
ATOM 4270 O O . GLY B 1 230 ? 56.657 80.660 27.392 1.00 27.19 230 GLY B O 1
ATOM 4271 N N . ILE B 1 231 ? 55.741 78.889 26.417 1.00 28.41 231 ILE B N 1
ATOM 4272 C CA . ILE B 1 231 ? 54.493 79.639 26.135 1.00 30.23 231 ILE B CA 1
ATOM 4273 C C . ILE B 1 231 ? 53.502 79.405 27.276 1.00 29.31 231 ILE B C 1
ATOM 4274 O O . ILE B 1 231 ? 53.348 78.266 27.744 1.00 24.95 231 ILE B O 1
ATOM 4279 N N . ALA B 1 232 ? 52.748 80.373 27.827 1.00 30.24 232 ALA B N 1
ATOM 4280 C CA . ALA B 1 232 ? 51.864 80.174 28.985 1.00 30.25 232 ALA B CA 1
ATOM 4281 C C . ALA B 1 232 ? 50.337 80.317 28.965 1.00 32.29 232 ALA B C 1
ATOM 4282 O O . ALA B 1 232 ? 49.667 79.963 29.963 1.00 30.53 232 ALA B O 1
ATOM 4284 N N . SER B 1 233 ? 49.722 80.702 27.870 1.00 32.03 233 SER B N 1
ATOM 4285 C CA . SER B 1 233 ? 48.395 80.821 27.443 1.00 31.67 233 SER B CA 1
ATOM 4286 C C . SER B 1 233 ? 48.312 80.438 25.940 1.00 34.41 233 SER B C 1
ATOM 4287 O O . SER B 1 233 ? 49.283 80.342 25.193 1.00 34.07 233 SER B O 1
ATOM 4290 N N . HIS B 1 234 ? 47.063 80.253 25.514 1.00 34.21 234 HIS B N 1
ATOM 4291 C CA . HIS B 1 234 ? 46.745 79.870 24.177 1.00 34.44 234 HIS B CA 1
ATOM 4292 C C . HIS B 1 234 ? 46.705 81.015 23.189 1.00 34.55 234 HIS B C 1
ATOM 4293 O O . HIS B 1 234 ? 46.898 80.733 22.033 1.00 35.16 234 HIS B O 1
ATOM 4300 N N . SER B 1 235 ? 46.390 82.210 23.639 1.00 35.74 235 SER B N 1
ATOM 4301 C CA . SER B 1 235 ? 46.406 83.391 22.792 1.00 34.62 235 SER B CA 1
ATOM 4302 C C . SER B 1 235 ? 47.858 83.837 22.615 1.00 34.43 235 SER B C 1
ATOM 4303 O O . SER B 1 235 ? 48.274 84.242 21.515 1.00 32.34 235 SER B O 1
ATOM 4306 N N . GLU B 1 236 ? 48.726 83.551 23.598 1.00 34.04 236 GLU B N 1
ATOM 4307 C CA . GLU B 1 236 ? 50.169 83.808 23.341 1.00 32.14 236 GLU B CA 1
ATOM 4308 C C . GLU B 1 236 ? 50.665 82.795 22.291 1.00 31.84 236 GLU B C 1
ATOM 4309 O O . GLU B 1 236 ? 51.382 83.202 21.412 1.00 30.23 236 GLU B O 1
ATOM 4315 N N . ALA B 1 237 ? 50.230 81.510 22.353 1.00 29.89 237 ALA B N 1
ATOM 4316 C CA . ALA B 1 237 ? 50.696 80.567 21.366 1.00 27.11 237 ALA B CA 1
ATOM 4317 C C . ALA B 1 237 ? 50.213 81.071 20.022 1.00 29.64 237 ALA B C 1
ATOM 4318 O O . ALA B 1 237 ? 51.085 81.252 19.167 1.00 32.55 237 ALA B O 1
ATOM 4320 N N . LEU B 1 238 ? 48.969 81.406 19.738 1.00 29.75 238 LEU B N 1
ATOM 4321 C CA . LEU B 1 238 ? 48.629 81.941 18.427 1.00 29.69 238 LEU B CA 1
ATOM 4322 C C . LEU B 1 238 ? 49.430 83.155 18.003 1.00 32.03 238 LEU B C 1
ATOM 4323 O O . LEU B 1 238 ? 49.828 83.291 16.840 1.00 34.36 238 LEU B O 1
ATOM 4328 N N . ASP B 1 239 ? 49.753 84.096 18.888 1.00 31.68 239 ASP B N 1
ATOM 4329 C CA . ASP B 1 239 ? 50.541 85.247 18.545 1.00 28.95 239 ASP B CA 1
ATOM 4330 C C . ASP B 1 239 ? 51.961 84.789 18.164 1.00 30.46 239 ASP B C 1
ATOM 4331 O O . ASP B 1 239 ? 52.516 85.362 17.190 1.00 30.35 239 ASP B O 1
ATOM 4336 N N . TYR B 1 240 ? 52.518 83.881 18.955 1.00 26.62 240 TYR B N 1
ATOM 4337 C CA . TYR B 1 240 ? 53.847 83.373 18.729 1.00 26.19 240 TYR B CA 1
ATOM 4338 C C . TYR B 1 240 ? 53.944 82.714 17.351 1.00 26.58 240 TYR B C 1
ATOM 4339 O O . TYR B 1 240 ? 54.890 83.015 16.656 1.00 24.21 240 TYR B O 1
ATOM 4348 N N . LEU B 1 241 ? 52.950 81.903 16.994 1.00 28.23 241 LEU B N 1
ATOM 4349 C CA . LEU B 1 241 ? 52.982 81.181 15.727 1.00 29.84 241 LEU B CA 1
ATOM 4350 C C . LEU B 1 241 ? 52.925 82.196 14.578 1.00 29.38 241 LEU B C 1
ATOM 4351 O O . LEU B 1 241 ? 53.581 82.226 13.538 1.00 25.95 241 LEU B O 1
ATOM 4356 N N . GLN B 1 242 ? 52.066 83.182 14.847 1.00 30.00 242 GLN B N 1
ATOM 4357 C CA . GLN B 1 242 ? 51.848 84.219 13.855 1.00 31.01 242 GLN B CA 1
ATOM 4358 C C . GLN B 1 242 ? 53.103 84.975 13.532 1.00 28.95 242 GLN B C 1
ATOM 4359 O O . GLN B 1 242 ? 53.297 85.303 12.393 1.00 30.73 242 GLN B O 1
ATOM 4365 N N . ALA B 1 243 ? 53.950 85.299 14.465 1.00 28.75 243 ALA B N 1
ATOM 4366 C CA . ALA B 1 243 ? 55.132 86.107 14.399 1.00 26.59 243 ALA B CA 1
ATOM 4367 C C . ALA B 1 243 ? 56.278 85.402 13.676 1.00 29.92 243 ALA B C 1
ATOM 4368 O O . ALA B 1 243 ? 57.164 86.024 13.077 1.00 30.69 243 ALA B O 1
ATOM 4370 N N . LEU B 1 244 ? 56.276 84.087 13.704 1.00 30.69 244 LEU B N 1
ATOM 4371 C CA . LEU B 1 244 ? 57.124 83.161 13.031 1.00 30.96 244 LEU B CA 1
ATOM 4372 C C . LEU B 1 244 ? 56.737 83.027 11.559 1.00 31.21 244 LEU B C 1
ATOM 4373 O O . LEU B 1 244 ? 57.482 82.436 10.809 1.00 32.57 244 LEU B O 1
ATOM 4378 N N . GLY B 1 245 ? 55.553 83.463 11.171 1.00 31.14 245 GLY B N 1
ATOM 4379 C CA . GLY B 1 245 ? 55.132 83.391 9.809 1.00 32.04 245 GLY B CA 1
ATOM 4380 C C . GLY B 1 245 ? 54.108 82.415 9.342 1.00 31.61 245 GLY B C 1
ATOM 4381 O O . GLY B 1 245 ? 54.105 82.137 8.154 1.00 31.36 245 GLY B O 1
ATOM 4382 N N . PHE B 1 246 ? 53.286 81.855 10.170 1.00 32.36 246 PHE B N 1
ATOM 4383 C CA . PHE B 1 246 ? 52.255 80.900 9.873 1.00 32.71 246 PHE B CA 1
ATOM 4384 C C . PHE B 1 246 ? 50.917 81.628 9.665 1.00 34.02 246 PHE B C 1
ATOM 4385 O O . PHE B 1 246 ? 50.827 82.695 10.287 1.00 36.92 246 PHE B O 1
ATOM 4393 N N . LYS B 1 247 ? 49.916 81.080 9.025 1.00 31.46 247 LYS B N 1
ATOM 4394 C CA . LYS B 1 247 ? 48.629 81.742 8.910 1.00 30.31 247 LYS B CA 1
ATOM 4395 C C . LYS B 1 247 ? 47.731 81.292 10.053 1.00 32.13 247 LYS B C 1
ATOM 4396 O O . LYS B 1 247 ? 47.324 80.123 10.153 1.00 31.03 247 LYS B O 1
ATOM 4402 N N . VAL B 1 248 ? 47.420 82.194 10.964 1.00 33.26 248 VAL B N 1
ATOM 4403 C CA . VAL B 1 248 ? 46.600 81.931 12.163 1.00 33.90 248 VAL B CA 1
ATOM 4404 C C . VAL B 1 248 ? 45.316 82.663 11.844 1.00 34.47 248 VAL B C 1
ATOM 4405 O O . VAL B 1 248 ? 45.430 83.782 11.348 1.00 36.03 248 VAL B O 1
ATOM 4409 N N . ASN B 1 249 ? 44.143 82.104 12.042 1.00 34.18 249 ASN B N 1
ATOM 4410 C CA . ASN B 1 249 ? 42.906 82.794 11.637 1.00 31.49 249 ASN B CA 1
ATOM 4411 C C . ASN B 1 249 ? 42.741 84.074 12.391 1.00 31.69 249 ASN B C 1
ATOM 4412 O O . ASN B 1 249 ? 42.858 84.188 13.614 1.00 32.53 249 ASN B O 1
ATOM 4417 N N . PRO B 1 250 ? 42.461 85.190 11.712 1.00 32.21 250 PRO B N 1
ATOM 4418 C CA . PRO B 1 250 ? 42.269 86.513 12.318 1.00 31.66 250 PRO B CA 1
ATOM 4419 C C . PRO B 1 250 ? 40.977 86.686 13.093 1.00 31.54 250 PRO B C 1
ATOM 4420 O O . PRO B 1 250 ? 41.029 87.552 13.920 1.00 31.01 250 PRO B O 1
ATOM 4424 N N . GLU B 1 251 ? 39.884 86.007 12.929 1.00 32.97 251 GLU B N 1
ATOM 4425 C CA . GLU B 1 251 ? 38.705 86.230 13.714 1.00 37.27 251 GLU B CA 1
ATOM 4426 C C . GLU B 1 251 ? 38.767 85.825 15.186 1.00 37.94 251 GLU B C 1
ATOM 4427 O O . GLU B 1 251 ? 37.811 86.086 15.921 1.00 36.93 251 GLU B O 1
ATOM 4433 N N . ARG B 1 252 ? 39.798 85.191 15.719 1.00 37.57 252 ARG B N 1
ATOM 4434 C CA . ARG B 1 252 ? 39.845 84.787 17.098 1.00 38.65 252 ARG B CA 1
ATOM 4435 C C . ARG B 1 252 ? 39.784 85.921 18.094 1.00 39.97 252 ARG B C 1
ATOM 4436 O O . ARG B 1 252 ? 40.423 86.931 17.905 1.00 39.19 252 ARG B O 1
ATOM 4444 N N . ARG B 1 253 ? 39.053 85.805 19.195 1.00 43.22 253 ARG B N 1
ATOM 4445 C CA . ARG B 1 253 ? 38.916 86.785 20.244 1.00 44.04 253 ARG B CA 1
ATOM 4446 C C . ARG B 1 253 ? 39.062 86.221 21.668 1.00 42.98 253 ARG B C 1
ATOM 4447 O O . ARG B 1 253 ? 38.778 85.079 21.979 1.00 39.70 253 ARG B O 1
ATOM 4455 N N . ARG B 1 254 ? 39.569 87.094 22.520 1.00 42.80 254 ARG B N 1
ATOM 4456 C CA . ARG B 1 254 ? 39.783 86.769 23.925 1.00 44.73 254 ARG B CA 1
ATOM 4457 C C . ARG B 1 254 ? 38.479 87.090 24.610 1.00 42.90 254 ARG B C 1
ATOM 4458 O O . ARG B 1 254 ? 38.032 88.167 24.251 1.00 43.85 254 ARG B O 1
ATOM 4466 N N . CYS B 1 255 ? 37.837 86.274 25.408 1.00 41.70 255 CYS B N 1
ATOM 4467 C CA . CYS B 1 255 ? 36.522 86.593 25.983 1.00 38.22 255 CYS B CA 1
ATOM 4468 C C . CYS B 1 255 ? 36.600 86.454 27.509 1.00 37.02 255 CYS B C 1
ATOM 4469 O O . CYS B 1 255 ? 37.034 85.492 28.154 1.00 34.27 255 CYS B O 1
ATOM 4472 N N . ALA B 1 256 ? 36.163 87.564 28.141 1.00 35.79 256 ALA B N 1
ATOM 4473 C CA . ALA B 1 256 ? 36.249 87.663 29.601 1.00 33.75 256 ALA B CA 1
ATOM 4474 C C . ALA B 1 256 ? 35.294 86.705 30.296 1.00 33.09 256 ALA B C 1
ATOM 4475 O O . ALA B 1 256 ? 35.608 86.382 31.410 1.00 32.01 256 ALA B O 1
ATOM 4477 N N . ASN B 1 257 ? 34.174 86.347 29.690 1.00 32.81 257 ASN B N 1
ATOM 4478 C CA . ASN B 1 257 ? 33.242 85.471 30.351 1.00 30.96 257 ASN B CA 1
ATOM 4479 C C . ASN B 1 257 ? 32.314 84.732 29.434 1.00 29.52 257 ASN B C 1
ATOM 4480 O O . ASN B 1 257 ? 32.140 85.034 28.272 1.00 30.74 257 ASN B O 1
ATOM 4485 N N . ILE B 1 258 ? 31.508 83.816 29.933 1.00 30.86 258 ILE B N 1
ATOM 4486 C CA . ILE B 1 258 ? 30.605 83.043 29.116 1.00 32.83 258 ILE B CA 1
ATOM 4487 C C . ILE B 1 258 ? 29.680 83.954 28.359 1.00 36.64 258 ILE B C 1
ATOM 4488 O O . ILE B 1 258 ? 29.360 83.621 27.208 1.00 37.64 258 ILE B O 1
ATOM 4493 N N . ASP B 1 259 ? 29.332 85.126 28.884 1.00 39.53 259 ASP B N 1
ATOM 4494 C CA . ASP B 1 259 ? 28.472 86.032 28.146 1.00 42.09 259 ASP B CA 1
ATOM 4495 C C . ASP B 1 259 ? 29.099 86.483 26.845 1.00 44.31 259 ASP B C 1
ATOM 4496 O O . ASP B 1 259 ? 28.431 86.564 25.813 1.00 45.82 259 ASP B O 1
ATOM 4501 N N . GLU B 1 260 ? 30.411 86.722 26.853 1.00 45.30 260 GLU B N 1
ATOM 4502 C CA . GLU B 1 260 ? 31.078 87.127 25.608 1.00 42.51 260 GLU B CA 1
ATOM 4503 C C . GLU B 1 260 ? 31.266 85.938 24.690 1.00 39.67 260 GLU B C 1
ATOM 4504 O O . GLU B 1 260 ? 31.002 86.111 23.496 1.00 37.67 260 GLU B O 1
ATOM 4510 N N . VAL B 1 261 ? 31.602 84.774 25.254 1.00 36.35 261 VAL B N 1
ATOM 4511 C CA . VAL B 1 261 ? 31.635 83.538 24.450 1.00 34.20 261 VAL B CA 1
ATOM 4512 C C . VAL B 1 261 ? 30.337 83.445 23.644 1.00 34.75 261 VAL B C 1
ATOM 4513 O O . VAL B 1 261 ? 30.234 83.481 22.419 1.00 34.88 261 VAL B O 1
ATOM 4517 N N . ILE B 1 262 ? 29.210 83.448 24.355 1.00 33.26 262 ILE B N 1
ATOM 4518 C CA . ILE B 1 262 ? 27.901 83.418 23.757 1.00 32.32 262 ILE B CA 1
ATOM 4519 C C . ILE B 1 262 ? 27.791 84.549 22.754 1.00 35.31 262 ILE B C 1
ATOM 4520 O O . ILE B 1 262 ? 27.644 84.297 21.539 1.00 37.57 262 ILE B O 1
ATOM 4525 N N . ALA B 1 263 ? 27.995 85.820 23.046 1.00 35.11 263 ALA B N 1
ATOM 4526 C CA . ALA B 1 263 ? 27.952 86.911 22.093 1.00 34.04 263 ALA B CA 1
ATOM 4527 C C . ALA B 1 263 ? 28.749 86.499 20.853 1.00 35.12 263 ALA B C 1
ATOM 4528 O O . ALA B 1 263 ? 28.156 86.530 19.797 1.00 35.86 263 ALA B O 1
ATOM 4530 N N . PHE B 1 264 ? 29.963 86.007 20.928 1.00 35.57 264 PHE B N 1
ATOM 4531 C CA . PHE B 1 264 ? 30.739 85.570 19.790 1.00 37.02 264 PHE B CA 1
ATOM 4532 C C . PHE B 1 264 ? 30.153 84.381 19.022 1.00 35.55 264 PHE B C 1
ATOM 4533 O O . PHE B 1 264 ? 30.073 84.397 17.797 1.00 30.91 264 PHE B O 1
ATOM 4541 N N . VAL B 1 265 ? 29.681 83.343 19.724 1.00 35.28 265 VAL B N 1
ATOM 4542 C CA . VAL B 1 265 ? 29.052 82.199 19.078 1.00 34.84 265 VAL B CA 1
ATOM 4543 C C . VAL B 1 265 ? 27.866 82.634 18.247 1.00 35.10 265 VAL B C 1
ATOM 4544 O O . VAL B 1 265 ? 27.727 82.131 17.157 1.00 36.03 265 VAL B O 1
ATOM 4548 N N . SER B 1 266 ? 27.103 83.591 18.653 1.00 38.67 266 SER B N 1
ATOM 4549 C CA . SER B 1 266 ? 26.004 84.188 17.902 1.00 41.37 266 SER B CA 1
ATOM 4550 C C . SER B 1 266 ? 26.483 85.093 16.788 1.00 39.63 266 SER B C 1
ATOM 4551 O O . SER B 1 266 ? 25.972 85.096 15.692 1.00 38.98 266 SER B O 1
ATOM 4554 N N . GLU B 1 267 ? 27.508 85.887 17.020 1.00 40.79 267 GLU B N 1
ATOM 4555 C CA . GLU B 1 267 ? 28.098 86.709 15.993 1.00 43.94 267 GLU B CA 1
ATOM 4556 C C . GLU B 1 267 ? 28.510 85.801 14.828 1.00 46.30 267 GLU B C 1
ATOM 4557 O O . GLU B 1 267 ? 27.992 86.067 13.719 1.00 47.61 267 GLU B O 1
ATOM 4563 N N . TRP B 1 268 ? 29.334 84.765 15.067 1.00 45.15 268 TRP B N 1
ATOM 4564 C CA . TRP B 1 268 ? 29.739 83.971 13.903 1.00 45.18 268 TRP B CA 1
ATOM 4565 C C . TRP B 1 268 ? 28.678 83.105 13.287 1.00 47.25 268 TRP B C 1
ATOM 4566 O O . TRP B 1 268 ? 28.711 82.947 12.062 1.00 46.74 268 TRP B O 1
ATOM 4577 N N . HIS B 1 269 ? 27.666 82.683 14.022 1.00 51.10 269 HIS B N 1
ATOM 4578 C CA . HIS B 1 269 ? 26.678 81.804 13.356 1.00 54.92 269 HIS B CA 1
ATOM 4579 C C . HIS B 1 269 ? 25.916 82.504 12.242 1.00 55.82 269 HIS B C 1
ATOM 4580 O O . HIS B 1 269 ? 25.439 81.879 11.284 1.00 54.88 269 HIS B O 1
ATOM 4587 N N . ASP B 1 270 ? 25.758 83.836 12.332 1.00 56.22 270 ASP B N 1
ATOM 4588 C CA . ASP B 1 270 ? 24.952 84.370 11.231 1.00 56.92 270 ASP B CA 1
ATOM 4589 C C . ASP B 1 270 ? 25.698 85.277 10.317 1.00 55.66 270 ASP B C 1
ATOM 4590 O O . ASP B 1 270 ? 25.231 85.678 9.258 1.00 56.22 270 ASP B O 1
ATOM 4595 N N . LYS B 1 271 ? 26.976 85.463 10.499 1.00 55.47 271 LYS B N 1
ATOM 4596 C CA . LYS B 1 271 ? 27.972 86.152 9.682 1.00 52.88 271 LYS B CA 1
ATOM 4597 C C . LYS B 1 271 ? 28.760 85.077 8.932 1.00 52.27 271 LYS B C 1
ATOM 4598 O O . LYS B 1 271 ? 29.567 85.290 8.050 1.00 52.17 271 LYS B O 1
ATOM 4604 N N . ARG B 1 272 ? 28.428 83.820 9.232 1.00 51.24 272 ARG B N 1
ATOM 4605 C CA . ARG B 1 272 ? 29.121 82.698 8.670 1.00 52.20 272 ARG B CA 1
ATOM 4606 C C . ARG B 1 272 ? 29.038 82.543 7.176 1.00 55.56 272 ARG B C 1
ATOM 4607 O O . ARG B 1 272 ? 30.056 82.197 6.555 1.00 55.74 272 ARG B O 1
ATOM 4615 N N . PRO B 1 273 ? 27.926 82.842 6.529 1.00 59.20 273 PRO B N 1
ATOM 4616 C CA . PRO B 1 273 ? 27.835 82.751 5.076 1.00 59.27 273 PRO B CA 1
ATOM 4617 C C . PRO B 1 273 ? 28.698 83.824 4.468 1.00 57.84 273 PRO B C 1
ATOM 4618 O O . PRO B 1 273 ? 29.225 83.520 3.421 1.00 57.70 273 PRO B O 1
ATOM 4622 N N . GLN B 1 274 ? 28.979 84.980 5.045 1.00 57.54 274 GLN B N 1
ATOM 4623 C CA . GLN B 1 274 ? 29.872 85.904 4.332 1.00 57.49 274 GLN B CA 1
ATOM 4624 C C . GLN B 1 274 ? 31.342 85.540 4.470 1.00 54.42 274 GLN B C 1
ATOM 4625 O O . GLN B 1 274 ? 32.196 86.374 4.165 1.00 55.10 274 GLN B O 1
ATOM 4631 N N . LEU B 1 275 ? 31.751 84.384 4.954 1.00 48.05 275 LEU B N 1
ATOM 4632 C CA . LEU B 1 275 ? 33.099 83.940 5.083 1.00 43.92 275 LEU B CA 1
ATOM 4633 C C . LEU B 1 275 ? 33.387 83.056 3.857 1.00 43.81 275 LEU B C 1
ATOM 4634 O O . LEU B 1 275 ? 32.522 82.277 3.448 1.00 44.49 275 LEU B O 1
ATOM 4639 N N . PRO B 1 276 ? 34.601 83.157 3.311 1.00 41.45 276 PRO B N 1
ATOM 4640 C CA . PRO B 1 276 ? 34.997 82.505 2.096 1.00 38.29 276 PRO B CA 1
ATOM 4641 C C . PRO B 1 276 ? 35.465 81.063 2.210 1.00 39.81 276 PRO B C 1
ATOM 4642 O O . PRO B 1 276 ? 35.779 80.401 1.218 1.00 40.75 276 PRO B O 1
ATOM 4646 N N . TYR B 1 277 ? 35.419 80.540 3.416 1.00 39.28 277 TYR B N 1
ATOM 4647 C CA . TYR B 1 277 ? 35.798 79.177 3.764 1.00 36.14 277 TYR B CA 1
ATOM 4648 C C . TYR B 1 277 ? 34.648 78.827 4.707 1.00 36.32 277 TYR B C 1
ATOM 4649 O O . TYR B 1 277 ? 34.056 79.770 5.202 1.00 35.51 277 TYR B O 1
ATOM 4658 N N . GLU B 1 278 ? 34.437 77.594 4.952 1.00 39.94 278 GLU B N 1
ATOM 4659 C CA . GLU B 1 278 ? 33.463 77.038 5.831 1.00 45.06 278 GLU B CA 1
ATOM 4660 C C . GLU B 1 278 ? 33.986 76.750 7.249 1.00 46.65 278 GLU B C 1
ATOM 4661 O O . GLU B 1 278 ? 35.027 76.152 7.501 1.00 46.81 278 GLU B O 1
ATOM 4667 N N . ILE B 1 279 ? 33.140 77.185 8.184 1.00 48.00 279 ILE B N 1
ATOM 4668 C CA . ILE B 1 279 ? 33.376 76.940 9.605 1.00 47.98 279 ILE B CA 1
ATOM 4669 C C . ILE B 1 279 ? 32.248 75.968 9.946 1.00 47.71 279 ILE B C 1
ATOM 4670 O O . ILE B 1 279 ? 31.246 75.831 9.289 1.00 48.62 279 ILE B O 1
ATOM 4675 N N . ASP B 1 280 ? 32.487 75.278 10.987 1.00 46.70 280 ASP B N 1
ATOM 4676 C CA . ASP B 1 280 ? 31.815 74.179 11.578 1.00 44.72 280 ASP B CA 1
ATOM 4677 C C . ASP B 1 280 ? 31.178 74.317 12.943 1.00 42.57 280 ASP B C 1
ATOM 4678 O O . ASP B 1 280 ? 30.456 73.496 13.474 1.00 42.43 280 ASP B O 1
ATOM 4683 N N . GLY B 1 281 ? 31.564 75.393 13.597 1.00 39.29 281 GLY B N 1
ATOM 4684 C CA . GLY B 1 281 ? 31.193 75.795 14.904 1.00 36.72 281 GLY B CA 1
ATOM 4685 C C . GLY B 1 281 ? 32.334 76.628 15.464 1.00 34.69 281 GLY B C 1
ATOM 4686 O O . GLY B 1 281 ? 32.933 77.389 14.712 1.00 35.50 281 GLY B O 1
ATOM 4687 N N . ILE B 1 282 ? 32.459 76.642 16.794 1.00 31.49 282 ILE B N 1
ATOM 4688 C CA . ILE B 1 282 ? 33.385 77.487 17.499 1.00 27.86 282 ILE B CA 1
ATOM 4689 C C . ILE B 1 282 ? 34.081 76.686 18.583 1.00 28.18 282 ILE B C 1
ATOM 4690 O O . ILE B 1 282 ? 33.428 76.068 19.413 1.00 27.63 282 ILE B O 1
ATOM 4695 N N . VAL B 1 283 ? 35.401 76.682 18.550 1.00 28.83 283 VAL B N 1
ATOM 4696 C CA . VAL B 1 283 ? 36.232 76.027 19.566 1.00 29.98 283 VAL B CA 1
ATOM 4697 C C . VAL B 1 283 ? 36.472 77.035 20.688 1.00 30.18 283 VAL B C 1
ATOM 4698 O O . VAL B 1 283 ? 36.572 78.250 20.448 1.00 31.43 283 VAL B O 1
ATOM 4702 N N . ILE B 1 284 ? 36.405 76.627 21.946 1.00 28.27 284 ILE B N 1
ATOM 4703 C CA . ILE B 1 284 ? 36.424 77.586 23.059 1.00 26.80 284 ILE B CA 1
ATOM 4704 C C . ILE B 1 284 ? 37.370 77.052 24.104 1.00 26.87 284 ILE B C 1
ATOM 4705 O O . ILE B 1 284 ? 37.127 75.936 24.629 1.00 26.98 284 ILE B O 1
ATOM 4710 N N . LYS B 1 285 ? 38.459 77.753 24.355 1.00 26.76 285 LYS B N 1
ATOM 4711 C CA . LYS B 1 285 ? 39.403 77.173 25.322 1.00 28.93 285 LYS B CA 1
ATOM 4712 C C . LYS B 1 285 ? 39.780 78.103 26.471 1.00 28.24 285 LYS B C 1
ATOM 4713 O O . LYS B 1 285 ? 39.861 79.313 26.262 1.00 27.96 285 LYS B O 1
ATOM 4719 N N . VAL B 1 286 ? 39.889 77.535 27.679 1.00 27.66 286 VAL B N 1
ATOM 4720 C CA . VAL B 1 286 ? 40.321 78.395 28.784 1.00 29.14 286 VAL B CA 1
ATOM 4721 C C . VAL B 1 286 ? 41.685 78.933 28.387 1.00 27.97 286 VAL B C 1
ATOM 4722 O O . VAL B 1 286 ? 42.488 78.081 28.027 1.00 29.16 286 VAL B O 1
ATOM 4726 N N . ASP B 1 287 ? 41.962 80.201 28.482 1.00 27.14 287 ASP B N 1
ATOM 4727 C CA . ASP B 1 287 ? 43.166 80.768 27.960 1.00 26.04 287 ASP B CA 1
ATOM 4728 C C . ASP B 1 287 ? 44.461 80.365 28.621 1.00 28.13 287 ASP B C 1
ATOM 4729 O O . ASP B 1 287 ? 45.367 80.010 27.929 1.00 28.71 287 ASP B O 1
ATOM 4734 N N . SER B 1 288 ? 44.539 80.506 29.919 1.00 30.82 288 SER B N 1
ATOM 4735 C CA . SER B 1 288 ? 45.739 80.201 30.658 1.00 29.88 288 SER B CA 1
ATOM 4736 C C . SER B 1 288 ? 46.103 78.746 30.787 1.00 27.35 288 SER B C 1
ATOM 4737 O O . SER B 1 288 ? 45.309 77.949 31.288 1.00 27.62 288 SER B O 1
ATOM 4740 N N . PHE B 1 289 ? 47.360 78.411 30.571 1.00 26.08 289 PHE B N 1
ATOM 4741 C CA . PHE B 1 289 ? 47.830 77.024 30.775 1.00 25.00 289 PHE B CA 1
ATOM 4742 C C . PHE B 1 289 ? 47.740 76.627 32.237 1.00 25.75 289 PHE B C 1
ATOM 4743 O O . PHE B 1 289 ? 47.524 75.497 32.687 1.00 24.45 289 PHE B O 1
ATOM 4751 N N . ALA B 1 290 ? 47.868 77.568 33.191 1.00 26.31 290 ALA B N 1
ATOM 4752 C CA . ALA B 1 290 ? 47.691 77.260 34.610 1.00 25.22 290 ALA B CA 1
ATOM 4753 C C . ALA B 1 290 ? 46.252 76.830 34.901 1.00 28.65 290 ALA B C 1
ATOM 4754 O O . ALA B 1 290 ? 46.072 75.821 35.578 1.00 26.76 290 ALA B O 1
ATOM 4756 N N . GLN B 1 291 ? 45.207 77.528 34.374 1.00 30.85 291 GLN B N 1
ATOM 4757 C CA . GLN B 1 291 ? 43.890 77.020 34.730 1.00 33.41 291 GLN B CA 1
ATOM 4758 C C . GLN B 1 291 ? 43.559 75.732 34.033 1.00 33.98 291 GLN B C 1
ATOM 4759 O O . GLN B 1 291 ? 42.674 75.033 34.507 1.00 33.73 291 GLN B O 1
ATOM 4765 N N . GLN B 1 292 ? 44.184 75.458 32.888 1.00 37.34 292 GLN B N 1
ATOM 4766 C CA . GLN B 1 292 ? 43.879 74.218 32.153 1.00 35.87 292 GLN B CA 1
ATOM 4767 C C . GLN B 1 292 ? 44.541 73.085 32.957 1.00 35.64 292 GLN B C 1
ATOM 4768 O O . GLN B 1 292 ? 43.819 72.108 33.122 1.00 32.37 292 GLN B O 1
ATOM 4774 N N . ARG B 1 293 ? 45.768 73.289 33.485 1.00 35.06 293 ARG B N 1
ATOM 4775 C CA . ARG B 1 293 ? 46.434 72.288 34.311 1.00 33.12 293 ARG B CA 1
ATOM 4776 C C . ARG B 1 293 ? 45.501 71.818 35.448 1.00 27.66 293 ARG B C 1
ATOM 4777 O O . ARG B 1 293 ? 45.283 70.641 35.758 1.00 25.39 293 ARG B O 1
ATOM 4785 N N . ALA B 1 294 ? 44.846 72.671 36.124 1.00 22.35 294 ALA B N 1
ATOM 4786 C CA . ALA B 1 294 ? 43.940 72.688 37.188 1.00 23.76 294 ALA B CA 1
ATOM 4787 C C . ALA B 1 294 ? 42.580 72.140 36.771 1.00 27.70 294 ALA B C 1
ATOM 4788 O O . ALA B 1 294 ? 41.973 71.481 37.641 1.00 33.03 294 ALA B O 1
ATOM 4790 N N . LEU B 1 295 ? 42.098 72.385 35.578 1.00 27.58 295 LEU B N 1
ATOM 4791 C CA . LEU B 1 295 ? 40.892 71.693 35.207 1.00 30.54 295 LEU B CA 1
ATOM 4792 C C . LEU B 1 295 ? 41.192 70.270 34.794 1.00 32.74 295 LEU B C 1
ATOM 4793 O O . LEU B 1 295 ? 40.273 69.466 34.927 1.00 33.15 295 LEU B O 1
ATOM 4798 N N . GLY B 1 296 ? 42.347 69.908 34.294 1.00 37.06 296 GLY B N 1
ATOM 4799 C CA . GLY B 1 296 ? 42.656 68.573 33.797 1.00 42.11 296 GLY B CA 1
ATOM 4800 C C . GLY B 1 296 ? 41.647 68.035 32.790 1.00 47.07 296 GLY B C 1
ATOM 4801 O O . GLY B 1 296 ? 40.918 68.746 32.088 1.00 45.66 296 GLY B O 1
ATOM 4802 N N . ALA B 1 297 ? 41.602 66.710 32.810 1.00 52.62 297 ALA B N 1
ATOM 4803 C CA . ALA B 1 297 ? 40.700 65.949 31.932 1.00 58.38 297 ALA B CA 1
ATOM 4804 C C . ALA B 1 297 ? 39.891 64.959 32.757 1.00 63.92 297 ALA B C 1
ATOM 4805 O O . ALA B 1 297 ? 40.187 64.675 33.920 1.00 65.14 297 ALA B O 1
ATOM 4807 N N . THR B 1 298 ? 38.740 64.510 32.301 1.00 70.95 298 THR B N 1
ATOM 4808 C CA . THR B 1 298 ? 37.812 63.519 32.789 1.00 75.60 298 THR B CA 1
ATOM 4809 C C . THR B 1 298 ? 37.757 62.411 31.707 1.00 78.21 298 THR B C 1
ATOM 4810 O O . THR B 1 298 ? 37.070 62.607 30.694 1.00 78.07 298 THR B O 1
ATOM 4814 N N . ALA B 1 299 ? 38.502 61.340 31.874 1.00 80.59 299 ALA B N 1
ATOM 4815 C CA . ALA B 1 299 ? 38.530 60.281 30.857 1.00 82.35 299 ALA B CA 1
ATOM 4816 C C . ALA B 1 299 ? 39.675 60.506 29.884 1.00 81.91 299 ALA B C 1
ATOM 4817 O O . ALA B 1 299 ? 40.626 59.714 29.955 1.00 82.77 299 ALA B O 1
ATOM 4819 N N . LYS B 1 300 ? 39.645 61.417 28.931 1.00 80.61 300 LYS B N 1
ATOM 4820 C CA . LYS B 1 300 ? 40.772 61.634 28.008 1.00 77.64 300 LYS B CA 1
ATOM 4821 C C . LYS B 1 300 ? 40.545 63.035 27.415 1.00 72.35 300 LYS B C 1
ATOM 4822 O O . LYS B 1 300 ? 41.355 63.716 26.819 1.00 72.28 300 LYS B O 1
ATOM 4828 N N . SER B 1 301 ? 39.331 63.549 27.622 1.00 65.14 301 SER B N 1
ATOM 4829 C CA . SER B 1 301 ? 38.938 64.865 27.136 1.00 58.88 301 SER B CA 1
ATOM 4830 C C . SER B 1 301 ? 39.326 66.022 28.038 1.00 56.39 301 SER B C 1
ATOM 4831 O O . SER B 1 301 ? 38.891 66.106 29.206 1.00 56.01 301 SER B O 1
ATOM 4834 N N . PRO B 1 302 ? 39.932 67.087 27.543 1.00 52.23 302 PRO B N 1
ATOM 4835 C CA . PRO B 1 302 ? 40.122 68.280 28.344 1.00 51.19 302 PRO B CA 1
ATOM 4836 C C . PRO B 1 302 ? 38.843 68.729 29.031 1.00 48.91 302 PRO B C 1
ATOM 4837 O O . PRO B 1 302 ? 37.770 68.496 28.497 1.00 48.47 302 PRO B O 1
ATOM 4841 N N . ARG B 1 303 ? 38.905 69.411 30.174 1.00 46.66 303 ARG B N 1
ATOM 4842 C CA . ARG B 1 303 ? 37.702 69.926 30.807 1.00 43.72 303 ARG B CA 1
ATOM 4843 C C . ARG B 1 303 ? 37.844 71.449 30.659 1.00 40.02 303 ARG B C 1
ATOM 4844 O O . ARG B 1 303 ? 37.018 72.219 31.082 1.00 37.51 303 ARG B O 1
ATOM 4852 N N . TRP B 1 304 ? 38.899 71.891 29.973 1.00 35.67 304 TRP B N 1
ATOM 4853 C CA . TRP B 1 304 ? 39.083 73.320 29.778 1.00 31.90 304 TRP B CA 1
ATOM 4854 C C . TRP B 1 304 ? 38.766 73.816 28.376 1.00 32.34 304 TRP B C 1
ATOM 4855 O O . TRP B 1 304 ? 39.128 74.975 28.087 1.00 27.79 304 TRP B O 1
ATOM 4866 N N . ALA B 1 305 ? 38.028 73.017 27.587 1.00 31.26 305 ALA B N 1
ATOM 4867 C CA . ALA B 1 305 ? 37.845 73.254 26.177 1.00 32.39 305 ALA B CA 1
ATOM 4868 C C . ALA B 1 305 ? 36.568 72.526 25.739 1.00 33.48 305 ALA B C 1
ATOM 4869 O O . ALA B 1 305 ? 36.349 71.383 26.116 1.00 35.23 305 ALA B O 1
ATOM 4871 N N . ILE B 1 306 ? 35.812 73.261 24.927 1.00 32.18 306 ILE B N 1
ATOM 4872 C CA . ILE B 1 306 ? 34.577 72.701 24.410 1.00 30.08 306 ILE B CA 1
ATOM 4873 C C . ILE B 1 306 ? 34.398 73.180 22.966 1.00 30.94 306 ILE B C 1
ATOM 4874 O O . ILE B 1 306 ? 34.906 74.240 22.552 1.00 29.62 306 ILE B O 1
ATOM 4879 N N . ALA B 1 307 ? 33.810 72.309 22.131 1.00 31.13 307 ALA B N 1
ATOM 4880 C CA . ALA B 1 307 ? 33.638 72.618 20.699 1.00 31.43 307 ALA B CA 1
ATOM 4881 C C . ALA B 1 307 ? 32.152 72.849 20.457 1.00 31.37 307 ALA B C 1
ATOM 4882 O O . ALA B 1 307 ? 31.340 71.963 20.685 1.00 30.33 307 ALA B O 1
ATOM 4884 N N . TYR B 1 308 ? 31.771 74.073 20.162 1.00 33.00 308 TYR B N 1
ATOM 4885 C CA . TYR B 1 308 ? 30.359 74.387 19.911 1.00 36.00 308 TYR B CA 1
ATOM 4886 C C . TYR B 1 308 ? 30.001 74.064 18.461 1.00 36.13 308 TYR B C 1
ATOM 4887 O O . TYR B 1 308 ? 30.628 74.532 17.506 1.00 31.74 308 TYR B O 1
ATOM 4896 N N . LYS B 1 309 ? 29.068 73.169 18.191 1.00 39.39 309 LYS B N 1
ATOM 4897 C CA . LYS B 1 309 ? 28.759 72.733 16.835 1.00 42.87 309 LYS B CA 1
ATOM 4898 C C . LYS B 1 309 ? 27.634 73.469 16.191 1.00 44.51 309 LYS B C 1
ATOM 4899 O O . LYS B 1 309 ? 26.683 73.834 16.828 1.00 43.90 309 LYS B O 1
ATOM 4905 N N . PHE B 1 310 ? 27.788 73.933 14.981 1.00 50.10 310 PHE B N 1
ATOM 4906 C CA . PHE B 1 310 ? 26.760 74.586 14.179 1.00 55.29 310 PHE B CA 1
ATOM 4907 C C . PHE B 1 310 ? 26.393 73.550 13.111 1.00 60.89 310 PHE B C 1
ATOM 4908 O O . PHE B 1 310 ? 27.367 72.881 12.673 1.00 62.87 310 PHE B O 1
ATOM 4916 N N . PRO B 1 311 ? 25.172 73.474 12.610 1.00 64.86 311 PRO B N 1
ATOM 4917 C CA . PRO B 1 311 ? 24.802 72.565 11.533 1.00 67.60 311 PRO B CA 1
ATOM 4918 C C . PRO B 1 311 ? 25.553 72.678 10.219 1.00 71.03 311 PRO B C 1
ATOM 4919 O O . PRO B 1 311 ? 26.010 73.719 9.746 1.00 71.64 311 PRO B O 1
ATOM 4923 N N . ALA B 1 312 ? 25.720 71.564 9.541 1.00 75.09 312 ALA B N 1
ATOM 4924 C CA . ALA B 1 312 ? 26.425 71.333 8.306 1.00 79.29 312 ALA B CA 1
ATOM 4925 C C . ALA B 1 312 ? 26.219 72.163 7.059 1.00 81.30 312 ALA B C 1
ATOM 4926 O O . ALA B 1 312 ? 27.253 72.371 6.384 1.00 82.89 312 ALA B O 1
ATOM 4928 N N . GLU B 1 313 ? 25.079 72.597 6.586 1.00 83.13 313 GLU B N 1
ATOM 4929 C CA . GLU B 1 313 ? 24.922 73.345 5.336 1.00 84.17 313 GLU B CA 1
ATOM 4930 C C . GLU B 1 313 ? 25.019 72.498 4.067 1.00 83.54 313 GLU B C 1
ATOM 4931 O O . GLU B 1 313 ? 26.112 72.246 3.591 1.00 82.76 313 GLU B O 1
#

Sequence (621 aa):
DRQQAERRAAELRELLNRYGYEYYVLDRPSVPDAEYDRLMQELIAIEEQYPELKTSDSPTQRIGGPPLEAFRKVAHRVPMMSLANAFGEGDLRDFDRRVRQEVGEAAYVCELAIDGLAVSVRYEDGYFVQGATRGDGTTGEDITENLKTIRSLPLRLKEPVSLEARGEAFMPKASFLRLNEERKARELFANPRNAAAGSLRQLDPKVAASRQLDLFVYGLADAEALGIASHSEALDYLQALGFKVNPERRRCANIDEVIAFVSEWHDKRPQLPYEIDGIVIKVDSFAQQRALGATAKSPRWAIAYKFPAEMDRQQAERRAAELRELLNRYGYEYYVLDRPSVPDAEYDRLMQELIAIEEQYPELKTSDSPTQRIGGPPLEAFRKVAHRVPMMSLANAFGEGDLRDFDRRVRQEVGEAAYVCELAIDGLAVSVRYEDGYFVQGATRGDGTTGEDITENLKTIRSLPLRLKEPVSLEARGEAFMPKASFLRLNEERKARELFANPRNAAAGSLRQLDPKVAASRQLDLFVYGLADAEALGIASHSEALDYLQALGFKVNPERRRCANIDEVIAFVSEWHDKRPQLPYEIDGIVIKVDSFAQQRALGATAKSPRWAIAYKFPAE

Radius of gyration: 28.34 Å; Cα contacts (8 Å, |Δi|>4): 1215; chains: 2; bounding box: 79×70×70 Å

InterPro domains:
  IPR001357 BRCT domain [PF00533] (592-663)
  IPR001357 BRCT domain [PS50172] (589-670)
  IPR001357 BRCT domain [SM00292] (591-668)
  IPR001679 NAD-dependent DNA ligase [MF_01588] (4-665)
  IPR001679 NAD-dependent DNA ligase [PIRSF001604] (3-666)
  IPR001679 NAD-dependent DNA ligase [TIGR00575] (13-661)
  IPR003583 Helix-hairpin-helix DNA-binding motif, class 1 [SM00278] (440-459)
  IPR003583 Helix-hairpin-helix DNA-binding motif, class 1 [SM00278] (474-493)
  IPR003583 Helix-hairpin-helix DNA-binding motif, class 1 [SM00278] (538-557)
  IPR004149 Zinc-finger, NAD-dependent DNA ligase C4-type [PF03119] (402-428)
  IPR004150 NAD-dependent DNA ligase, OB-fold [PF03120] (317-393)
  IPR010994 RuvA domain 2-like [SSF47781] (399-578)
  IPR012340 Nucleic acid-binding, OB-fold [G3DSA:2.40.50.140] (313-385)
  IPR012340 Nucleic acid-binding, OB-fold [SSF50249] (312-396)
  IPR013839 NAD-dependent DNA ligase, adenylation [PF01653] (71-313)
  IPR013839 NAD-dependent DNA ligase, adenylation [cd00114] (8-312)
  IPR013840 NAD-dependent DNA ligase, N-terminal [SM00532] (5-442)
  IPR018239 NAD-dependent DNA ligase, active site [PS01055] (114-143)
  IPR033136 NAD-dependent DNA ligase, conserved site [PS01056] (326-341)
  IPR036420 BRCT domain superfamily [G3DSA:3.40.50.10190] (577-667)

B-factor: mean 48.01, std 17.64, range [0.3, 99.9]

Secondary structure (DSSP, 8-state):
-HHHHHHHHHHHHHHHHHHHIIIIII-S--SS-HHHHHHHHHHHHHHHH-GGG--TT-GGGGT-----S---EE--SS------EE-STTHHHHHHHHHHHHHSS--EEEEEEESSEEEEEEEETTEEEEEEE-TTSS-EEB-HHHHHT-TTS-SB-SS---EEEEEEEE--HHHHHHHHHHHHH----S-HHHHHHHHHHSS-HHHHHHT--EEEEEEETTTTTTT--BHHHHHHHHHHTT----TT-EEESSHHHHHHHHHHHHHHSTT-SS-EEEEEEEE-BHHHHHHH---SSS-TTEEEEE----/-THHHHHHHHHHHHHHHHHHHHHHHTSS-----HHHHHHHHHHHHHHHHH-GGG--TT-GGGGG--S--S---S-EE--PPP---EE-SHHHHHHHHHHHHHHHSS--EEEEEEE-SEEEEEEEETTEEEEEEE--SSSEE-B-HHHHTT-TTS-SB-SS---EEEEEEEE--HHHHHHHHHHHHH----SSHHHHHHHHHHSS-HHHHHTT--EEEEEEESSTTTTT--BHHHHHHHHHHHT----TT-EEESSHHHHHHHHHHHHHHGGGSSS-EEEEEEEESBHHHHHHH-EETTEESSEEEEE----

Foldseek 3Di:
DVVVLLVLLVVLQVVLLVVLLCCQFVVPDPPPCPVNVVSVVVNVVSCVVVVVNPDQQRLVLLQFDFFDPDWDKDLDADFAFDAAEDADLVVLVVLVVLLCVQPRQFKKKKFFAFQAWKKKWWAAQQATDWIFGCPVGRMTTTLRSLVSNQSQAHRGWQGTHTFMFMKGKWAFPVLQVVVQVVVVVVPGDDGTRCVRVVLSPGGGSNSSNSSNMHMATQGTRPPVVVPDFWSVSGLVVVVNTSHRHDPVMDIGRHSVVVVVSQVVCLVCQVVDRGHTFGMKMFRIGVVSQVRQDDPVNHGSGIYTYGYDDD/DLVVVLLVLQVVLQVVLLVQLLCCFFVVHGPDPVVVNVVSLVVNVVSCVVPVVSDDPQRLVLLQFDAFDPDFDPWFFADADFDFAEDADLVVLVVLQVVLCVFPHQFKKKKDFAFLAFKKKWWAAQQATDFIWGHPGDRTTTTLSSLVSNASQARRGWQGGDTWMFMKGKWAFQVLQVVVQVVVVVVDGDDGTHRVRVCLSVGTTNNVSNRSNMHMATQGTPPCVVVPHWWRVSRLVVRVVRRHRHDPPMDIGRHSVVVVVVQVVCVVCQVVDRGHTFGMKMFRTGPVSQVRQQDDPRHGSGIHTYGDDDD

Solvent-accessible surface area: 29747 Å² total; per-residue (Å²): 115,126,169,105,3,96,184,70,0,43,80,0,55,105,36,3,50,127,54,11,46,47,38,31,22,77,86,140,78,57,82,130,23,64,91,20,63,116,10,24,110,58,0,55,53,31,10,133,110,21,82,97,23,87,44,48,5,0,5,8,22,36,78,4,25,64,55,40,46,50,29,71,68,10,33,34,105,72,90,18,98,56,41,39,71,0,136,22,110,25,68,0,96,69,10,4,119,85,0,112,132,89,35,35,145,3,50,0,1,0,18,9,17,19,41,7,10,22,0,15,0,13,0,26,88,1,82,5,32,7,0,5,12,70,46,94,8,61,18,5,37,16,2,13,72,5,0,12,8,0,92,9,3,17,2,128,10,107,1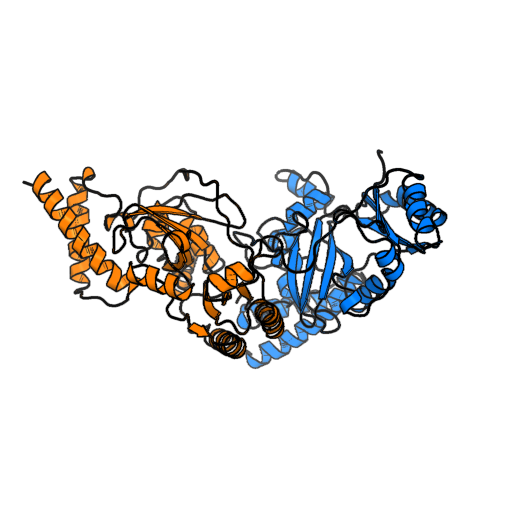02,103,32,46,5,9,0,21,0,24,0,6,2,34,60,59,6,20,107,124,16,16,104,103,58,154,83,226,123,102,40,80,44,4,80,70,0,0,4,28,0,0,104,47,60,43,0,116,48,1,33,78,38,85,11,24,2,15,4,67,10,19,12,84,8,92,85,68,58,14,69,26,11,19,71,2,0,74,62,0,79,77,9,2,2,24,11,13,76,51,43,134,184,6,63,52,20,82,78,0,33,62,12,9,64,70,11,89,92,82,60,94,139,19,85,19,68,6,42,0,0,26,0,27,0,12,33,26,73,41,22,175,63,3,23,44,68,105,137,16,4,62,39,2,13,6,20,79,19,72,96,208,153,68,101,103,95,3,80,148,68,0,46,84,0,54,104,36,3,45,122,36,11,50,18,36,61,20,71,100,137,55,92,33,82,90,65,63,29,75,112,20,30,111,65,0,62,57,33,13,131,113,32,92,109,18,92,47,70,5,0,5,5,36,34,75,16,12,109,98,56,168,68,54,166,138,124,33,166,201,77,64,60,98,11,31,21,2,0,45,19,89,42,26,2,73,83,21,8,104,101,0,109,136,103,40,32,161,6,46,2,2,0,19,8,15,20,25,13,11,16,0,13,0,83,1,77,88,1,78,2,57,38,0,9,16,33,24,26,30,73,94,21,71,18,0,16,85,2,0,25,9,1,91,7,2,17,2,128,9,106,104,101,32,61,12,43,0,38,0,23,0,7,2,36,54,51,10,22,109,119,12,17,78,102,46,127,87,155,106,118,32,54,27,10,51,20,0,0,0,30,0,0,73,54,58,31,1,107,48,1,22,79,36,74,16,18,4,12,1,63,10,21,16,110,11,99,91,62,58,15,58,26,15,18,73,3,0,82,58,0,75,70,10,3,2,32,8,14,84,46,40,131,182,6,64,59,14,86,76,0,32,63,10,10,64,74,11,90,102,77,20,86,135,18,84,20,35,6,36,0,0,23,0,25,0,15,32,18,59,38,18,132,54,3,29,55,58,61,137,10,8,62,36,1,11,2,29,49,11,77,92,142

Organism: Geobacillus stearothermophilus (NCBI:txid1422)